Protein AF-A0A7S1LMN3-F1 (afdb_monomer)

Solvent-accessible surface area (backbone atoms only — not comparable to full-atom values): 36586 Å² total; per-residue (Å²): 114,98,82,70,65,60,68,60,34,22,23,51,32,35,33,30,48,33,65,50,48,46,54,42,38,29,41,51,45,55,44,59,31,38,36,40,34,44,33,40,26,6,65,92,75,45,56,70,68,50,56,53,30,26,52,49,22,43,52,52,51,37,52,52,37,50,75,50,68,31,47,50,48,68,53,77,65,52,75,45,83,39,48,92,82,29,67,38,70,50,63,44,55,50,72,48,72,64,75,60,78,90,61,49,32,50,45,81,56,52,48,66,71,20,29,26,39,32,36,40,31,42,52,49,35,79,90,46,96,55,79,26,44,39,55,45,85,45,58,51,76,54,53,51,18,27,37,27,27,49,68,49,53,80,77,42,60,58,79,58,66,88,88,54,62,68,86,64,52,23,60,20,82,38,54,56,74,42,70,42,80,52,97,93,38,78,43,33,44,43,54,42,73,53,16,46,34,75,68,57,63,57,50,51,41,53,40,44,75,69,69,44,54,90,51,42,24,16,45,44,62,23,42,82,31,3,71,51,36,61,48,83,58,52,68,40,30,31,39,39,31,64,46,58,63,74,66,38,67,56,58,58,49,49,33,67,51,55,67,52,53,65,68,53,46,37,41,39,31,33,60,27,34,36,38,36,39,31,20,51,64,84,60,44,62,58,51,37,52,52,28,47,75,38,47,28,54,53,43,66,19,31,36,31,35,75,34,102,47,79,19,31,38,38,40,33,54,100,86,47,76,42,79,45,62,60,69,78,69,58,100,86,58,80,80,93,69,88,75,84,84,80,89,82,79,84,96,75,81,80,78,91,72,89,59,81,53,29,42,32,39,43,36,83,81,35,42,66,59,44,52,50,48,20,71,75,37,61,89,35,28,46,65,31,71,52,47,83,46,57,42,92,89,75,65,46,81,45,73,47,71,42,47,48,75,97,50,64,68,47,47,68,30,35,34,36,34,38,50,58,48,88,42,73,66,47,40,54,58,49,47,55,53,54,51,53,48,37,74,47,55,22,46,34,45,34,37,41,27,46,42,64,68,46,41,79,35,60,71,62,92,52,94,89,56,74,31,51,26,43,57,54,26,43,55,57,18,65,42,72,69,37,88,41,63,32,37,37,34,32,36,53,61,78,44,80,69,61,50,71,42,33,40,90,33,19,43,67,41,82,46,68,55,62,69,61,51,53,51,53,52,58,64,52,43,78,68,76,80,77,49,74,60,26,38,30,16,53,27,66,70,35,36,75,73,55,40,63,69,44,49,75,76,67,40,51,62,29,41,20,41,67,46,75,58,85,92,45,78,46,52,42,80,72,44,69,80,49,60,71,24,29,28,34,36,41,41,51,58,44,46,73,50,59,66,58,43,42,34,47,50,47,41,45,77,63,41,21,68,42,32,28,36,36,25,50,33,56,56,46,50,75,77,40,52,40,26,44,22,58,68,74,16,86,93,67,36,56,15,91,45,47,71,50,73,37,36,39,28,28,51,44,31,39,85,43,52,73,72,50,66,83,89,56,39,58,43,76,43,74,50,64,70,57,52,59,58,72,67,96

Nearest PDB structures (foldseek):
  3mdo-assembly1_B  TM=9.852E-01  e=3.874E-43  Parabacteroides distasonis ATCC 8503
  3kiz-assembly1_A  TM=9.712E-01  e=1.893E-39  Cytophaga hutchinsonii ATCC 33406
  1cli-assembly2_C  TM=7.943E-01  e=4.902E-16  Escherichia coli
  3ohp-assembly1_D  TM=6.786E-01  e=2.287E-04  Vibrio cholerae
  2wns-assembly1_A  TM=6.680E-01  e=5.136E-04  Homo sapiens

Foldseek 3Di:
DVPPDLLLLLLLLLLQQQVAVQVVVQFVQQEAKEKEKEKEFACVAEPPSSVVSSVVSQVLVCVLSVVLVRHYHYDDYHYYHCVVVALGMDMHMDMDGDDDPVLTQALALQDAQWFKKFWFQWQAFLSRPDTALSFRPFPLLQLQQLAAAPVCCVVPVSPDDPPDDSCRGNVHDFHQQAWDDFPNDTDGLVCNSSRRGDHCSSLSVVCVVVVCSVQFNGKAFQHQQAQNRSLLRDWQKEWEQAQDDAFGPSLVSSCVRNVDQVLVSRGGGNRTGGMMTTGHPVCSVVSQVSCVVRVTHMDRRTGMRGHPGFYKYWHADPSGIHIDGNDDDDLPDDDDDPDPDPPDDDDDDPDPPDFAAAEEEEQPLCVVLLVVLCVVCVVRYHYFYKDWDADPPPRHTDIGTGCPPPHNPQAAGEYEYAAEPLDPVSLVNVLVVLLVSLVSNHQAAEYEQAADPLLVQQDDPDPPRDSSLLVSLVSQLPRDHSPAAYEYEYELRQAPVSQVSNDHRHHYDYHYCVVLVVVVLVVCVVVPPQHFQAEEELDPSFCVRRVPVCVSVPHWYWYWHWDDDDPDIAIETPDTAQAAGAYEYEEAEDEQCVSVLNRQVNSVVRHHPAYAYEYADYNYDPVSLQQCWCADHDPGHRHVSVRHQAYEYECSNVVPPVPRDPPTRYDYGYCSVVVVVSSD

InterPro domains:
  IPR000836 Phosphoribosyltransferase domain [PF00156] (574-617)
  IPR000836 Phosphoribosyltransferase domain [cd06223] (517-611)
  IPR005946 Ribose-phosphate pyrophosphokinase [PTHR10210] (410-670)
  IPR010918 PurM-like, C-terminal domain [PF02769] (112-309)
  IPR029057 Phosphoribosyltransferase-like [G3DSA:3.40.50.2020] (359-518)
  IPR029057 Phosphoribosyltransferase-like [G3DSA:3.40.50.2020] (519-662)
  IPR029057 Phosphoribosyltransferase-like [SSF53271] (410-513)
  IPR029057 Phosphoribosyltransferase-like [SSF53271] (474-629)
  IPR036676 PurM-like, C-terminal domain superfamily [G3DSA:3.90.650.10] (100-324)
  IPR036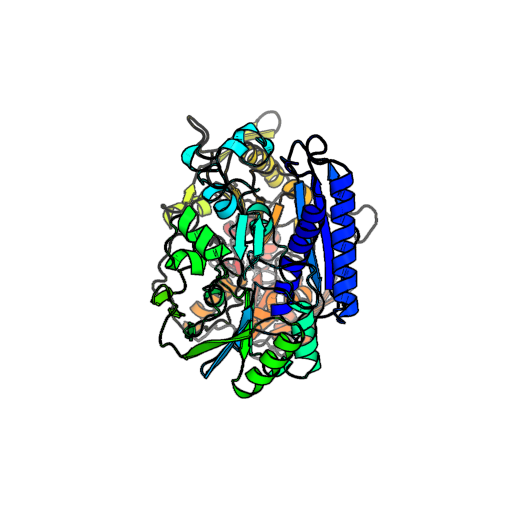676 PurM-like, C-terminal domain superfamily [SSF56042] (107-309)
  IPR036921 PurM-like, N-terminal domain superfamily [G3DSA:3.30.1330.10] (1-98)

Mean predicted aligned error: 16.64 Å

Sequence (680 aa):
RRTGDPSVWKGIARDALVMSLDDLLCAGVDDNVVLSTAINRNPGVVPDEALEALAAGRAELAAELKRHGVRARVLAAEAANVGDLVRTVTVDCTATARLRRDEVIDTSRIRDGDVIVGLASAGQATYEASYNSGIGSTGLTSARHDVLTKSLVADFPESFDPGRPDERVYSGSLSLEDLVEVDGRKVPVGKLLLSPARTYAPVLRRVFESGLRDRIHGMVHCTRGGQTRVLDFIDGLHVVKDQMLPVPPLFKLLQRHSNMPWREMYSTFNMGHRLELYMDRAAAASVLAIAQSFSVDARIVGSVRAEAGDARVTISSEFGTHVYSKRPPSPSRAPCRAEEDDLSLPVTRRRLVDGKRYNILAAPNFEDMARRLQALAPTRFSFFPTRWEKFPDSGTDKIELGGFSPVNLMQGRNVLFLADFHCNDAVMSQFHALSALVESFIKSLTIALPYYPHGTMERVEREGEVATANTIARLLSNLPSCGSPTRVMIYDLHTLQNKFYLHGNAIASLHSTVPLLLRALRAEQRSDIEAITAIAFPDDGATKRFGKPFLEVGFPVVTCGKVRDGDRRIVRITEGDCKGHHVLVVDDLTRSGGTLYECGRVLRESGAASVSAFVAHAAFPAAAVKKFCRTGGEGGKPGQYAIFRRFYTTNSNPVVTEALPKGDVFSVLDLMPQLLEDLG

pLDDT: mean 90.61, std 13.44, range [24.89, 98.88]

Secondary structure (DSSP, 8-state):
-TT--THHHHHHHHHHHHHHHHHHHHTT--SSEEEEEEEEE-TTTS-HHHHHHHHHHHHHHHHHHHHTT--EEEEEEEEEE-TTT-SSEEEEEEEEE---GGG---GGG--TT-EEEEEESSB--TT-SS-B-S-TTSSHHHHHHHHBBTHHHHH-GGGS-TTS-GGGSS-B-B-TT-EEEETTEEEEHHHHHTPPPPP-HHHHHHHHHTT-GGGEEEEEE--TTGGGGGGGT-SSEEEEE-SPPPPPHHHHHHHHHHT--HHHHHHHS-TTEEEEEEE-HHHHHHHHHHHHHTT--EEEEEEEEE-SSS-EEEEEETTEEEEEE-PPPPTT---------------S------PPPEEEEE-GGGHHHHHHHHHH-TTTEEE---EEEE-TTT--EEEE-TT-SSS-TTTTSEEEEE---SSHHHHHHHHHHHHHHHTTT-SEEEEEES--GGGG-----STT---HHHHHHHHHHTSPPSSSPEEEEEES-S-GGGGGG--TTEEEEEE-SHHHHHHHHHHHHTTSSS---EEEESSHHHHHHHHHHHHHTT--EEEEEEEEETTEEEEEEEES--TT-EEEEEEEEESS-HHHHHHHHHHHHTT-SEEEEEEEEE---HHHHHHH-SSS-GGGPPPTTTTEEEEEEETTSHHHHTTSPTTSSEEEE-SHHHHHHHT-

Radius of gyration: 31.24 Å; Cα contacts (8 Å, |Δi|>4): 1366; chains: 1; bounding box: 86×64×76 Å

Organism: Alexandrium catenella (NCBI:txid2925)

Structure (mmCIF, N/CA/C/O backbone):
data_AF-A0A7S1LMN3-F1
#
_entry.id   AF-A0A7S1LMN3-F1
#
loop_
_atom_site.group_PDB
_atom_site.id
_atom_site.type_symbol
_atom_site.label_atom_id
_atom_site.label_alt_id
_atom_site.label_comp_id
_atom_site.label_asym_id
_atom_site.label_entity_id
_atom_site.label_seq_id
_atom_site.pdbx_PDB_ins_code
_atom_site.Cartn_x
_atom_site.Cartn_y
_atom_site.Cartn_z
_atom_site.occupancy
_atom_site.B_iso_or_equiv
_atom_site.auth_seq_id
_atom_site.auth_comp_id
_atom_site.auth_asym_id
_atom_site.auth_atom_id
_atom_site.pdbx_PDB_model_num
ATOM 1 N N . ARG A 1 1 ? -16.255 -4.055 31.214 1.00 88.12 1 ARG A N 1
ATOM 2 C CA . ARG A 1 1 ? -16.308 -3.105 32.353 1.00 88.12 1 ARG A CA 1
ATOM 3 C C . ARG A 1 1 ? -17.718 -3.003 32.931 1.00 88.12 1 ARG A C 1
ATOM 5 O O . ARG A 1 1 ? -17.926 -3.647 33.941 1.00 88.12 1 ARG A O 1
ATOM 12 N N . ARG A 1 2 ? -18.692 -2.334 32.288 1.00 90.25 2 ARG A N 1
ATOM 13 C CA . ARG A 1 2 ? -20.075 -2.172 32.813 1.00 90.25 2 ARG A CA 1
ATOM 14 C C . ARG A 1 2 ? -20.727 -3.455 33.358 1.00 90.25 2 ARG A C 1
ATOM 16 O O . ARG A 1 2 ? -21.242 -3.437 34.461 1.00 90.25 2 ARG A O 1
ATOM 23 N N . THR A 1 3 ? -20.693 -4.541 32.587 1.00 90.25 3 THR A N 1
ATOM 24 C CA . THR A 1 3 ? -21.426 -5.786 32.890 1.00 90.25 3 THR A CA 1
ATOM 25 C C . THR A 1 3 ? -20.542 -6.920 33.415 1.00 90.25 3 THR A C 1
ATOM 27 O O . THR A 1 3 ? -21.039 -8.008 33.673 1.00 90.25 3 THR A O 1
ATOM 30 N N . GLY A 1 4 ? -19.221 -6.719 33.483 1.00 90.19 4 GLY A N 1
ATOM 31 C CA . GLY A 1 4 ? -18.266 -7.790 33.808 1.00 90.19 4 GLY A CA 1
ATOM 32 C C . GLY A 1 4 ? -18.176 -8.947 32.796 1.00 90.19 4 GLY A C 1
ATOM 33 O O . GLY A 1 4 ? -17.427 -9.881 33.034 1.00 90.19 4 GLY A O 1
ATOM 34 N N . ASP A 1 5 ? -18.893 -8.899 31.670 1.00 91.19 5 ASP A N 1
ATOM 35 C CA . ASP A 1 5 ? -18.996 -10.024 30.734 1.00 91.19 5 ASP A CA 1
ATOM 36 C C . ASP A 1 5 ? -17.722 -10.211 29.876 1.00 91.19 5 ASP A C 1
ATOM 38 O O . ASP A 1 5 ? -17.442 -9.361 29.022 1.00 91.19 5 ASP A O 1
ATOM 42 N N . PRO A 1 6 ? -16.963 -11.316 30.034 1.00 89.75 6 PRO A N 1
ATOM 43 C CA . PRO A 1 6 ? -15.725 -11.544 29.291 1.00 89.75 6 PRO A CA 1
ATOM 44 C C . PRO A 1 6 ? -15.957 -12.045 27.857 1.00 89.75 6 PRO A C 1
ATOM 46 O O . PRO A 1 6 ? -15.035 -12.012 27.041 1.00 89.75 6 PRO A O 1
ATOM 49 N N . SER A 1 7 ? -17.171 -12.488 27.506 1.00 90.88 7 SER A N 1
ATOM 50 C CA . SER A 1 7 ? -17.471 -13.037 26.173 1.00 90.88 7 SER A CA 1
ATOM 51 C C . SER A 1 7 ? -17.299 -12.011 25.050 1.00 90.88 7 SER A C 1
ATOM 53 O O . SER A 1 7 ? -17.008 -12.382 23.914 1.00 90.88 7 SER A O 1
ATOM 55 N N . VAL A 1 8 ? -17.410 -10.714 25.362 1.00 94.75 8 VAL A N 1
ATOM 56 C CA . VAL A 1 8 ? -17.209 -9.634 24.383 1.00 94.75 8 VAL A CA 1
ATOM 57 C C . VAL A 1 8 ? -15.787 -9.633 23.821 1.00 94.75 8 VAL A C 1
ATOM 59 O O . VAL A 1 8 ? -15.603 -9.355 22.641 1.00 94.75 8 VAL A O 1
ATOM 62 N N . TRP A 1 9 ? -14.789 -10.023 24.620 1.00 96.69 9 TRP A N 1
ATOM 63 C CA . TRP A 1 9 ? -13.396 -10.111 24.180 1.00 96.69 9 TRP A CA 1
ATOM 64 C C . TRP A 1 9 ? -13.195 -11.211 23.141 1.00 96.69 9 TRP A C 1
ATOM 66 O O . TRP A 1 9 ? -12.478 -11.009 22.164 1.00 96.69 9 TRP A O 1
ATOM 76 N N . LYS A 1 10 ? -1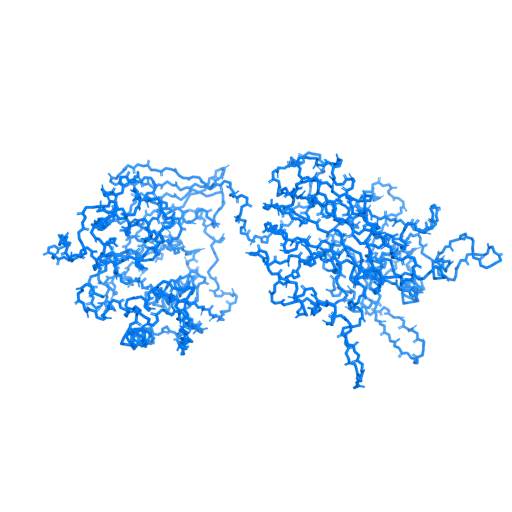3.892 -12.344 23.286 1.00 96.31 10 LYS A N 1
ATOM 77 C CA . LYS A 1 10 ? -13.888 -13.402 22.265 1.00 96.31 10 LYS A CA 1
ATOM 78 C C . LYS A 1 10 ? -14.455 -12.892 20.937 1.00 96.31 10 LYS A C 1
ATOM 80 O O . LYS A 1 10 ? -13.923 -13.217 19.879 1.00 96.31 10 LYS A O 1
ATOM 85 N N . GLY A 1 11 ? -15.485 -12.046 21.006 1.00 96.19 11 GLY A N 1
ATOM 86 C CA . GLY A 1 11 ? -16.040 -11.342 19.850 1.00 96.19 11 GLY A CA 1
ATOM 87 C C . GLY A 1 11 ? -15.019 -10.445 19.150 1.00 96.19 11 GLY A C 1
ATOM 88 O O . GLY A 1 11 ? -14.815 -10.591 17.951 1.00 96.19 11 GLY A O 1
ATOM 89 N N . ILE A 1 12 ? -14.299 -9.609 19.904 1.00 97.12 12 ILE A N 1
ATOM 90 C CA . ILE A 1 12 ? -13.248 -8.732 19.356 1.00 97.12 12 ILE A CA 1
ATOM 91 C C . ILE A 1 12 ? -12.114 -9.534 18.696 1.00 97.12 12 ILE A C 1
ATOM 93 O O . ILE A 1 12 ? -11.626 -9.164 17.629 1.00 97.12 12 ILE A O 1
ATOM 97 N N . ALA A 1 13 ? -11.709 -10.661 19.290 1.00 96.31 13 ALA A N 1
ATOM 98 C CA . ALA A 1 13 ? -10.747 -11.568 18.663 1.00 96.31 13 ALA A CA 1
ATOM 99 C C . ALA A 1 13 ? -11.254 -12.114 17.317 1.00 96.31 13 ALA A C 1
ATOM 101 O O . ALA A 1 13 ? -10.488 -12.193 16.353 1.00 96.31 13 ALA A O 1
ATOM 102 N N . ARG A 1 14 ? -12.542 -12.476 17.243 1.00 96.38 14 ARG A N 1
ATOM 103 C CA . ARG A 1 14 ? -13.184 -12.930 16.004 1.00 96.38 14 ARG A CA 1
ATOM 104 C C . ARG A 1 14 ? -13.228 -11.816 14.964 1.00 96.38 14 ARG A C 1
ATOM 106 O O . ARG A 1 14 ? -12.867 -12.077 13.823 1.00 96.38 14 ARG A O 1
ATOM 113 N N . ASP A 1 15 ? -13.590 -10.595 15.348 1.00 97.12 15 ASP A N 1
ATOM 114 C CA . ASP A 1 15 ? -13.633 -9.439 14.446 1.00 97.12 15 ASP A CA 1
ATOM 115 C C . ASP A 1 15 ? -12.297 -9.229 13.729 1.00 97.12 15 ASP A C 1
ATOM 117 O O . ASP A 1 15 ? -12.256 -9.192 12.499 1.00 97.12 15 ASP A O 1
ATOM 121 N N . ALA A 1 16 ? -11.196 -9.170 14.485 1.00 96.38 16 ALA A N 1
ATOM 122 C CA . ALA A 1 16 ? -9.865 -8.943 13.926 1.00 96.38 16 ALA A CA 1
ATOM 123 C C . ALA A 1 16 ? -9.479 -10.007 12.881 1.00 96.38 16 ALA A C 1
ATOM 125 O O . ALA A 1 16 ? -8.984 -9.676 11.802 1.00 96.38 16 ALA A O 1
ATOM 126 N N . LEU A 1 17 ? -9.740 -11.286 13.176 1.00 96.62 17 LEU A N 1
ATOM 127 C CA . LEU A 1 17 ? -9.411 -12.403 12.287 1.00 96.62 17 LEU A CA 1
ATOM 128 C C . LEU A 1 17 ? -10.338 -12.463 11.062 1.00 96.62 17 LEU A C 1
ATOM 130 O O . LEU A 1 17 ? -9.864 -12.585 9.932 1.00 96.62 17 LEU A O 1
ATOM 134 N N . VAL A 1 18 ? -11.653 -12.362 11.270 1.00 96.88 18 VAL A N 1
ATOM 135 C CA . VAL A 1 18 ? -12.669 -12.524 10.218 1.00 96.88 18 VAL A CA 1
ATOM 136 C C . VAL A 1 18 ? -12.629 -11.381 9.213 1.00 96.88 18 VAL A C 1
ATOM 138 O O . VAL A 1 18 ? -12.783 -11.625 8.020 1.00 96.88 18 VAL A O 1
ATOM 141 N N . MET A 1 19 ? -12.374 -10.145 9.657 1.00 95.75 19 MET A N 1
ATOM 142 C CA . MET A 1 19 ? -12.226 -9.003 8.748 1.00 95.75 19 MET A CA 1
ATOM 143 C C . MET A 1 19 ? -11.146 -9.247 7.684 1.00 95.75 19 MET A C 1
ATOM 145 O O . MET A 1 19 ? -11.356 -8.881 6.533 1.00 95.75 19 MET A O 1
ATOM 149 N N . SER A 1 20 ? -10.036 -9.896 8.053 1.00 95.19 20 SER A N 1
ATOM 150 C CA . SER A 1 20 ? -8.937 -10.209 7.128 1.00 95.19 20 SER A CA 1
ATOM 151 C C . SER A 1 20 ? -9.190 -11.487 6.325 1.00 95.19 20 SER A C 1
ATOM 153 O O . SER A 1 20 ? -8.900 -11.544 5.132 1.00 95.19 20 SER A O 1
ATOM 155 N N . LEU A 1 21 ? -9.735 -12.524 6.972 1.00 96.38 21 LEU A N 1
ATOM 156 C CA . LEU A 1 21 ? -10.019 -13.805 6.327 1.00 96.38 21 LEU A CA 1
ATOM 157 C C . LEU A 1 21 ? -11.056 -13.658 5.209 1.00 96.38 21 LEU A C 1
ATOM 159 O O . LEU A 1 21 ? -10.848 -14.176 4.116 1.00 96.38 21 LEU A O 1
ATOM 163 N N . ASP A 1 22 ? -12.146 -12.935 5.457 1.00 97.44 22 ASP A N 1
ATOM 164 C CA . ASP A 1 22 ? -13.242 -12.831 4.495 1.00 97.44 22 ASP A CA 1
ATOM 165 C C . ASP A 1 22 ? -12.901 -11.936 3.288 1.00 97.44 22 ASP A C 1
ATOM 167 O O . ASP A 1 22 ? -13.441 -12.135 2.197 1.00 97.44 22 ASP A O 1
ATOM 171 N N . ASP A 1 23 ? -11.939 -11.018 3.436 1.00 96.88 23 ASP A N 1
ATOM 172 C CA . ASP A 1 23 ? -11.333 -10.316 2.298 1.00 96.88 23 ASP A CA 1
ATOM 173 C C . ASP A 1 23 ? -10.511 -11.285 1.427 1.00 96.88 23 ASP A C 1
ATOM 175 O O . ASP A 1 23 ? -10.636 -11.271 0.202 1.00 96.88 23 ASP A O 1
ATOM 179 N N . LEU A 1 24 ? -9.713 -12.175 2.032 1.00 97.06 24 LEU A N 1
ATOM 180 C CA . LEU A 1 24 ? -8.959 -13.196 1.291 1.00 97.06 24 LEU A CA 1
ATOM 181 C C . LEU A 1 24 ? -9.876 -14.210 0.597 1.00 97.06 24 LEU A C 1
ATOM 183 O O . LEU A 1 24 ? -9.599 -14.616 -0.537 1.00 97.06 24 LEU A O 1
ATOM 187 N N . LEU A 1 25 ? -10.992 -14.576 1.233 1.00 96.56 25 LEU A N 1
ATOM 188 C CA . LEU A 1 25 ? -12.002 -15.437 0.622 1.00 96.56 25 LEU A CA 1
ATOM 189 C C . LEU A 1 25 ? -12.495 -14.863 -0.708 1.00 96.56 25 LEU A C 1
ATOM 191 O O . LEU A 1 25 ? -12.689 -15.642 -1.635 1.00 96.56 25 LEU A O 1
ATOM 195 N N . CYS A 1 26 ? -12.631 -13.534 -0.837 1.00 97.94 26 CYS A N 1
ATOM 196 C CA . CYS A 1 26 ? -13.069 -12.879 -2.077 1.00 97.94 26 CYS A CA 1
ATOM 197 C C . CYS A 1 26 ? -12.138 -13.146 -3.268 1.00 97.94 26 CYS A C 1
ATOM 199 O O . CYS A 1 26 ? -12.612 -13.231 -4.397 1.00 97.94 26 CYS A O 1
ATOM 201 N N . ALA A 1 27 ? -10.844 -13.353 -3.013 1.00 96.62 27 ALA A N 1
ATOM 202 C CA . ALA A 1 27 ? -9.865 -13.758 -4.022 1.00 96.62 27 ALA A CA 1
ATOM 203 C C . ALA A 1 27 ? -9.844 -15.281 -4.272 1.00 96.62 27 ALA A C 1
ATOM 205 O O . ALA A 1 27 ? -9.038 -15.773 -5.061 1.00 96.62 27 ALA A O 1
ATOM 206 N N . GLY A 1 28 ? -10.716 -16.042 -3.605 1.00 95.12 28 GLY A N 1
ATOM 207 C CA . GLY A 1 28 ? -10.802 -17.497 -3.693 1.00 95.12 28 GLY A CA 1
ATOM 208 C C . GLY A 1 28 ? -9.894 -18.246 -2.716 1.00 95.12 28 GLY A C 1
ATOM 209 O O . GLY A 1 28 ? -9.653 -19.436 -2.916 1.00 95.12 28 GLY A O 1
ATOM 210 N N . VAL A 1 29 ? -9.367 -17.588 -1.682 1.00 94.69 29 VAL A N 1
ATOM 211 C CA . VAL A 1 29 ? -8.477 -18.218 -0.699 1.00 94.69 29 VAL A CA 1
ATOM 212 C C . VAL A 1 29 ? -9.287 -18.873 0.422 1.00 94.69 29 VAL A C 1
ATOM 214 O O . VAL A 1 29 ? -9.695 -18.207 1.367 1.00 94.69 29 VAL A O 1
ATOM 217 N N . ASP A 1 30 ? -9.469 -20.189 0.365 1.00 88.19 30 ASP A N 1
ATOM 218 C CA . ASP A 1 30 ? -10.110 -21.005 1.412 1.00 88.19 30 ASP A CA 1
ATOM 219 C C . ASP A 1 30 ? -9.139 -21.975 2.110 1.00 88.19 30 ASP A C 1
ATOM 221 O O . ASP A 1 30 ? -9.534 -22.810 2.929 1.00 88.19 30 ASP A O 1
ATOM 225 N N . ASP A 1 31 ? -7.853 -21.867 1.778 1.00 87.81 31 ASP A N 1
ATOM 226 C CA . ASP A 1 31 ? -6.818 -22.820 2.143 1.00 87.81 31 ASP A CA 1
ATOM 227 C C . ASP A 1 31 ? -5.443 -22.135 2.289 1.00 87.81 31 ASP A C 1
ATOM 229 O O . ASP A 1 31 ? -5.200 -21.070 1.724 1.00 87.81 31 ASP A O 1
ATOM 233 N N . ASN A 1 32 ? -4.528 -22.760 3.037 1.00 89.38 32 ASN A N 1
ATOM 234 C CA . ASN A 1 32 ? -3.152 -22.318 3.272 1.00 89.38 32 ASN A CA 1
ATOM 235 C C . ASN A 1 32 ? -3.056 -20.875 3.786 1.00 89.38 32 ASN A C 1
ATOM 237 O O . ASN A 1 32 ? -2.191 -20.107 3.356 1.00 89.38 32 ASN A O 1
ATOM 241 N N . VAL A 1 33 ? -3.940 -20.517 4.718 1.00 94.62 33 VAL A N 1
ATOM 242 C CA . VAL A 1 33 ? -3.961 -19.194 5.348 1.00 94.62 33 VAL A CA 1
ATOM 243 C C . VAL A 1 33 ? -3.187 -19.238 6.659 1.00 94.62 33 VAL A C 1
ATOM 245 O O . VAL A 1 33 ? -3.356 -20.151 7.465 1.00 94.62 33 VAL A O 1
ATOM 248 N N . VAL A 1 34 ? -2.359 -18.230 6.900 1.00 96.31 34 VAL A N 1
ATOM 249 C CA . VAL A 1 34 ? -1.700 -17.971 8.178 1.00 96.31 34 VAL A CA 1
ATOM 250 C C . VAL A 1 34 ? -2.215 -16.642 8.707 1.00 96.31 34 VAL A C 1
ATOM 252 O O . VAL A 1 34 ? -2.096 -15.622 8.034 1.00 96.31 34 VAL A O 1
ATOM 255 N N . LEU A 1 35 ? -2.786 -16.660 9.908 1.00 95.56 35 LEU A N 1
ATOM 256 C CA . LEU A 1 35 ? -3.311 -15.480 10.586 1.00 95.56 35 LEU A CA 1
ATOM 257 C C . LEU A 1 35 ? -2.419 -15.169 11.788 1.00 95.56 35 LEU A C 1
ATOM 259 O O . LEU A 1 35 ? -2.280 -15.998 12.687 1.00 95.56 35 LEU A O 1
ATOM 263 N N . SER A 1 36 ? -1.815 -13.985 11.795 1.00 94.00 36 SER A N 1
ATOM 264 C CA . SER A 1 36 ? -1.049 -13.449 12.922 1.00 94.00 36 SER A CA 1
ATOM 265 C C . SER A 1 36 ? -1.827 -12.312 13.574 1.00 94.00 36 SER A C 1
ATOM 267 O O . SER A 1 36 ? -2.514 -11.565 12.877 1.00 94.00 36 SER A O 1
ATOM 269 N N . THR A 1 37 ? -1.736 -12.178 14.894 1.00 95.38 37 THR A N 1
ATOM 270 C CA . THR A 1 37 ? -2.445 -11.137 15.649 1.00 95.38 37 THR A CA 1
ATOM 271 C C . THR A 1 37 ? -1.458 -10.327 16.480 1.00 95.38 37 THR A C 1
ATOM 273 O O . THR A 1 37 ? -0.610 -10.907 17.155 1.00 95.38 37 THR A O 1
ATOM 276 N N . ALA A 1 38 ? -1.609 -9.006 16.473 1.00 95.81 38 ALA A N 1
ATOM 277 C CA . ALA A 1 38 ? -0.943 -8.099 17.401 1.00 95.81 38 ALA A CA 1
ATOM 278 C C . ALA A 1 38 ? -1.983 -7.516 18.368 1.00 95.81 38 ALA A C 1
ATOM 280 O O . ALA A 1 38 ? -3.065 -7.104 17.949 1.00 95.81 38 ALA A O 1
ATOM 281 N N . ILE A 1 39 ? -1.677 -7.519 19.664 1.00 97.12 39 ILE A N 1
ATOM 282 C CA . ILE A 1 39 ? -2.545 -6.996 20.720 1.00 97.12 39 ILE A CA 1
ATOM 283 C C . ILE A 1 39 ? -1.770 -5.932 21.487 1.00 97.12 39 ILE A C 1
ATOM 285 O O . ILE A 1 39 ? -0.816 -6.236 22.197 1.00 97.12 39 ILE A O 1
ATOM 289 N N . ASN A 1 40 ? -2.208 -4.684 21.390 1.00 96.94 40 ASN A N 1
ATOM 290 C CA . ASN A 1 40 ? -1.628 -3.581 22.147 1.00 96.94 40 ASN A CA 1
ATOM 291 C C . ASN A 1 40 ? -2.628 -3.156 23.209 1.00 96.94 40 ASN A C 1
ATOM 293 O O . ASN A 1 40 ? -3.752 -2.796 22.868 1.00 96.94 40 ASN A O 1
ATOM 297 N N . ARG A 1 41 ? -2.257 -3.183 24.489 1.00 96.50 41 ARG A N 1
ATOM 298 C CA . ARG A 1 41 ? -3.181 -2.814 25.569 1.00 96.50 41 ARG A CA 1
ATOM 299 C C . ARG A 1 41 ? -2.612 -1.783 26.526 1.00 96.50 41 ARG A C 1
ATOM 301 O O . ARG A 1 41 ? -1.403 -1.678 26.720 1.00 96.50 41 ARG A O 1
ATOM 308 N N . ASN A 1 42 ? -3.528 -1.104 27.199 1.00 97.25 42 ASN A N 1
ATOM 309 C CA . ASN A 1 42 ? -3.267 -0.343 28.401 1.00 97.25 42 ASN A CA 1
ATOM 310 C C . ASN A 1 42 ? -3.562 -1.213 29.635 1.00 97.25 42 ASN A C 1
ATOM 312 O O . ASN A 1 42 ? -4.738 -1.442 29.942 1.00 97.25 42 ASN A O 1
ATOM 316 N N . PRO A 1 43 ? -2.531 -1.691 30.356 1.00 94.31 43 PRO A N 1
ATOM 317 C CA . PRO A 1 43 ? -2.728 -2.558 31.516 1.00 94.31 43 PRO A CA 1
ATOM 318 C C . PRO A 1 43 ? -3.424 -1.843 32.686 1.00 94.31 43 PRO A C 1
ATOM 320 O O . PRO A 1 43 ? -4.017 -2.504 33.529 1.00 94.31 43 PRO A O 1
ATOM 323 N N . GLY A 1 44 ? -3.413 -0.504 32.726 1.00 94.06 44 GLY A N 1
ATOM 324 C CA . GLY A 1 44 ? -4.118 0.271 33.750 1.00 94.06 44 GLY A CA 1
ATOM 325 C C . GLY A 1 44 ? -5.644 0.233 33.611 1.00 94.06 44 GLY A C 1
ATOM 326 O O . GLY A 1 44 ? -6.354 0.509 34.577 1.00 94.06 44 GLY A O 1
ATOM 327 N N . VAL A 1 45 ? -6.169 -0.122 32.430 1.00 94.81 45 VAL A N 1
ATOM 328 C CA . VAL A 1 45 ? -7.623 -0.194 32.192 1.00 94.81 45 VAL A CA 1
ATOM 329 C C . VAL A 1 45 ? -8.131 -1.548 31.693 1.00 94.81 45 VAL A C 1
ATOM 331 O O . VAL A 1 45 ? -9.294 -1.883 31.956 1.00 94.81 45 VAL A O 1
ATOM 334 N N . VAL A 1 46 ? -7.291 -2.327 31.005 1.00 95.56 46 VAL A N 1
ATOM 335 C CA . VAL A 1 46 ? -7.632 -3.640 30.437 1.00 95.56 46 VAL A CA 1
ATOM 336 C C . VAL A 1 46 ? -6.903 -4.744 31.212 1.00 95.56 46 VAL A C 1
ATOM 338 O O . VAL A 1 46 ? -5.679 -4.854 31.092 1.00 95.56 46 VAL A O 1
ATOM 341 N N . PRO A 1 47 ? -7.633 -5.576 31.976 1.00 91.06 47 PRO A N 1
ATOM 342 C CA . PRO A 1 47 ? -7.027 -6.548 32.880 1.00 91.06 47 PRO A CA 1
ATOM 343 C C . PRO A 1 47 ? -6.545 -7.807 32.133 1.00 91.06 47 PRO A C 1
ATOM 345 O O . PRO A 1 47 ? -6.821 -7.973 30.941 1.00 91.06 47 PRO A O 1
ATOM 348 N N . ASP A 1 48 ? -5.795 -8.680 32.807 1.00 91.38 48 ASP A N 1
ATOM 349 C CA . ASP A 1 48 ? -5.166 -9.866 32.196 1.00 91.38 48 ASP A CA 1
ATOM 350 C C . ASP A 1 48 ? -6.193 -10.885 31.685 1.00 91.38 48 ASP A C 1
ATOM 352 O O . ASP A 1 48 ? -6.008 -11.469 30.616 1.00 91.38 48 ASP A O 1
ATOM 356 N N . GLU A 1 49 ? -7.343 -11.002 32.349 1.00 92.62 49 GLU A N 1
ATOM 357 C CA . GLU A 1 49 ? -8.440 -11.888 31.947 1.00 92.62 49 GLU A CA 1
ATOM 358 C C . GLU A 1 49 ? -8.996 -11.519 30.560 1.00 92.62 49 GLU A C 1
ATOM 360 O O . GLU A 1 49 ? -9.537 -12.365 29.844 1.00 92.62 49 GLU A O 1
ATOM 365 N N . ALA A 1 50 ? -8.844 -10.259 30.132 1.00 93.69 50 ALA A N 1
ATOM 366 C CA . ALA A 1 50 ? -9.198 -9.849 28.777 1.00 93.69 50 ALA A CA 1
ATOM 367 C C . ALA A 1 50 ? -8.251 -10.461 27.730 1.00 93.69 50 ALA A C 1
ATOM 369 O O . ALA A 1 50 ? -8.710 -10.869 26.663 1.00 93.69 50 ALA A O 1
ATOM 370 N N . LEU A 1 51 ? -6.948 -10.563 28.026 1.00 93.88 51 LEU A N 1
ATOM 371 C CA . LEU A 1 51 ? -5.972 -11.211 27.142 1.00 93.88 51 LEU A CA 1
ATOM 372 C C . LEU A 1 51 ? -6.227 -12.716 27.041 1.00 93.88 51 LEU A C 1
ATOM 374 O O . LEU A 1 51 ? -6.160 -13.276 25.944 1.00 93.88 51 LEU A O 1
ATOM 378 N N . GLU A 1 52 ? -6.574 -13.356 28.156 1.00 93.81 52 GLU A N 1
ATOM 379 C CA . GLU A 1 52 ? -6.963 -14.767 28.182 1.00 93.81 52 GLU A CA 1
ATOM 380 C C . GLU A 1 52 ? -8.221 -15.010 27.342 1.00 93.81 52 GLU A C 1
ATOM 382 O O . GLU A 1 52 ? -8.248 -15.910 26.498 1.00 93.81 52 GLU A O 1
ATOM 387 N N . ALA A 1 53 ? -9.240 -14.159 27.488 1.00 96.12 53 ALA A N 1
ATOM 388 C CA . ALA A 1 53 ? -10.459 -14.245 26.692 1.00 96.12 53 ALA A CA 1
ATOM 389 C C . ALA A 1 53 ? -10.202 -13.986 25.193 1.00 96.12 53 ALA A C 1
ATOM 391 O O . ALA A 1 53 ? -10.762 -14.687 24.348 1.00 96.12 53 ALA A O 1
ATOM 392 N N . LEU A 1 54 ? -9.318 -13.043 24.841 1.00 96.69 54 LEU A N 1
ATOM 393 C CA . LEU A 1 54 ? -8.873 -12.827 23.459 1.00 96.69 54 LEU A CA 1
ATOM 394 C C . LEU A 1 54 ? -8.149 -14.062 22.903 1.00 96.69 54 LEU A C 1
ATOM 396 O O . LEU A 1 54 ? -8.398 -14.468 21.769 1.00 96.69 54 LEU A O 1
ATOM 400 N N . ALA A 1 55 ? -7.262 -14.689 23.678 1.00 94.19 55 ALA A N 1
ATOM 401 C CA . ALA A 1 55 ? -6.585 -15.921 23.275 1.00 94.19 55 ALA A CA 1
ATOM 402 C C . ALA A 1 55 ? -7.572 -17.081 23.068 1.00 94.19 55 ALA A C 1
ATOM 404 O O . ALA A 1 55 ? -7.500 -17.763 22.043 1.00 94.19 55 ALA A O 1
ATOM 405 N N . ALA A 1 56 ? -8.533 -17.246 23.980 1.00 94.75 56 ALA A N 1
ATOM 406 C CA . ALA A 1 56 ? -9.587 -18.247 23.868 1.00 94.75 56 ALA A CA 1
ATOM 407 C C . ALA A 1 56 ? -10.448 -18.036 22.613 1.00 94.75 56 ALA A C 1
ATOM 409 O O . ALA A 1 56 ? -10.644 -18.976 21.849 1.00 94.75 56 ALA A O 1
ATOM 410 N N . GLY A 1 57 ? -10.889 -16.802 22.336 1.00 95.00 57 GLY A N 1
ATOM 411 C CA . GLY A 1 57 ? -11.686 -16.493 21.143 1.00 95.00 57 GLY A CA 1
ATOM 412 C C . GLY A 1 57 ? -10.961 -16.811 19.830 1.00 95.00 57 GLY A C 1
ATOM 413 O O . GLY A 1 57 ? -11.559 -17.353 18.900 1.00 95.00 57 GLY A O 1
ATOM 414 N N . ARG A 1 58 ? -9.647 -16.554 19.764 1.00 95.19 58 ARG A N 1
ATOM 415 C CA . ARG A 1 58 ? -8.818 -16.926 18.603 1.00 95.19 58 ARG A CA 1
ATOM 416 C C . ARG A 1 58 ? -8.723 -18.442 18.424 1.00 95.19 58 ARG A C 1
ATOM 418 O O . ARG A 1 58 ? -8.842 -18.932 17.302 1.00 95.19 58 ARG A O 1
ATOM 425 N N . ALA A 1 59 ? -8.523 -19.184 19.514 1.00 93.94 59 ALA A N 1
ATOM 426 C CA . ALA A 1 59 ? -8.458 -20.644 19.483 1.00 93.94 59 ALA A CA 1
ATOM 427 C C . ALA A 1 59 ? -9.806 -21.274 19.087 1.00 93.94 59 ALA A C 1
ATOM 429 O O . ALA A 1 59 ? -9.837 -22.211 18.288 1.00 93.94 59 ALA A O 1
ATOM 430 N N . GLU A 1 60 ? -10.917 -20.729 19.588 1.00 94.62 60 GLU A N 1
ATOM 431 C CA . GLU A 1 60 ? -12.276 -21.151 19.236 1.00 94.62 60 GLU A CA 1
ATOM 432 C C . GLU A 1 60 ? -12.557 -20.960 17.743 1.00 94.62 60 GLU A C 1
ATOM 434 O O . GLU A 1 60 ? -13.002 -21.904 17.085 1.00 94.62 60 GLU A O 1
ATOM 439 N N . LEU A 1 61 ? -12.223 -19.792 17.177 1.00 94.50 61 LEU A N 1
ATOM 440 C CA . LEU A 1 61 ? -12.380 -19.559 15.740 1.00 94.50 61 LEU A CA 1
ATOM 441 C C . LEU A 1 61 ? -11.485 -20.496 14.917 1.00 94.50 61 LEU A C 1
ATOM 443 O O . LEU A 1 61 ? -11.946 -21.071 13.935 1.00 94.50 61 LEU A O 1
ATOM 447 N N . ALA A 1 62 ? -10.230 -20.712 15.322 1.00 94.00 62 ALA A N 1
ATOM 448 C CA . ALA A 1 62 ? -9.342 -21.653 14.636 1.00 94.00 62 ALA A CA 1
ATOM 449 C C . ALA A 1 62 ? -9.923 -23.080 14.613 1.00 94.00 62 ALA A C 1
ATOM 451 O O . ALA A 1 62 ? -9.879 -23.764 13.588 1.00 94.00 62 ALA A O 1
ATOM 452 N N . ALA A 1 63 ? -10.498 -23.527 15.733 1.00 93.75 63 ALA A N 1
ATOM 453 C CA . ALA A 1 63 ? -11.147 -24.829 15.836 1.00 93.75 63 ALA A CA 1
ATOM 454 C C . ALA A 1 63 ? -12.431 -24.908 14.991 1.00 93.75 63 ALA A C 1
ATOM 456 O O . ALA A 1 63 ? -12.687 -25.934 14.361 1.00 93.75 63 ALA A O 1
ATOM 457 N N . GLU A 1 64 ? -13.233 -23.842 14.948 1.00 94.25 64 GLU A N 1
ATOM 458 C CA . GLU A 1 64 ? -14.406 -23.719 14.072 1.00 94.25 64 GLU A CA 1
ATOM 459 C C . GLU A 1 64 ? -14.022 -23.829 12.592 1.00 94.25 64 GLU A C 1
ATOM 461 O O . GLU A 1 64 ? -14.546 -24.698 11.895 1.00 94.25 64 GLU A O 1
ATOM 466 N N . LEU A 1 65 ? -13.047 -23.038 12.133 1.00 93.88 65 LEU A N 1
ATOM 467 C CA . LEU A 1 65 ? -12.558 -23.067 10.751 1.00 93.88 65 LEU A CA 1
ATOM 468 C C . LEU A 1 65 ? -12.050 -24.461 10.368 1.00 93.88 65 LEU A C 1
ATOM 470 O O . LEU A 1 65 ? -12.449 -25.011 9.339 1.00 93.88 65 LEU A O 1
ATOM 474 N N . LYS A 1 66 ? -11.253 -25.085 11.244 1.00 92.94 66 LYS A N 1
ATOM 475 C CA . LYS A 1 66 ? -10.739 -26.443 11.034 1.00 92.94 66 LYS A CA 1
ATOM 476 C C . LYS A 1 66 ? -11.860 -27.481 10.918 1.00 92.94 66 LYS A C 1
ATOM 478 O O . LYS A 1 66 ? -11.778 -28.350 10.053 1.00 92.94 66 LYS A O 1
ATOM 483 N N . ARG A 1 67 ? -12.904 -27.406 11.758 1.00 94.44 67 ARG A N 1
ATOM 484 C CA . ARG A 1 67 ? -14.070 -28.314 11.690 1.00 94.44 67 ARG A CA 1
ATOM 485 C C . ARG A 1 67 ? -14.808 -28.215 10.357 1.00 94.44 67 ARG A C 1
ATOM 487 O O . ARG A 1 67 ? -15.344 -29.215 9.894 1.00 94.44 67 ARG A O 1
ATOM 494 N N . HIS A 1 68 ? -14.806 -27.037 9.743 1.00 93.81 68 HIS A N 1
ATOM 495 C CA . HIS A 1 68 ? -15.433 -26.788 8.447 1.00 93.81 68 HIS A CA 1
ATOM 496 C C . HIS A 1 68 ? -14.474 -26.930 7.257 1.00 93.81 68 HIS A C 1
ATOM 498 O O . HIS A 1 68 ? -14.806 -26.509 6.154 1.00 93.81 68 HIS A O 1
ATOM 504 N N . GLY A 1 69 ? -13.293 -27.527 7.456 1.00 91.31 69 GLY A N 1
ATOM 505 C CA . GLY A 1 69 ? -12.343 -27.799 6.374 1.00 91.31 69 GLY A CA 1
ATOM 506 C C . GLY A 1 69 ? -11.564 -26.577 5.880 1.00 91.31 69 GLY A C 1
ATOM 507 O O . GLY A 1 69 ? -10.789 -26.699 4.936 1.00 91.31 69 GLY A O 1
ATOM 508 N N . VAL A 1 70 ? -11.705 -25.418 6.528 1.00 91.31 70 VAL A N 1
ATOM 509 C CA . VAL A 1 70 ? -10.937 -24.211 6.204 1.00 91.31 70 VAL A CA 1
ATOM 510 C C . VAL A 1 70 ? -9.566 -24.319 6.868 1.00 91.31 70 VAL A C 1
ATOM 512 O O . VAL A 1 70 ? -9.435 -24.239 8.095 1.00 91.31 70 VAL A O 1
ATOM 515 N N . ARG A 1 71 ? -8.515 -24.517 6.067 1.00 86.81 71 ARG A N 1
ATOM 516 C CA . ARG A 1 71 ? -7.139 -24.681 6.569 1.00 86.81 71 ARG A CA 1
ATOM 517 C C . ARG A 1 71 ? -6.489 -23.321 6.836 1.00 86.81 71 ARG A C 1
ATOM 519 O O . ARG A 1 71 ? -5.604 -22.874 6.108 1.00 86.81 71 ARG A O 1
ATOM 526 N N . ALA A 1 72 ? -6.929 -22.684 7.918 1.00 90.75 72 ALA A N 1
ATOM 527 C CA . ALA A 1 72 ? -6.339 -21.463 8.455 1.00 90.75 72 ALA A CA 1
ATOM 528 C C . ALA A 1 72 ? -5.553 -21.758 9.742 1.00 90.75 72 ALA A C 1
ATOM 530 O O . ALA A 1 72 ? -6.101 -22.238 10.735 1.00 90.75 72 ALA A O 1
ATOM 531 N N . ARG A 1 73 ? -4.253 -21.458 9.740 1.00 92.19 73 ARG A N 1
ATOM 532 C CA . ARG A 1 73 ? -3.393 -21.544 10.920 1.00 92.19 73 ARG A CA 1
ATOM 533 C C . ARG A 1 73 ? -3.377 -20.198 11.633 1.00 92.19 73 ARG A C 1
ATOM 535 O O . ARG A 1 73 ? -2.742 -19.255 11.171 1.00 92.19 73 ARG A O 1
ATOM 542 N N . VAL A 1 74 ? -4.038 -20.133 12.783 1.00 92.69 74 VAL A N 1
ATOM 543 C CA . VAL A 1 74 ? -3.961 -18.980 13.687 1.00 92.69 74 VAL A CA 1
ATOM 544 C C . VAL A 1 74 ? -2.711 -19.122 14.553 1.00 92.69 74 VAL A C 1
ATOM 546 O O . VAL A 1 74 ? -2.547 -20.119 15.257 1.00 92.69 74 VAL A O 1
ATOM 549 N N . LEU A 1 75 ? -1.797 -18.160 14.451 1.00 91.00 75 LEU A N 1
ATOM 550 C CA . LEU A 1 75 ? -0.564 -18.126 15.231 1.00 91.00 75 LEU A CA 1
ATOM 551 C C . LEU A 1 75 ? -0.802 -17.555 16.634 1.00 91.00 75 LEU A C 1
ATOM 553 O O . LEU A 1 75 ? -1.847 -16.968 16.938 1.00 91.00 75 LEU A O 1
ATOM 557 N N . ALA A 1 76 ? 0.198 -17.725 17.502 1.00 83.00 76 ALA A N 1
ATOM 558 C CA . ALA A 1 76 ? 0.245 -17.001 18.764 1.00 83.00 76 ALA A CA 1
ATOM 559 C C . ALA A 1 76 ? 0.192 -15.488 18.495 1.00 83.00 76 ALA A C 1
ATOM 561 O O . ALA A 1 76 ? 0.684 -15.020 17.470 1.00 83.00 76 ALA A O 1
ATOM 562 N N . ALA A 1 77 ? -0.445 -14.746 19.404 1.00 87.81 77 ALA A N 1
ATOM 563 C CA . ALA A 1 77 ? -0.463 -13.293 19.291 1.00 87.81 77 ALA A CA 1
ATOM 564 C C . ALA A 1 77 ? 0.786 -12.737 19.953 1.00 87.81 77 ALA A C 1
ATOM 566 O O . ALA A 1 77 ? 1.204 -13.247 20.993 1.00 87.81 77 ALA A O 1
ATOM 567 N N . GLU A 1 78 ? 1.305 -11.658 19.392 1.00 91.25 78 GLU A N 1
ATOM 568 C CA . GLU A 1 78 ? 2.217 -10.784 20.108 1.00 91.25 78 GLU A CA 1
ATOM 569 C C . GLU A 1 78 ? 1.384 -9.799 20.932 1.00 91.25 78 GLU A C 1
ATOM 571 O O . GLU A 1 78 ? 0.469 -9.166 20.403 1.00 91.25 78 GLU A O 1
ATOM 576 N N . ALA A 1 79 ? 1.651 -9.716 22.235 1.00 92.88 79 ALA A N 1
ATOM 577 C CA . ALA A 1 79 ? 0.937 -8.830 23.145 1.00 92.88 79 ALA A CA 1
ATOM 578 C C . ALA A 1 79 ? 1.909 -7.836 23.787 1.00 92.88 79 ALA A C 1
ATOM 580 O O . ALA A 1 79 ? 2.915 -8.244 24.365 1.00 92.88 79 ALA A O 1
ATOM 581 N N . ALA A 1 80 ? 1.586 -6.545 23.716 1.00 93.44 80 ALA A N 1
ATOM 582 C CA . ALA A 1 80 ? 2.397 -5.466 24.265 1.00 93.44 80 ALA A CA 1
ATOM 583 C C . ALA A 1 80 ? 1.593 -4.587 25.236 1.00 93.44 80 ALA A C 1
ATOM 585 O O . ALA A 1 80 ? 0.434 -4.236 24.993 1.00 93.44 80 ALA A O 1
ATOM 586 N N . ASN A 1 81 ? 2.240 -4.203 26.339 1.00 96.25 81 ASN A N 1
ATOM 587 C CA . ASN A 1 81 ? 1.710 -3.247 27.310 1.00 96.25 81 ASN A CA 1
ATOM 588 C C . ASN A 1 81 ? 2.203 -1.844 26.938 1.00 96.25 81 ASN A C 1
ATOM 590 O O . ASN A 1 81 ? 3.327 -1.473 27.259 1.00 96.25 81 ASN A O 1
ATOM 594 N N . VAL A 1 82 ? 1.363 -1.074 26.252 1.00 95.00 82 VAL A N 1
ATOM 595 C CA . VAL A 1 82 ? 1.706 0.233 25.666 1.00 95.00 82 VAL A CA 1
ATOM 596 C C . VAL A 1 82 ? 0.647 1.279 26.022 1.00 95.00 82 VAL A C 1
ATOM 598 O O . VAL A 1 82 ? 0.073 1.938 25.157 1.00 95.00 82 VAL A O 1
ATOM 601 N N . GLY A 1 83 ? 0.353 1.408 27.320 1.00 93.38 83 GLY A N 1
ATOM 602 C CA . GLY A 1 83 ? -0.710 2.285 27.833 1.00 93.38 83 GLY A CA 1
ATOM 603 C C . GLY A 1 83 ? -0.552 3.769 27.486 1.00 93.38 83 GLY A C 1
ATOM 604 O O . GLY A 1 83 ? -1.554 4.474 27.402 1.00 93.38 83 GLY A O 1
ATOM 605 N N . ASP A 1 84 ? 0.673 4.212 27.199 1.00 94.44 84 ASP A N 1
ATOM 606 C CA . ASP A 1 84 ? 0.962 5.579 26.748 1.00 94.44 84 ASP A CA 1
ATOM 607 C C . ASP A 1 84 ? 0.560 5.820 25.281 1.00 94.44 84 ASP A C 1
ATOM 609 O O . ASP A 1 84 ? 0.355 6.959 24.868 1.00 94.44 84 ASP A O 1
ATOM 613 N N . LEU A 1 85 ? 0.430 4.754 24.484 1.00 93.81 85 LEU A N 1
ATOM 614 C CA . LEU A 1 85 ? 0.065 4.818 23.064 1.00 93.81 85 LEU A CA 1
ATOM 615 C C . LEU A 1 85 ? -1.402 4.453 22.826 1.00 93.81 85 LEU A C 1
ATOM 617 O O . LEU A 1 85 ? -2.056 5.005 21.940 1.00 93.81 85 LEU A O 1
ATOM 621 N N . VAL A 1 86 ? -1.924 3.502 23.599 1.00 96.25 86 VAL A N 1
ATOM 622 C CA . VAL A 1 86 ? -3.272 2.958 23.434 1.00 96.25 86 VAL A CA 1
ATOM 623 C C . VAL A 1 86 ? -4.114 3.311 24.651 1.00 96.25 86 VAL A C 1
ATOM 625 O O . VAL A 1 86 ? -3.733 3.029 25.779 1.00 96.25 86 VAL A O 1
ATOM 628 N N . ARG A 1 87 ? -5.306 3.881 24.438 1.00 96.69 87 ARG A N 1
ATOM 629 C CA . ARG A 1 87 ? -6.212 4.253 25.544 1.00 96.69 87 ARG A CA 1
ATOM 630 C C . ARG A 1 87 ? -6.785 3.041 26.277 1.00 96.69 87 ARG A C 1
ATOM 632 O O . ARG A 1 87 ? -6.914 3.067 27.492 1.00 96.69 87 ARG A O 1
ATOM 639 N N . THR A 1 88 ? -7.142 1.995 25.530 1.00 97.56 88 THR A N 1
ATOM 640 C CA . THR A 1 88 ? -7.723 0.746 26.050 1.00 97.56 88 THR A CA 1
ATOM 641 C C . THR A 1 88 ? -7.013 -0.468 25.460 1.00 97.56 88 THR A C 1
ATOM 643 O O . THR A 1 88 ? -6.077 -0.978 26.065 1.00 97.56 88 THR A O 1
ATOM 646 N N . VAL A 1 89 ? -7.420 -0.924 24.275 1.00 97.31 89 VAL A N 1
ATOM 647 C CA . VAL A 1 89 ? -6.822 -2.061 23.568 1.00 97.31 89 VAL A CA 1
ATOM 648 C C . VAL A 1 89 ? -7.027 -1.943 22.060 1.00 97.31 89 VAL A C 1
ATOM 650 O O . VAL A 1 89 ? -8.091 -1.515 21.612 1.00 97.31 89 VAL A O 1
ATOM 653 N N . THR A 1 90 ? -6.021 -2.342 21.283 1.00 97.12 90 THR A N 1
ATOM 654 C CA . THR A 1 90 ? -6.142 -2.641 19.851 1.00 97.12 90 THR A CA 1
ATOM 655 C C . THR A 1 90 ? -5.866 -4.121 19.626 1.00 97.12 90 THR A C 1
ATOM 657 O O . THR A 1 90 ? -5.037 -4.724 20.312 1.00 97.12 90 THR A O 1
ATOM 660 N N . VAL A 1 91 ? -6.610 -4.716 18.697 1.00 97.50 91 VAL A N 1
ATOM 661 C CA . VAL A 1 91 ? -6.468 -6.116 18.299 1.00 97.50 91 VAL A CA 1
ATOM 662 C C . VAL A 1 91 ? -6.444 -6.131 16.783 1.00 97.50 91 VAL A C 1
ATOM 664 O O . VAL A 1 91 ? -7.464 -5.905 16.136 1.00 97.50 91 VAL A O 1
ATOM 667 N N . ASP A 1 92 ? -5.264 -6.370 16.236 1.00 96.50 92 ASP A N 1
ATOM 668 C CA . ASP A 1 92 ? -4.977 -6.246 14.815 1.00 96.50 92 ASP A CA 1
ATOM 669 C C . ASP A 1 92 ? -4.620 -7.620 14.248 1.00 96.50 92 ASP A C 1
ATOM 671 O O . ASP A 1 92 ? -3.992 -8.432 14.928 1.00 96.50 92 ASP A O 1
ATOM 675 N N . CYS A 1 93 ? -5.008 -7.901 13.003 1.00 95.81 93 CYS A N 1
ATOM 676 C CA . CYS A 1 93 ? -4.654 -9.145 12.326 1.00 95.81 93 CYS A CA 1
ATOM 677 C C . CYS A 1 93 ? -3.943 -8.879 11.002 1.00 95.81 93 CYS A C 1
ATOM 679 O O . CYS A 1 93 ? -4.361 -8.031 10.217 1.00 95.81 93 CYS A O 1
ATOM 681 N N . THR A 1 94 ? -2.907 -9.673 10.745 1.00 95.94 94 THR A N 1
ATOM 682 C CA . THR A 1 94 ? -2.255 -9.789 9.444 1.00 95.94 94 THR A CA 1
ATOM 683 C C . THR A 1 94 ? -2.469 -11.199 8.920 1.00 95.94 94 THR A C 1
ATOM 685 O O . THR A 1 94 ? -2.158 -12.178 9.605 1.00 95.94 94 THR A O 1
ATOM 688 N N . ALA A 1 95 ? -2.972 -11.303 7.693 1.00 95.00 95 ALA A N 1
ATOM 689 C CA . ALA A 1 95 ? -3.194 -12.570 7.018 1.00 95.00 95 ALA A CA 1
ATOM 690 C C . ALA A 1 95 ? -2.209 -12.754 5.857 1.00 95.00 95 ALA A C 1
ATOM 692 O O . ALA A 1 95 ? -2.019 -11.855 5.040 1.00 95.00 95 ALA A O 1
ATOM 693 N N . THR A 1 96 ? -1.625 -13.945 5.762 1.00 95.44 96 THR A N 1
ATOM 694 C CA . THR A 1 96 ? -0.779 -14.370 4.643 1.00 95.44 96 THR A CA 1
ATOM 695 C C . THR A 1 96 ? -1.373 -15.634 4.050 1.00 95.44 96 THR A C 1
ATOM 697 O O . THR A 1 96 ? -1.714 -16.555 4.787 1.00 95.44 96 THR A O 1
ATOM 700 N N . ALA A 1 97 ? -1.467 -15.714 2.727 1.00 95.62 97 ALA A N 1
ATOM 701 C CA . ALA A 1 97 ? -1.961 -16.905 2.055 1.00 95.62 97 ALA A CA 1
ATOM 702 C C . ALA A 1 97 ? -1.178 -17.213 0.784 1.00 95.62 97 ALA A C 1
ATOM 704 O O . ALA A 1 97 ? -0.524 -16.344 0.202 1.00 95.62 97 ALA A O 1
ATOM 705 N N . ARG A 1 98 ? -1.273 -18.466 0.342 1.00 92.88 98 ARG A N 1
ATOM 706 C CA . ARG A 1 98 ? -0.744 -18.920 -0.942 1.00 92.88 98 ARG A CA 1
ATOM 707 C C . ARG A 1 98 ? -1.832 -19.673 -1.691 1.00 92.88 98 ARG A C 1
ATOM 709 O O . ARG A 1 98 ? -2.277 -20.722 -1.237 1.00 92.88 98 ARG A O 1
ATOM 716 N N . LEU A 1 99 ? -2.187 -19.159 -2.860 1.00 93.56 99 LEU A N 1
ATOM 717 C CA . LEU A 1 99 ? -3.177 -19.732 -3.767 1.00 93.56 99 LEU A CA 1
ATOM 718 C C . LEU A 1 99 ? -2.538 -19.935 -5.142 1.00 93.56 99 LEU A C 1
ATOM 720 O O . LEU A 1 99 ? -1.612 -19.200 -5.512 1.00 93.56 99 LEU A O 1
ATOM 724 N N . ARG A 1 100 ? -2.996 -20.930 -5.906 1.00 93.69 100 ARG A N 1
ATOM 725 C CA . ARG A 1 100 ? -2.588 -21.035 -7.308 1.00 93.69 100 ARG A CA 1
ATOM 726 C C . ARG A 1 100 ? -3.246 -19.924 -8.120 1.00 93.69 100 ARG A C 1
ATOM 728 O O . ARG A 1 100 ? -4.381 -19.547 -7.861 1.00 93.69 100 ARG A O 1
ATOM 735 N N . ARG A 1 101 ? -2.540 -19.405 -9.127 1.00 93.75 101 ARG A N 1
ATOM 736 C CA . ARG A 1 101 ? -3.046 -18.285 -9.939 1.00 93.75 101 ARG A CA 1
ATOM 737 C C . ARG A 1 101 ? -4.333 -18.624 -10.691 1.00 93.75 101 ARG A C 1
ATOM 739 O O . ARG A 1 101 ? -5.172 -17.753 -10.848 1.00 93.75 101 ARG A O 1
ATOM 746 N N . ASP A 1 102 ? -4.484 -19.867 -11.130 1.00 93.19 102 ASP A N 1
ATOM 747 C CA . ASP A 1 102 ? -5.669 -20.345 -11.844 1.00 93.19 102 ASP A CA 1
ATOM 748 C C . ASP A 1 102 ? -6.884 -20.580 -10.935 1.00 93.19 102 ASP A C 1
ATOM 750 O O . ASP A 1 102 ? -8.005 -20.637 -11.422 1.00 93.19 102 ASP A O 1
ATOM 754 N N . GLU A 1 103 ? -6.686 -20.641 -9.617 1.00 93.31 103 GLU A N 1
ATOM 755 C CA . GLU A 1 103 ? -7.773 -20.719 -8.636 1.00 93.31 103 GLU A CA 1
ATOM 756 C C . GLU A 1 103 ? -8.262 -19.329 -8.194 1.00 93.31 103 GLU A C 1
ATOM 758 O O . GLU A 1 103 ? -9.262 -19.235 -7.480 1.00 93.31 103 GLU A O 1
ATOM 763 N N . VAL A 1 104 ? -7.585 -18.245 -8.595 1.00 96.94 104 VAL A N 1
ATOM 764 C CA . VAL A 1 104 ? -7.932 -16.878 -8.182 1.00 96.94 104 VAL A CA 1
ATOM 765 C C . VAL A 1 104 ? -9.318 -16.493 -8.700 1.00 96.94 104 VAL A C 1
ATOM 767 O O . VAL A 1 104 ? -9.644 -16.645 -9.882 1.00 96.94 104 VAL A O 1
ATOM 770 N N . ILE A 1 105 ? -10.132 -15.946 -7.799 1.00 97.50 105 ILE A N 1
ATOM 771 C CA . ILE A 1 105 ? -11.381 -15.280 -8.158 1.00 97.50 105 ILE A CA 1
ATOM 772 C C . ILE A 1 105 ? -11.080 -13.808 -8.427 1.00 97.50 105 ILE A C 1
ATOM 774 O O . ILE A 1 105 ? -10.797 -13.046 -7.508 1.00 97.50 105 ILE A O 1
ATOM 778 N N . ASP A 1 106 ? -11.112 -13.432 -9.705 1.00 95.94 106 ASP A N 1
ATOM 779 C CA . ASP A 1 106 ? -10.848 -12.068 -10.162 1.00 95.94 106 ASP A CA 1
ATOM 780 C C . ASP A 1 106 ? -12.149 -11.356 -10.543 1.00 95.94 106 ASP A C 1
ATOM 782 O O . ASP A 1 106 ? -12.850 -11.782 -11.460 1.00 95.94 106 ASP A O 1
ATOM 786 N N . THR A 1 107 ? -12.436 -10.249 -9.853 1.00 96.81 107 THR A N 1
ATOM 787 C CA . THR A 1 107 ? -13.601 -9.384 -10.081 1.00 96.81 107 THR A CA 1
ATOM 788 C C . THR A 1 107 ? -13.649 -8.757 -11.475 1.00 96.81 107 THR A C 1
ATOM 790 O O . THR A 1 107 ? -14.715 -8.298 -11.875 1.00 96.81 107 THR A O 1
ATOM 793 N N . SER A 1 108 ? -12.547 -8.753 -12.233 1.00 95.31 108 SER A N 1
ATOM 794 C CA . SER A 1 108 ? -12.540 -8.326 -13.641 1.00 95.31 108 SER A CA 1
ATOM 795 C C . SER A 1 108 ? -13.456 -9.175 -14.533 1.00 95.31 108 SER A C 1
ATOM 797 O O . SER A 1 108 ? -13.860 -8.729 -15.604 1.00 95.31 108 SER A O 1
ATOM 799 N N . ARG A 1 109 ? -13.819 -10.389 -14.090 1.00 97.44 109 ARG A N 1
ATOM 800 C CA . ARG A 1 109 ? -14.716 -11.291 -14.824 1.00 97.44 109 ARG A CA 1
ATOM 801 C C . ARG A 1 109 ? -16.197 -10.975 -14.622 1.00 97.44 109 ARG A C 1
ATOM 803 O O . ARG A 1 109 ? -17.012 -11.545 -15.348 1.00 97.44 109 ARG A O 1
ATOM 810 N N . ILE A 1 110 ? -16.549 -10.104 -13.665 1.00 98.31 110 ILE A N 1
ATOM 811 C CA . ILE A 1 110 ? -17.929 -9.636 -13.472 1.00 98.31 110 ILE A CA 1
ATOM 812 C C . ILE A 1 110 ? -18.412 -9.019 -14.782 1.00 98.31 110 ILE A C 1
ATOM 814 O O . ILE A 1 110 ? -17.721 -8.194 -15.378 1.00 98.31 110 ILE A O 1
ATOM 818 N N . ARG A 1 111 ? -19.601 -9.416 -15.237 1.00 97.31 111 ARG A N 1
ATOM 819 C CA . ARG A 1 111 ? -20.075 -9.072 -16.582 1.00 97.31 111 ARG A CA 1
ATOM 820 C C . ARG A 1 111 ? -21.583 -8.910 -16.668 1.00 97.31 111 ARG A C 1
ATOM 822 O O . ARG A 1 111 ? -22.326 -9.283 -15.764 1.00 97.31 111 ARG A O 1
ATOM 829 N N . ASP A 1 112 ? -22.023 -8.354 -17.793 1.00 97.88 112 ASP A N 1
ATOM 830 C CA . ASP A 1 112 ? -23.434 -8.290 -18.171 1.00 97.88 112 ASP A CA 1
ATOM 831 C C . ASP A 1 112 ? -24.103 -9.673 -18.077 1.00 97.88 112 ASP A C 1
ATOM 833 O O . ASP A 1 112 ? -23.538 -10.686 -18.494 1.00 97.88 112 ASP A O 1
ATOM 837 N N . GLY A 1 113 ? -25.303 -9.706 -17.496 1.00 97.12 113 GLY A N 1
ATOM 838 C CA . GLY A 1 113 ? -26.083 -10.930 -17.302 1.00 97.12 113 GLY A CA 1
ATOM 839 C C . GLY A 1 113 ? -25.813 -11.671 -15.989 1.00 97.12 113 GLY A C 1
ATOM 840 O O . GLY A 1 113 ? -26.596 -12.559 -15.635 1.00 97.12 113 GLY A O 1
ATOM 841 N N . ASP A 1 114 ? -24.777 -11.293 -15.233 1.00 98.62 114 ASP A N 1
ATOM 842 C CA . ASP A 1 114 ? -24.523 -11.876 -13.917 1.00 98.62 114 ASP A CA 1
ATOM 843 C C . ASP A 1 114 ? -25.660 -11.582 -12.939 1.00 98.62 114 ASP A C 1
ATOM 845 O O . ASP A 1 114 ? -26.247 -10.494 -12.908 1.00 98.62 114 ASP A O 1
ATOM 849 N N . VAL A 1 115 ? -25.948 -12.566 -12.092 1.00 98.81 115 VAL A N 1
ATOM 850 C CA . VAL A 1 115 ? -26.769 -12.384 -10.897 1.00 98.81 115 VAL A CA 1
ATOM 851 C C . VAL A 1 115 ? -25.879 -12.170 -9.686 1.00 98.81 115 VAL A C 1
ATOM 853 O O . VAL A 1 115 ? -24.738 -12.631 -9.643 1.00 98.81 115 VAL A O 1
ATOM 856 N N . ILE A 1 116 ? -26.427 -11.490 -8.684 1.00 98.81 116 ILE A N 1
ATOM 857 C CA . ILE A 1 116 ? -25.724 -11.185 -7.440 1.00 98.81 116 ILE A CA 1
ATOM 858 C C . ILE A 1 116 ? -26.369 -11.997 -6.329 1.00 98.81 116 ILE A C 1
ATOM 860 O O . ILE A 1 116 ? -27.508 -11.721 -5.957 1.00 98.81 116 ILE A O 1
ATOM 864 N N . VAL A 1 117 ? -25.667 -12.989 -5.792 1.00 98.88 117 VAL A N 1
ATOM 865 C CA . VAL A 1 117 ? -26.109 -13.731 -4.608 1.00 98.88 117 VAL A CA 1
ATOM 866 C C . VAL A 1 117 ? -25.570 -13.032 -3.363 1.00 98.88 117 VAL A C 1
ATOM 868 O O . VAL A 1 117 ? -24.361 -12.994 -3.153 1.00 98.88 117 VAL A O 1
ATOM 871 N N . GLY A 1 118 ? -26.460 -12.466 -2.549 1.00 98.69 118 GLY A N 1
ATOM 872 C CA . GLY A 1 118 ? -26.117 -11.846 -1.269 1.00 98.69 118 GLY A CA 1
ATOM 873 C C . GLY A 1 118 ? -26.300 -12.828 -0.115 1.00 98.69 118 GLY A C 1
ATOM 874 O O . GLY A 1 118 ? -27.356 -13.453 -0.015 1.00 98.69 118 GLY A O 1
ATOM 875 N N . LEU A 1 119 ? -25.293 -12.944 0.757 1.00 98.81 119 LEU A N 1
ATOM 876 C CA . LEU A 1 119 ? -25.341 -13.765 1.973 1.00 98.81 119 LEU A CA 1
ATOM 877 C C . LEU A 1 119 ? -25.588 -12.898 3.211 1.00 98.81 119 LEU A C 1
ATOM 879 O O . LEU A 1 119 ? -24.838 -11.949 3.480 1.00 98.81 119 LEU A O 1
ATOM 883 N N . ALA A 1 120 ? -26.638 -13.228 3.963 1.00 98.62 120 ALA A N 1
ATOM 884 C CA . ALA A 1 120 ? -27.111 -12.436 5.085 1.00 98.62 120 ALA A CA 1
ATOM 885 C C . ALA A 1 120 ? -26.039 -12.263 6.164 1.00 98.62 120 ALA A C 1
ATOM 887 O O . ALA A 1 120 ? -25.342 -13.206 6.550 1.00 98.62 120 ALA A O 1
ATOM 888 N N . SER A 1 121 ? -25.945 -11.042 6.688 1.00 98.06 121 SER A N 1
ATOM 889 C CA . SER A 1 121 ? -25.039 -10.695 7.780 1.00 98.06 121 SER A CA 1
ATOM 890 C C . SER A 1 121 ? -25.655 -10.953 9.153 1.00 98.06 121 SER A C 1
ATOM 892 O O . SER A 1 121 ? -24.921 -11.262 10.088 1.00 98.06 121 SER A O 1
ATOM 894 N N . ALA A 1 122 ? -26.981 -10.857 9.268 1.00 96.88 122 ALA A N 1
ATOM 895 C CA . ALA A 1 122 ? -27.723 -11.045 10.511 1.00 96.88 122 ALA A CA 1
ATOM 896 C C . ALA A 1 122 ? -28.361 -12.444 10.626 1.00 96.88 122 ALA A C 1
ATOM 898 O O . ALA A 1 122 ? -28.300 -13.259 9.699 1.00 96.88 122 ALA A O 1
ATOM 899 N N . GLY A 1 123 ? -28.962 -12.740 11.779 1.00 96.12 123 GLY A N 1
ATOM 900 C CA . GLY A 1 123 ? -29.569 -14.039 12.089 1.00 96.12 123 GLY A CA 1
ATOM 901 C C . GLY A 1 123 ? -28.620 -14.923 12.894 1.00 96.12 123 GLY A C 1
ATOM 902 O O . GLY A 1 123 ? -27.779 -14.413 13.623 1.00 96.12 123 GLY A O 1
ATOM 903 N N . GLN A 1 124 ? -28.716 -16.245 12.764 1.00 96.69 124 GLN A N 1
ATOM 904 C CA . GLN A 1 124 ? -27.826 -17.167 13.476 1.00 96.69 124 GLN A CA 1
ATOM 905 C C . GLN A 1 124 ? -27.448 -18.351 12.584 1.00 96.69 124 GLN A C 1
ATOM 907 O O . GLN A 1 124 ? -28.277 -19.221 12.320 1.00 96.69 124 GLN A O 1
ATOM 912 N N . ALA A 1 125 ? -26.191 -18.383 12.143 1.00 97.94 125 ALA A N 1
ATOM 913 C CA . ALA A 1 125 ? -25.643 -19.514 11.405 1.00 97.94 125 ALA A CA 1
ATOM 914 C C . ALA A 1 125 ? -25.464 -20.734 12.325 1.00 97.94 125 ALA A C 1
ATOM 916 O O . ALA A 1 125 ? -25.343 -20.602 13.543 1.00 97.94 125 ALA A O 1
ATOM 917 N N . THR A 1 126 ? -25.359 -21.935 11.754 1.00 97.75 126 THR A N 1
ATOM 918 C CA . THR A 1 126 ? -25.161 -23.185 12.519 1.00 97.75 126 THR A CA 1
ATOM 919 C C . THR A 1 126 ? -23.865 -23.205 13.333 1.00 97.75 126 THR A C 1
ATOM 921 O O . THR A 1 126 ? -23.738 -23.986 14.272 1.00 97.75 126 THR A O 1
ATOM 924 N N . TYR A 1 127 ? -22.891 -22.376 12.956 1.00 95.94 127 TYR A N 1
ATOM 925 C CA . TYR A 1 127 ? -21.608 -22.213 13.641 1.00 95.94 127 TYR A CA 1
ATOM 926 C C . TYR A 1 127 ? -21.558 -20.975 14.552 1.00 95.94 127 TYR A C 1
ATOM 928 O O . TYR A 1 127 ? -20.518 -20.688 15.133 1.00 95.94 127 TYR A O 1
ATOM 936 N N . GLU A 1 128 ? -22.667 -20.249 14.721 1.00 95.50 128 GLU A N 1
ATOM 937 C CA . GLU A 1 128 ? -22.762 -19.112 15.638 1.00 95.50 128 GLU A CA 1
ATOM 938 C C . GLU A 1 128 ? -23.499 -19.497 16.930 1.00 95.50 128 GLU A C 1
ATOM 940 O O . GLU A 1 128 ? -24.580 -20.089 16.919 1.00 95.50 128 GLU A O 1
ATOM 945 N N . ALA A 1 129 ? -22.926 -19.116 18.074 1.00 91.19 129 ALA A N 1
ATOM 946 C CA . ALA A 1 129 ? -23.479 -19.441 19.391 1.00 91.19 129 ALA A CA 1
ATOM 947 C C . ALA A 1 129 ? -24.718 -18.607 19.766 1.00 91.19 129 ALA A C 1
ATOM 949 O O . ALA A 1 129 ? -25.511 -19.016 20.614 1.00 91.19 129 ALA A O 1
ATOM 950 N N . SER A 1 130 ? -24.890 -17.434 19.160 1.00 91.88 130 SER A N 1
ATOM 951 C CA . SER A 1 130 ? -25.984 -16.512 19.458 1.00 91.88 130 SER A CA 1
ATOM 952 C C . SER A 1 130 ? -26.401 -15.734 18.217 1.00 91.88 130 SER A C 1
ATOM 954 O O . SER A 1 130 ? -25.703 -15.739 17.205 1.00 91.88 130 SER A O 1
ATOM 956 N N . TYR A 1 131 ? -27.533 -15.038 18.317 1.00 94.62 131 TYR A N 1
ATOM 957 C CA . TYR A 1 131 ? -27.990 -14.126 17.274 1.00 94.62 131 TYR A CA 1
ATOM 958 C C . TYR A 1 131 ? -26.914 -13.081 16.942 1.00 94.62 131 TYR A C 1
ATOM 960 O O . TYR A 1 131 ? -26.347 -12.451 17.839 1.00 94.62 131 TYR A O 1
ATOM 968 N N . ASN A 1 132 ? -26.671 -12.897 15.649 1.00 96.62 132 ASN A N 1
ATOM 969 C CA . ASN A 1 132 ? -25.787 -11.907 15.066 1.00 96.62 132 ASN A CA 1
ATOM 970 C C . ASN A 1 132 ? -26.618 -10.744 14.511 1.00 96.62 132 ASN A C 1
ATOM 972 O O . ASN A 1 132 ? -27.516 -10.940 13.692 1.00 96.62 132 ASN A O 1
ATOM 976 N N . SER A 1 133 ? -26.312 -9.516 14.930 1.00 96.44 133 SER A N 1
ATOM 977 C CA . SER A 1 133 ? -26.978 -8.311 14.422 1.00 96.44 133 SER A CA 1
ATOM 978 C C . SER A 1 133 ? -26.596 -7.949 12.983 1.00 96.44 133 SER A C 1
ATOM 980 O O . SER A 1 133 ? -27.272 -7.130 12.358 1.00 96.44 133 SER A O 1
ATOM 982 N N . GLY A 1 134 ? -25.506 -8.529 12.474 1.00 96.38 134 GLY A N 1
ATOM 983 C CA . GLY A 1 134 ? -24.938 -8.237 11.166 1.00 96.38 134 GLY A CA 1
ATOM 984 C C . GLY A 1 134 ? -24.037 -7.008 11.117 1.00 96.38 134 GLY A C 1
ATOM 985 O O . GLY A 1 134 ? -23.639 -6.612 10.023 1.00 96.38 134 GLY A O 1
ATOM 986 N N . ILE A 1 135 ? -23.681 -6.399 12.254 1.00 95.19 135 ILE A N 1
ATOM 987 C CA . ILE A 1 135 ? -22.910 -5.144 12.286 1.00 95.19 135 ILE A CA 1
ATOM 988 C C . ILE A 1 135 ? -21.526 -5.244 11.619 1.00 95.19 135 ILE A C 1
ATOM 990 O O . ILE A 1 135 ? -21.114 -4.323 10.908 1.00 95.19 135 ILE A O 1
ATOM 994 N N . GLY A 1 136 ? -20.827 -6.372 11.784 1.00 93.69 136 GLY A N 1
ATOM 995 C CA . GLY A 1 136 ? -19.425 -6.504 11.374 1.00 93.69 136 GLY A CA 1
ATOM 996 C C . GLY A 1 136 ? -18.533 -5.520 12.141 1.00 93.69 136 GLY A C 1
ATOM 997 O O . GLY A 1 136 ? -18.745 -5.285 13.322 1.00 93.69 136 GLY A O 1
ATOM 998 N N . SER A 1 137 ? -17.552 -4.904 11.474 1.00 94.31 137 SER A N 1
ATOM 999 C CA . SER A 1 137 ? -16.612 -3.977 12.142 1.00 94.31 137 SER A CA 1
ATOM 1000 C C . SER A 1 137 ? -16.467 -2.620 11.439 1.00 94.31 137 SER A C 1
ATOM 1002 O O . SER A 1 137 ? -15.535 -1.866 11.705 1.00 94.31 137 SER A O 1
ATOM 1004 N N . THR A 1 138 ? -17.375 -2.284 10.515 1.00 91.12 138 THR A N 1
ATOM 1005 C CA . THR A 1 138 ? -17.359 -1.006 9.774 1.00 91.12 138 THR A CA 1
ATOM 1006 C C . THR A 1 138 ? -18.395 -0.035 10.340 1.00 91.12 138 THR A C 1
ATOM 1008 O O . THR A 1 138 ? -19.492 -0.437 10.708 1.00 91.12 138 THR A O 1
ATOM 1011 N N . GLY A 1 139 ? -18.050 1.254 10.421 1.00 87.81 139 GLY A N 1
ATOM 1012 C CA . GLY A 1 139 ? -18.962 2.301 10.904 1.00 87.81 139 GLY A CA 1
ATOM 1013 C C . GLY A 1 139 ? -19.124 2.361 12.428 1.00 87.81 139 GLY A C 1
ATOM 1014 O O . GLY A 1 139 ? -19.854 3.217 12.922 1.00 87.81 139 GLY A O 1
ATOM 1015 N N . LEU A 1 140 ? -18.400 1.524 13.185 1.00 92.31 140 LEU A N 1
ATOM 1016 C CA . LEU A 1 140 ? -18.496 1.449 14.649 1.00 92.31 140 LEU A CA 1
ATOM 1017 C C . LEU A 1 140 ? -18.188 2.772 15.359 1.00 92.31 140 LEU A C 1
ATOM 1019 O O . LEU A 1 140 ? -18.777 3.049 16.397 1.00 92.31 140 LEU A O 1
ATOM 1023 N N . THR A 1 141 ? -17.307 3.616 14.818 1.00 92.12 141 THR A N 1
ATOM 1024 C CA . THR A 1 141 ? -17.024 4.934 15.409 1.00 92.12 141 THR A CA 1
ATOM 1025 C C . THR A 1 141 ? -18.267 5.823 15.447 1.00 92.12 141 THR A C 1
ATOM 1027 O O . THR A 1 141 ? -18.542 6.434 16.473 1.00 92.12 141 THR A O 1
ATOM 1030 N N . SER A 1 142 ? -19.030 5.900 14.356 1.00 89.12 142 SER A N 1
ATOM 1031 C CA . SER A 1 142 ? -20.293 6.650 14.337 1.00 89.12 142 SER A CA 1
ATOM 1032 C C . SER A 1 142 ? -21.353 5.896 15.136 1.00 89.12 142 SER A C 1
ATOM 1034 O O . SER A 1 142 ? -21.883 6.451 16.088 1.00 89.12 142 SER A O 1
ATOM 1036 N N . ALA A 1 143 ? -21.539 4.594 14.893 1.00 91.88 143 ALA A N 1
ATOM 1037 C CA . ALA A 1 143 ? -22.541 3.787 15.593 1.00 91.88 143 ALA A CA 1
ATOM 1038 C C . ALA A 1 143 ? -22.441 3.877 17.126 1.00 91.88 143 ALA A C 1
ATOM 1040 O O . ALA A 1 143 ? -23.450 4.025 17.805 1.00 91.88 143 ALA A O 1
ATOM 1041 N N . ARG A 1 144 ? -21.227 3.837 17.687 1.00 95.56 144 ARG A N 1
ATOM 1042 C CA . ARG A 1 144 ? -21.020 3.978 19.134 1.00 95.56 144 ARG A CA 1
ATOM 1043 C C . ARG A 1 144 ? -21.464 5.339 19.648 1.00 95.56 144 ARG A C 1
ATOM 1045 O O . ARG A 1 144 ? -22.125 5.409 20.674 1.00 95.56 144 ARG A O 1
ATOM 1052 N N . HIS A 1 145 ? -21.062 6.408 18.974 1.00 96.31 145 HIS A N 1
ATOM 1053 C CA . HIS A 1 145 ? -21.281 7.755 19.480 1.00 96.31 145 HIS A CA 1
ATOM 1054 C C . HIS A 1 145 ? -22.664 8.311 19.142 1.00 96.31 145 HIS A C 1
ATOM 1056 O O . HIS A 1 145 ? -23.184 9.094 19.921 1.00 96.31 145 HIS A O 1
ATOM 1062 N N . ASP A 1 146 ? -23.279 7.870 18.053 1.00 94.06 146 ASP A N 1
ATOM 1063 C CA . ASP A 1 146 ? -24.576 8.381 17.614 1.00 94.06 146 ASP A CA 1
ATOM 1064 C C . ASP A 1 146 ? -25.738 7.640 18.295 1.00 94.06 146 ASP A C 1
ATOM 1066 O O . ASP A 1 146 ? -26.840 8.168 18.384 1.00 94.06 146 ASP A O 1
ATOM 1070 N N . VAL A 1 147 ? -25.505 6.420 18.801 1.00 94.94 147 VAL A N 1
ATOM 1071 C CA . VAL A 1 147 ? -26.533 5.609 19.477 1.00 94.94 147 VAL A CA 1
ATOM 1072 C C . VAL A 1 147 ? -26.427 5.663 20.992 1.00 94.94 147 VAL A C 1
ATOM 1074 O O . VAL A 1 147 ? -27.454 5.758 21.669 1.00 94.94 147 VAL A O 1
ATOM 1077 N N . LEU A 1 148 ? -25.208 5.594 21.532 1.00 96.75 148 LEU A N 1
ATOM 1078 C CA . LEU A 1 148 ? -25.026 5.466 22.971 1.00 96.75 148 LEU A CA 1
ATOM 1079 C C . LEU A 1 148 ? -25.068 6.820 23.676 1.00 96.75 148 LEU A C 1
ATOM 1081 O O . LEU A 1 148 ? -24.599 7.828 23.149 1.00 96.75 148 LEU A O 1
ATOM 1085 N N . THR A 1 149 ? -25.618 6.796 24.885 1.00 96.12 149 THR A N 1
ATOM 1086 C CA . THR A 1 149 ? -25.864 7.966 25.726 1.00 96.12 149 THR A CA 1
ATOM 1087 C C . THR A 1 149 ? -24.599 8.581 26.323 1.00 96.12 149 THR A C 1
ATOM 1089 O O . THR A 1 149 ? -23.612 7.901 26.628 1.00 96.12 149 THR A O 1
ATOM 1092 N N . LYS A 1 150 ? -24.682 9.890 26.570 1.00 96.06 150 LYS A N 1
ATOM 1093 C CA . LYS A 1 150 ? -23.619 10.749 27.100 1.00 96.06 150 LYS A CA 1
ATOM 1094 C C . LYS A 1 150 ? -23.079 10.297 28.457 1.00 96.06 150 LYS A C 1
ATOM 1096 O O . LYS A 1 150 ? -21.934 10.608 28.779 1.00 96.06 150 LYS A O 1
ATOM 1101 N N . SER A 1 151 ? -23.852 9.534 29.236 1.00 94.06 151 SER A N 1
ATOM 1102 C CA . SER A 1 151 ? -23.415 9.043 30.553 1.00 94.06 151 SER A CA 1
ATOM 1103 C C . SER A 1 151 ? -22.113 8.232 30.480 1.00 94.06 151 SER A C 1
ATOM 1105 O O . SER A 1 151 ? -21.304 8.282 31.403 1.00 94.06 151 SER A O 1
ATOM 1107 N N . LEU A 1 152 ? -21.840 7.574 29.345 1.00 95.31 152 LEU A N 1
ATOM 1108 C CA . LEU A 1 152 ? -20.603 6.818 29.130 1.00 95.31 152 LEU A CA 1
ATOM 1109 C C . LEU A 1 152 ? -19.334 7.682 29.150 1.00 95.31 152 LEU A C 1
ATOM 1111 O O . LEU A 1 152 ? -18.254 7.131 29.347 1.00 95.31 152 LEU A O 1
ATOM 1115 N N . VAL A 1 153 ? -19.436 9.003 28.959 1.00 95.56 153 VAL A N 1
ATOM 1116 C CA . VAL A 1 153 ? -18.285 9.917 29.048 1.00 95.56 153 VAL A CA 1
ATOM 1117 C C . VAL A 1 153 ? -17.713 9.936 30.461 1.00 95.56 153 VAL A C 1
ATOM 1119 O O . VAL A 1 153 ? -16.502 9.815 30.625 1.00 95.56 153 VAL A O 1
ATOM 1122 N N . ALA A 1 154 ? -18.581 10.075 31.465 1.00 93.12 154 ALA A N 1
ATOM 1123 C CA . ALA A 1 154 ? -18.169 10.112 32.865 1.00 93.12 154 ALA A CA 1
ATOM 1124 C C . ALA A 1 154 ? -17.714 8.729 33.345 1.00 93.12 154 ALA A C 1
ATOM 1126 O O . ALA A 1 154 ? -16.730 8.617 34.070 1.00 93.12 154 ALA A O 1
ATOM 1127 N N . ASP A 1 155 ? -18.407 7.681 32.898 1.00 94.75 155 ASP A N 1
ATOM 1128 C CA . ASP A 1 155 ? -18.143 6.317 33.351 1.00 94.75 155 ASP A CA 1
ATOM 1129 C C . ASP A 1 155 ? -16.891 5.700 32.702 1.00 94.75 155 ASP A C 1
ATOM 1131 O O . ASP A 1 155 ? -16.216 4.886 33.331 1.00 94.75 155 ASP A O 1
ATOM 1135 N N . PHE A 1 156 ? -16.588 6.058 31.445 1.00 96.38 156 PHE A N 1
ATOM 1136 C CA . PHE A 1 156 ? -15.501 5.474 30.647 1.00 96.38 156 PHE A CA 1
ATOM 1137 C C . PHE A 1 156 ? -14.771 6.527 29.783 1.00 96.38 156 PHE A C 1
ATOM 1139 O O . PHE A 1 156 ? -14.807 6.444 28.542 1.00 96.38 156 PHE A O 1
ATOM 1146 N N . PRO A 1 157 ? -14.091 7.519 30.388 1.00 95.44 157 PRO A N 1
ATOM 1147 C CA . PRO A 1 157 ? -13.368 8.564 29.655 1.00 95.44 157 PRO A CA 1
ATOM 1148 C C . PRO A 1 157 ? -12.248 8.017 28.751 1.00 95.44 157 PRO A C 1
ATOM 1150 O O . PRO A 1 157 ? -11.903 8.626 27.741 1.00 95.44 157 PRO A O 1
ATOM 1153 N N . GLU A 1 158 ? -11.712 6.833 29.050 1.00 96.31 158 GLU A N 1
ATOM 1154 C CA . GLU A 1 158 ? -10.707 6.135 28.243 1.00 96.31 158 GLU A CA 1
ATOM 1155 C C . GLU A 1 158 ? -11.249 5.588 26.907 1.00 96.31 158 GLU A C 1
ATOM 1157 O O . GLU A 1 158 ? -10.482 5.186 26.031 1.00 96.31 158 GLU A O 1
ATOM 1162 N N . SER A 1 159 ? -12.573 5.545 26.728 1.00 96.44 159 SER A N 1
ATOM 1163 C CA . SER A 1 159 ? -13.209 4.886 25.581 1.00 96.44 159 SER A CA 1
ATOM 1164 C C . SER A 1 159 ? -13.162 5.693 24.275 1.00 96.44 159 SER A C 1
ATOM 1166 O O . SER A 1 159 ? -13.459 5.140 23.211 1.00 96.44 159 SER A O 1
ATOM 1168 N N . PHE A 1 160 ? -12.798 6.976 24.317 1.00 96.19 160 PHE A N 1
ATOM 1169 C CA . PHE A 1 160 ? -12.800 7.873 23.159 1.00 96.19 160 PHE A CA 1
ATOM 1170 C C . PHE A 1 160 ? -11.652 8.896 23.212 1.00 96.19 160 PHE A C 1
ATOM 1172 O O . PHE A 1 160 ? -10.890 8.957 24.174 1.00 96.19 160 PHE A O 1
ATOM 1179 N N . ASP A 1 161 ? -11.501 9.676 22.142 1.00 95.31 161 ASP A N 1
ATOM 1180 C CA . ASP A 1 161 ? -10.533 10.772 22.071 1.00 95.31 161 ASP A CA 1
ATOM 1181 C C . ASP A 1 161 ? -11.133 12.080 22.634 1.00 95.31 161 ASP A C 1
ATOM 1183 O O . ASP A 1 161 ? -12.100 12.577 22.049 1.00 95.31 161 ASP A O 1
ATOM 1187 N N . PRO A 1 162 ? -10.581 12.675 23.713 1.00 92.00 162 PRO A N 1
ATOM 1188 C CA . PRO A 1 162 ? -11.047 13.939 24.275 1.00 92.00 162 PRO A CA 1
ATOM 1189 C C . PRO A 1 162 ? -10.877 15.126 23.318 1.00 92.00 162 PRO A C 1
ATOM 1191 O O . PRO A 1 162 ? -11.509 16.152 23.531 1.00 92.00 162 PRO A O 1
ATOM 1194 N N . GLY A 1 163 ? -10.070 15.005 22.254 1.00 93.31 163 GLY A N 1
ATOM 1195 C CA . GLY A 1 163 ? -9.996 16.018 21.197 1.00 93.31 163 GLY A CA 1
ATOM 1196 C C . GLY A 1 163 ? -11.237 16.072 20.293 1.00 93.31 163 GLY A C 1
ATOM 1197 O O . GLY A 1 163 ? -11.359 16.975 19.463 1.00 93.31 163 GLY A O 1
ATOM 1198 N N . ARG A 1 164 ? -12.165 15.112 20.412 1.00 91.19 164 ARG A N 1
ATOM 1199 C CA . ARG A 1 164 ? -13.385 15.072 19.600 1.00 91.19 164 ARG A CA 1
ATOM 1200 C C . ARG A 1 164 ? -14.387 16.141 20.071 1.00 91.19 164 ARG A C 1
ATOM 1202 O O . ARG A 1 164 ? -14.566 16.288 21.276 1.00 91.19 164 ARG A O 1
ATOM 1209 N N . PRO A 1 165 ? -15.095 16.838 19.155 1.00 92.12 165 PRO A N 1
ATOM 1210 C CA . PRO A 1 165 ? -16.118 17.810 19.539 1.00 92.12 165 PRO A CA 1
ATOM 1211 C C . PRO A 1 165 ? -17.162 17.188 20.466 1.00 92.12 165 PRO A C 1
ATOM 1213 O O . PRO A 1 165 ? -17.724 16.145 20.124 1.00 92.12 165 PRO A O 1
ATOM 1216 N N . ASP A 1 166 ? -17.426 17.832 21.605 1.00 92.56 166 ASP A N 1
ATOM 1217 C CA . ASP A 1 166 ? -18.277 17.284 22.667 1.00 92.56 166 ASP A CA 1
ATOM 1218 C C . ASP A 1 166 ? -19.672 16.894 22.151 1.00 92.56 166 ASP A C 1
ATOM 1220 O O . ASP A 1 166 ? -20.157 15.795 22.412 1.00 92.56 166 ASP A O 1
ATOM 1224 N N . GLU A 1 167 ? -20.260 17.727 21.297 1.00 92.19 167 GLU A N 1
ATOM 1225 C CA . GLU A 1 167 ? -21.552 17.503 20.633 1.00 92.19 167 GLU A CA 1
ATOM 1226 C C . GLU A 1 167 ? -21.637 16.171 19.863 1.00 92.19 167 GLU A C 1
ATOM 1228 O O . GLU A 1 167 ? -22.729 15.675 19.608 1.00 92.19 167 GLU A O 1
ATOM 1233 N N . ARG A 1 168 ? -20.493 15.588 19.474 1.00 90.38 168 ARG A N 1
ATOM 1234 C CA . ARG A 1 168 ? -20.388 14.331 18.710 1.00 90.38 168 ARG A CA 1
ATOM 1235 C C . ARG A 1 168 ? -19.925 13.143 19.549 1.00 90.38 168 ARG A C 1
ATOM 1237 O O . ARG A 1 168 ? -19.698 12.060 19.007 1.00 90.38 168 ARG A O 1
ATOM 1244 N N . VAL A 1 169 ? -19.693 13.335 20.844 1.00 95.88 169 VAL A N 1
ATOM 1245 C CA . VAL A 1 169 ? -19.258 12.271 21.749 1.00 95.88 169 VAL A CA 1
ATOM 1246 C C . VAL A 1 169 ? -20.474 11.715 22.472 1.00 95.88 169 VAL A C 1
ATOM 1248 O O . VAL A 1 169 ? -20.980 12.373 23.376 1.00 95.88 169 VAL A O 1
ATOM 1251 N N . TYR A 1 170 ? -20.880 10.490 22.112 1.00 96.69 170 TYR A N 1
ATOM 1252 C CA . TYR A 1 170 ? -21.976 9.765 22.775 1.00 96.69 170 TYR A CA 1
ATOM 1253 C C . TYR A 1 170 ? -23.249 10.630 22.833 1.00 96.69 170 TYR A C 1
ATOM 1255 O O . TYR A 1 170 ? -23.832 10.859 23.887 1.00 96.69 170 TYR A O 1
ATOM 1263 N N . SER A 1 171 ? -23.612 11.186 21.677 1.00 94.62 171 SER A N 1
ATOM 1264 C CA . SER A 1 171 ? -24.751 12.079 21.461 1.00 94.62 171 SER A CA 1
ATOM 1265 C C . SER A 1 171 ? -26.081 11.338 21.318 1.00 94.62 171 SER A C 1
ATOM 1267 O O . SER A 1 171 ? -27.116 11.973 21.124 1.00 94.62 171 SER A O 1
ATOM 1269 N N . GLY A 1 172 ? -26.058 10.006 21.365 1.00 93.94 172 GLY A N 1
ATOM 1270 C CA . GLY A 1 172 ? -27.254 9.185 21.311 1.00 93.94 172 GLY A CA 1
ATOM 1271 C C . GLY A 1 172 ? -28.033 9.182 22.623 1.00 93.94 172 GLY A C 1
ATOM 1272 O O . GLY A 1 172 ? -27.719 9.893 23.578 1.00 93.94 172 GLY A O 1
ATOM 1273 N N . SER A 1 173 ? -29.072 8.353 22.677 1.00 93.94 173 SER A N 1
ATOM 1274 C CA . SER A 1 173 ? -29.996 8.305 23.814 1.00 93.94 173 SER A CA 1
ATOM 1275 C C . SER A 1 173 ? -30.063 6.948 24.507 1.00 93.94 173 SER A C 1
ATOM 1277 O O . SER A 1 173 ? -30.723 6.851 25.536 1.00 93.94 173 SER A O 1
ATOM 1279 N N . LEU A 1 174 ? -29.425 5.906 23.961 1.00 95.88 174 LEU A N 1
ATOM 1280 C CA . LEU A 1 174 ? -29.553 4.544 24.481 1.00 95.88 174 LEU A CA 1
ATOM 1281 C C . LEU A 1 174 ? -28.405 4.171 25.421 1.00 95.88 174 LEU A C 1
ATOM 1283 O O . LEU A 1 174 ? -27.241 4.492 25.174 1.00 95.88 174 LEU A O 1
ATOM 1287 N N . SER A 1 175 ? -28.716 3.435 26.481 1.00 95.31 175 SER A N 1
ATOM 1288 C CA . SER A 1 175 ? -27.730 2.731 27.300 1.00 95.31 175 SER A CA 1
ATOM 1289 C C . SER A 1 175 ? -27.253 1.447 26.611 1.00 95.31 175 SER A C 1
ATOM 1291 O O . SER A 1 175 ? -27.926 0.883 25.751 1.00 95.31 175 SER A O 1
ATOM 1293 N N . LEU A 1 176 ? -26.094 0.927 27.031 1.00 95.38 176 LEU A N 1
ATOM 1294 C CA . LEU A 1 176 ? -25.597 -0.388 26.601 1.00 95.38 176 LEU A CA 1
ATOM 1295 C C . LEU A 1 176 ? -26.563 -1.531 26.962 1.00 95.38 176 LEU A C 1
ATOM 1297 O O . LEU A 1 176 ? -26.562 -2.566 26.295 1.00 95.38 176 LEU A O 1
ATOM 1301 N N . GLU A 1 177 ? -27.346 -1.346 28.023 1.00 95.06 177 GLU A N 1
ATOM 1302 C CA . GLU A 1 177 ? -28.235 -2.354 28.610 1.00 95.06 177 GLU A CA 1
ATOM 1303 C C . GLU A 1 177 ? -29.687 -2.230 28.129 1.00 95.06 177 GLU A C 1
ATOM 1305 O O . GLU A 1 177 ? -30.485 -3.133 28.383 1.00 95.06 177 GLU A O 1
ATOM 1310 N N . ASP A 1 178 ? -30.021 -1.162 27.394 1.00 95.44 178 ASP A N 1
ATOM 1311 C CA . ASP A 1 178 ? -31.357 -0.991 26.822 1.00 95.44 178 ASP A CA 1
ATOM 1312 C C . ASP A 1 178 ? -31.683 -2.162 25.897 1.00 95.44 178 ASP A C 1
ATOM 1314 O O . ASP A 1 178 ? -30.846 -2.624 25.119 1.00 95.44 178 ASP A O 1
ATOM 1318 N N . LEU A 1 179 ? -32.911 -2.665 25.994 1.00 95.12 179 LEU A N 1
ATOM 1319 C CA . LEU A 1 179 ? -33.335 -3.865 25.286 1.00 95.12 179 LEU A CA 1
ATOM 1320 C C . LEU A 1 179 ? -34.016 -3.508 23.968 1.00 95.12 179 LEU A C 1
ATOM 1322 O O . LEU A 1 179 ? -34.980 -2.746 23.939 1.00 95.12 179 LEU A O 1
ATOM 1326 N N . VAL A 1 180 ? -33.555 -4.131 22.888 1.00 92.38 180 VAL A N 1
ATOM 1327 C CA . VAL A 1 180 ? -34.151 -4.031 21.554 1.00 92.38 180 VAL A CA 1
ATOM 1328 C C . VAL A 1 180 ? -34.804 -5.359 21.211 1.00 92.38 180 VAL A C 1
ATOM 1330 O O . VAL A 1 180 ? -34.214 -6.422 21.416 1.00 92.38 180 VAL A O 1
ATOM 1333 N N . GLU A 1 181 ? -36.027 -5.298 20.694 1.00 91.69 181 GLU A N 1
ATOM 1334 C CA . GLU A 1 181 ? -36.742 -6.480 20.229 1.00 91.69 181 GLU A CA 1
ATOM 1335 C C . GLU A 1 181 ? -36.258 -6.899 18.836 1.00 91.69 181 GLU A C 1
ATOM 1337 O O . GLU A 1 181 ? -36.233 -6.101 17.897 1.00 91.69 181 GLU A O 1
ATOM 1342 N N . VAL A 1 182 ? -35.849 -8.159 18.718 1.00 87.88 182 VAL A N 1
ATOM 1343 C CA . VAL A 1 182 ? -35.322 -8.777 17.503 1.00 87.88 182 VAL A CA 1
ATOM 1344 C C . VAL A 1 182 ? -35.867 -10.196 17.415 1.00 87.88 182 VAL A C 1
ATOM 1346 O O . VAL A 1 182 ? -35.573 -11.017 18.281 1.00 87.88 182 VAL A O 1
ATOM 1349 N N . ASP A 1 183 ? -36.688 -10.476 16.402 1.00 80.12 183 ASP A N 1
ATOM 1350 C CA . ASP A 1 183 ? -37.317 -11.785 16.165 1.00 80.12 183 ASP A CA 1
ATOM 1351 C C . ASP A 1 183 ? -37.978 -12.384 17.427 1.00 80.12 183 ASP A C 1
ATOM 1353 O O . ASP A 1 183 ? -37.805 -13.558 17.761 1.00 80.12 183 ASP A O 1
ATOM 1357 N N . GLY A 1 184 ? -38.694 -11.542 18.185 1.00 83.44 184 GLY A N 1
ATOM 1358 C CA . GLY A 1 184 ? -39.368 -11.916 19.436 1.00 83.44 184 GLY A CA 1
ATOM 1359 C C . GLY A 1 184 ? -38.445 -12.089 20.651 1.00 83.44 184 GLY A C 1
ATOM 1360 O O . GLY A 1 184 ? -38.894 -12.519 21.713 1.00 83.44 184 GLY A O 1
ATOM 1361 N N . ARG A 1 185 ? -37.152 -11.762 20.531 1.00 87.12 185 ARG A N 1
ATOM 1362 C CA . ARG A 1 185 ? -36.163 -11.784 21.621 1.00 87.12 185 ARG A CA 1
ATOM 1363 C C . ARG A 1 185 ? -35.784 -10.365 22.023 1.00 87.12 185 ARG A C 1
ATOM 1365 O O . ARG A 1 185 ? -35.701 -9.481 21.181 1.00 87.12 185 ARG A O 1
ATOM 1372 N N . LYS A 1 186 ? -35.481 -10.151 23.303 1.00 92.31 186 LYS A N 1
ATOM 1373 C CA . LYS A 1 186 ? -34.939 -8.880 23.802 1.00 92.31 186 LYS A CA 1
ATOM 1374 C C . LYS A 1 186 ? -33.424 -8.984 23.934 1.00 92.31 186 LYS A C 1
ATOM 1376 O O . LYS A 1 186 ? -32.936 -9.804 24.707 1.00 92.31 186 LYS A O 1
ATOM 1381 N N . VAL A 1 187 ? -32.689 -8.165 23.185 1.00 93.81 187 VAL A N 1
ATOM 1382 C CA . VAL A 1 187 ? -31.218 -8.162 23.169 1.00 93.81 187 VAL A CA 1
ATOM 1383 C C . VAL A 1 187 ? -30.704 -6.781 23.586 1.00 93.81 187 VAL A C 1
ATOM 1385 O O . VAL A 1 187 ? -31.202 -5.785 23.060 1.00 93.81 187 VAL A O 1
ATOM 1388 N N . PRO A 1 188 ? -29.712 -6.687 24.493 1.00 95.38 188 PRO A N 1
ATOM 1389 C CA . PRO A 1 188 ? -29.103 -5.409 24.850 1.00 95.38 188 PRO A CA 1
ATOM 1390 C C . PRO A 1 188 ? -28.469 -4.705 23.644 1.00 95.38 188 PRO A C 1
ATOM 1392 O O . PRO A 1 188 ? -27.770 -5.345 22.850 1.00 95.38 188 PRO A O 1
ATOM 1395 N N . VAL A 1 189 ? -28.626 -3.382 23.541 1.00 95.62 189 VAL A N 1
ATOM 1396 C CA . VAL A 1 189 ? 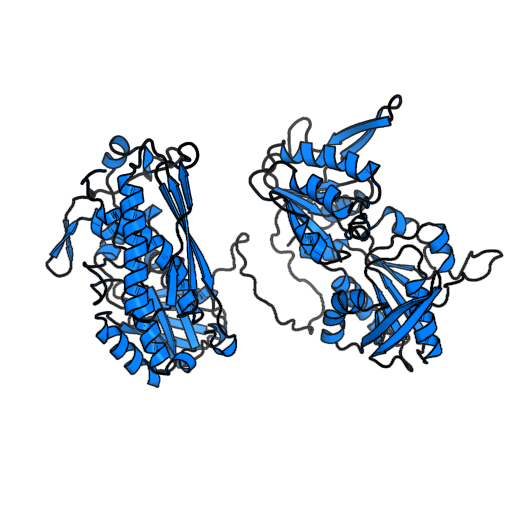-28.010 -2.543 22.491 1.00 95.62 189 VAL A CA 1
ATOM 1397 C C . VAL A 1 189 ? -26.508 -2.798 22.396 1.00 95.62 189 VAL A C 1
ATOM 1399 O O . VAL A 1 189 ? -25.981 -2.995 21.302 1.00 95.62 189 VAL A O 1
ATOM 1402 N N . GLY A 1 190 ? -25.815 -2.875 23.535 1.00 95.19 190 GLY A N 1
ATOM 1403 C CA . GLY A 1 190 ? -24.381 -3.149 23.575 1.00 95.19 190 GLY A CA 1
ATOM 1404 C C . GLY A 1 190 ? -24.010 -4.487 22.930 1.00 95.19 190 GLY A C 1
ATOM 1405 O O . GLY A 1 190 ? -23.000 -4.569 22.238 1.00 95.19 190 GLY A O 1
ATOM 1406 N N . LYS A 1 191 ? -24.845 -5.525 23.079 1.00 94.38 191 LYS A N 1
ATOM 1407 C CA . LYS A 1 191 ? -24.635 -6.839 22.446 1.00 94.38 191 LYS A CA 1
ATOM 1408 C C . LYS A 1 191 ? -24.939 -6.828 20.950 1.00 94.38 191 LYS A C 1
ATOM 1410 O O . LYS A 1 191 ? -24.256 -7.512 20.192 1.00 94.38 191 LYS A O 1
ATOM 1415 N N . LEU A 1 192 ? -25.904 -6.025 20.508 1.00 95.19 192 LEU A N 1
ATOM 1416 C CA . LEU A 1 192 ? -26.143 -5.822 19.079 1.00 95.19 192 LEU A CA 1
ATOM 1417 C C . LEU A 1 192 ? -24.972 -5.083 18.418 1.00 95.19 192 LEU A C 1
ATOM 1419 O O . LEU A 1 192 ? -24.529 -5.493 17.348 1.00 95.19 192 LEU A O 1
ATOM 1423 N N . LEU A 1 193 ? -24.431 -4.049 19.069 1.00 95.94 193 LEU A N 1
ATOM 1424 C CA . LEU A 1 193 ? -23.265 -3.303 18.582 1.00 95.94 193 LEU A CA 1
ATOM 1425 C C . LEU A 1 193 ? -21.957 -4.111 18.628 1.00 95.94 193 LEU A C 1
ATOM 1427 O O . LEU A 1 193 ? -21.037 -3.816 17.873 1.00 95.94 193 LEU A O 1
ATOM 1431 N N . LEU A 1 194 ? -21.876 -5.116 19.502 1.00 96.06 194 LEU A N 1
ATOM 1432 C CA . LEU A 1 194 ? -20.725 -6.015 19.658 1.00 96.06 194 LEU A CA 1
ATOM 1433 C C . LEU A 1 194 ? -20.971 -7.409 19.067 1.00 96.06 194 LEU A C 1
ATOM 1435 O O . LEU A 1 194 ? -20.282 -8.358 19.439 1.00 96.06 194 LEU A O 1
ATOM 1439 N N . SER A 1 195 ? -21.975 -7.568 18.199 1.00 95.81 195 SER A N 1
ATOM 1440 C CA . SER A 1 195 ? -22.201 -8.853 17.536 1.00 95.81 195 SER A CA 1
ATOM 1441 C C . SER A 1 195 ? -20.963 -9.207 16.707 1.00 95.81 195 SER A C 1
ATOM 1443 O O . SER A 1 195 ? -20.636 -8.445 15.795 1.00 95.81 195 SER A O 1
ATOM 1445 N N . PRO A 1 196 ? -20.277 -10.325 17.010 1.00 96.31 196 PRO A N 1
ATOM 1446 C CA . PRO A 1 196 ? -19.027 -10.663 16.343 1.00 96.31 196 PRO A CA 1
ATOM 1447 C C . PRO A 1 196 ? -19.223 -10.796 14.835 1.00 96.31 196 PRO A C 1
ATOM 1449 O O . PRO A 1 196 ? -20.244 -11.313 14.380 1.00 96.31 196 PRO A O 1
ATOM 1452 N N . ALA A 1 197 ? -18.239 -10.384 14.046 1.00 96.75 197 ALA A N 1
ATOM 1453 C CA . ALA A 1 197 ? -18.288 -10.477 12.600 1.00 96.75 197 ALA A CA 1
ATOM 1454 C C . ALA A 1 197 ? -18.545 -11.929 12.168 1.00 96.75 197 ALA A C 1
ATOM 1456 O O . ALA A 1 197 ? -17.766 -12.850 12.452 1.00 96.75 197 ALA A O 1
ATOM 1457 N N . ARG A 1 198 ? -19.658 -12.131 11.454 1.00 97.94 198 ARG A N 1
ATOM 1458 C CA . ARG A 1 198 ? -19.932 -13.388 10.757 1.00 97.94 198 ARG A CA 1
ATOM 1459 C C . ARG A 1 198 ? -18.823 -13.625 9.739 1.00 97.94 198 ARG A C 1
ATOM 1461 O O . ARG A 1 198 ? -18.533 -12.725 8.950 1.00 97.94 198 ARG A O 1
ATOM 1468 N N . THR A 1 199 ? -18.248 -14.825 9.767 1.00 97.62 199 THR A N 1
ATOM 1469 C CA . THR A 1 199 ? -17.396 -15.318 8.680 1.00 97.62 199 THR A CA 1
ATOM 1470 C C . THR A 1 199 ? -18.237 -16.100 7.691 1.00 97.62 199 THR A C 1
ATOM 1472 O O . THR A 1 199 ? -19.160 -16.815 8.095 1.00 97.62 199 THR A O 1
ATOM 1475 N N . TYR A 1 200 ? -17.896 -15.998 6.414 1.00 98.31 200 TYR A N 1
ATOM 1476 C CA . TYR A 1 200 ? -18.493 -16.802 5.348 1.00 98.31 200 TYR A CA 1
ATOM 1477 C C . TYR A 1 200 ? -17.604 -17.975 4.912 1.00 98.31 200 TYR A C 1
ATOM 1479 O O . TYR A 1 200 ? -17.962 -18.696 3.981 1.00 98.31 200 TYR A O 1
ATOM 1487 N N . ALA A 1 201 ? -16.473 -18.207 5.592 1.00 97.62 201 ALA A N 1
ATOM 1488 C CA . ALA A 1 201 ? -15.514 -19.249 5.224 1.00 97.62 201 ALA A CA 1
ATOM 1489 C C . ALA A 1 201 ? -16.127 -20.662 5.148 1.00 97.62 201 ALA A C 1
ATOM 1491 O O . ALA A 1 201 ? -15.893 -21.328 4.140 1.00 97.62 201 ALA A O 1
ATOM 1492 N N . PRO A 1 202 ? -16.955 -21.128 6.112 1.00 97.56 202 PRO A N 1
ATOM 1493 C CA . PRO A 1 202 ? -17.585 -22.450 6.017 1.00 97.56 202 PRO A CA 1
ATOM 1494 C C . PRO A 1 202 ? -18.495 -22.605 4.792 1.00 97.56 202 PRO A C 1
ATOM 1496 O O . PRO A 1 202 ? -18.473 -23.637 4.120 1.00 97.56 202 PRO A O 1
ATOM 1499 N N . VAL A 1 203 ? -19.266 -21.558 4.477 1.00 98.38 203 VAL A N 1
ATOM 1500 C CA . VAL A 1 203 ? -20.180 -21.541 3.327 1.00 98.38 203 VAL A CA 1
ATOM 1501 C C . VAL A 1 203 ? -19.379 -21.581 2.029 1.00 98.38 203 VAL A C 1
ATOM 1503 O O . VAL A 1 203 ? -19.606 -22.455 1.195 1.00 98.38 203 VAL A O 1
ATOM 1506 N N . LEU A 1 204 ? -18.404 -20.680 1.870 1.00 98.00 204 LEU A N 1
ATOM 1507 C CA . LEU A 1 204 ? -17.593 -20.598 0.654 1.00 98.00 204 LEU A CA 1
ATOM 1508 C C . LEU A 1 204 ? -16.730 -21.838 0.438 1.00 98.00 204 LEU A C 1
ATOM 1510 O O . LEU A 1 204 ? -16.621 -22.306 -0.692 1.00 98.00 204 LEU A O 1
ATOM 1514 N N . ARG A 1 205 ? -16.197 -22.433 1.510 1.00 96.69 205 ARG A N 1
ATOM 1515 C CA . ARG A 1 205 ? -15.479 -23.705 1.420 1.00 96.69 205 ARG A CA 1
ATOM 1516 C C . ARG A 1 205 ? -16.353 -24.785 0.788 1.00 96.69 205 ARG A C 1
ATOM 1518 O O . ARG A 1 205 ? -15.925 -25.443 -0.158 1.00 96.69 205 ARG A O 1
ATOM 1525 N N . ARG A 1 206 ? -17.607 -24.912 1.237 1.00 97.62 206 ARG A N 1
ATOM 1526 C CA . ARG A 1 206 ? -18.551 -25.870 0.648 1.00 97.62 206 ARG A CA 1
ATOM 1527 C C . ARG A 1 206 ? -18.928 -25.513 -0.792 1.00 97.62 206 ARG A C 1
ATOM 1529 O O . ARG A 1 206 ? -19.092 -26.419 -1.608 1.00 97.62 206 ARG A O 1
ATOM 1536 N N . VAL A 1 207 ? -19.057 -24.226 -1.122 1.00 97.69 207 VAL A N 1
ATOM 1537 C CA . VAL A 1 207 ? -19.292 -23.763 -2.503 1.00 97.69 207 VAL A CA 1
ATOM 1538 C C . VAL A 1 207 ? -18.148 -24.202 -3.423 1.00 97.69 207 VAL A C 1
ATOM 1540 O O . VAL A 1 207 ? -18.407 -24.773 -4.483 1.00 97.69 207 VAL A O 1
ATOM 1543 N N . PHE A 1 208 ? -16.893 -24.015 -3.009 1.00 96.31 208 PHE A N 1
ATOM 1544 C CA . PHE A 1 208 ? -15.731 -24.418 -3.803 1.00 96.31 208 PHE A CA 1
ATOM 1545 C C . PHE A 1 208 ? -15.611 -25.940 -3.934 1.00 96.31 208 PHE A C 1
ATOM 1547 O O . PHE A 1 208 ? -15.392 -26.431 -5.039 1.00 96.31 208 PHE A O 1
ATOM 1554 N N . GLU A 1 209 ? -15.838 -26.695 -2.855 1.00 95.56 209 GLU A N 1
ATOM 1555 C CA . GLU A 1 209 ? -15.856 -28.168 -2.883 1.00 95.56 209 GLU A CA 1
ATOM 1556 C C . GLU A 1 209 ? -16.959 -28.739 -3.785 1.00 95.56 209 GLU A C 1
ATOM 1558 O O . GLU A 1 209 ? -16.817 -29.834 -4.321 1.00 95.56 209 GLU A O 1
ATOM 1563 N N . SER A 1 210 ? -18.038 -27.983 -3.998 1.00 96.56 210 SER A N 1
ATOM 1564 C CA . SER A 1 210 ? -19.139 -28.367 -4.890 1.00 96.56 210 SER A CA 1
ATOM 1565 C C . SER A 1 210 ? -18.849 -28.083 -6.372 1.00 96.56 210 SER A C 1
ATOM 1567 O O . SER A 1 210 ? -19.746 -28.211 -7.202 1.00 96.56 210 SER A O 1
ATOM 1569 N N . GLY A 1 211 ? -17.625 -27.669 -6.721 1.00 95.81 211 GLY A N 1
ATOM 1570 C CA . GLY A 1 211 ? -17.215 -27.401 -8.105 1.00 95.81 211 GLY A CA 1
ATOM 1571 C C . GLY A 1 211 ? -17.744 -26.083 -8.677 1.00 95.81 211 GLY A C 1
ATOM 1572 O O . GLY A 1 211 ? -17.704 -25.874 -9.885 1.00 95.81 211 GLY A O 1
ATOM 1573 N N . LEU A 1 212 ? -18.243 -25.176 -7.831 1.00 96.69 212 LEU A N 1
ATOM 1574 C CA . LEU A 1 212 ? -18.836 -23.910 -8.277 1.00 96.69 212 LEU A CA 1
ATOM 1575 C C . LEU A 1 212 ? -17.815 -22.775 -8.432 1.00 96.69 212 LEU A C 1
ATOM 1577 O O . LEU A 1 212 ? -18.197 -21.687 -8.853 1.00 96.69 212 LEU A O 1
ATOM 1581 N N . ARG A 1 213 ? -16.531 -23.006 -8.120 1.00 95.62 213 ARG A N 1
ATOM 1582 C CA . ARG A 1 213 ? -15.474 -21.977 -8.160 1.00 95.62 213 ARG A CA 1
ATOM 1583 C C . ARG A 1 213 ? -15.422 -21.246 -9.505 1.00 95.62 213 ARG A C 1
ATOM 1585 O O . ARG A 1 213 ? -15.478 -20.022 -9.526 1.00 95.62 213 ARG A O 1
ATOM 1592 N N . ASP A 1 214 ? -15.405 -21.982 -10.612 1.00 94.88 214 ASP A N 1
ATOM 1593 C CA . ASP A 1 214 ? -15.276 -21.406 -11.961 1.00 94.88 214 ASP A CA 1
ATOM 1594 C C . ASP A 1 214 ? -16.547 -20.698 -12.449 1.00 94.88 214 ASP A C 1
ATOM 1596 O O . ASP A 1 214 ? -16.538 -20.006 -13.465 1.00 94.88 214 ASP A O 1
ATOM 1600 N N . ARG A 1 215 ? -17.658 -20.863 -11.723 1.00 97.19 215 ARG A N 1
ATOM 1601 C CA . ARG A 1 215 ? -18.935 -20.190 -11.992 1.00 97.19 215 ARG A CA 1
ATOM 1602 C C . ARG A 1 215 ? -19.023 -18.830 -11.294 1.00 97.19 215 ARG A C 1
ATOM 1604 O O . ARG A 1 215 ? -19.971 -18.087 -11.531 1.00 97.19 215 ARG A O 1
ATOM 1611 N N . ILE A 1 216 ? -18.056 -18.506 -10.432 1.00 98.25 216 ILE A N 1
ATOM 1612 C CA . ILE A 1 216 ? -17.981 -17.241 -9.702 1.00 98.25 216 ILE A CA 1
ATOM 1613 C C . ILE A 1 216 ? -17.097 -16.272 -10.487 1.00 98.25 216 ILE A C 1
ATOM 1615 O O . ILE A 1 216 ? -15.870 -16.394 -10.541 1.00 98.25 216 ILE A O 1
ATOM 1619 N N . HIS A 1 217 ? -17.735 -15.273 -11.080 1.00 98.44 217 HIS A N 1
ATOM 1620 C CA . HIS A 1 217 ? -17.072 -14.215 -11.829 1.00 98.44 217 HIS A CA 1
ATOM 1621 C C . HIS A 1 217 ? -16.509 -13.115 -10.924 1.00 98.44 217 HIS A C 1
ATOM 1623 O O . HIS A 1 217 ? -15.615 -12.387 -11.327 1.00 98.44 217 HIS A O 1
ATOM 1629 N N . GLY A 1 218 ? -16.984 -12.996 -9.688 1.00 98.44 218 GLY A N 1
ATOM 1630 C CA . GLY A 1 218 ? -16.391 -12.096 -8.707 1.00 98.44 218 GLY A CA 1
ATOM 1631 C C . GLY A 1 218 ? -17.033 -12.242 -7.341 1.00 98.44 218 GLY A C 1
ATOM 1632 O O . GLY A 1 218 ? -18.160 -12.721 -7.223 1.00 98.44 218 GLY A O 1
ATOM 1633 N N . MET A 1 219 ? -16.327 -11.819 -6.297 1.00 98.69 219 MET A N 1
ATOM 1634 C CA . MET A 1 219 ? -16.886 -11.739 -4.951 1.00 98.69 219 MET A CA 1
ATOM 1635 C C . MET A 1 219 ? -16.526 -10.417 -4.300 1.00 98.69 219 MET A C 1
ATOM 1637 O O . MET A 1 219 ? -15.425 -9.900 -4.481 1.00 98.69 219 MET A O 1
ATOM 1641 N N . VAL A 1 220 ? -17.472 -9.869 -3.544 1.00 98.50 220 VAL A N 1
ATOM 1642 C CA . VAL A 1 220 ? -17.308 -8.586 -2.863 1.00 98.50 220 VAL A CA 1
ATOM 1643 C C . VAL A 1 220 ? -17.717 -8.733 -1.407 1.00 98.50 220 VAL A C 1
ATOM 1645 O O . VAL A 1 220 ? -18.878 -8.985 -1.090 1.00 98.50 220 VAL A O 1
ATOM 1648 N N . HIS A 1 221 ? -16.758 -8.518 -0.510 1.00 98.38 221 HIS A N 1
ATOM 1649 C CA . HIS A 1 221 ? -17.005 -8.353 0.916 1.00 98.38 221 HIS A CA 1
ATOM 1650 C C . HIS A 1 221 ? -17.420 -6.896 1.187 1.00 98.38 221 HIS A C 1
ATOM 1652 O O . HIS A 1 221 ? -16.632 -5.956 1.054 1.00 98.38 221 HIS A O 1
ATOM 1658 N N . CYS A 1 222 ? -18.690 -6.687 1.536 1.00 97.06 222 CYS A N 1
ATOM 1659 C CA . CYS A 1 222 ? -19.326 -5.379 1.711 1.00 97.06 222 CYS A CA 1
ATOM 1660 C C . CYS A 1 222 ? -18.952 -4.727 3.057 1.00 97.06 222 CYS A C 1
ATOM 1662 O O . CYS A 1 222 ? -19.801 -4.516 3.926 1.00 97.06 222 CYS A O 1
ATOM 1664 N N . THR A 1 223 ? -17.664 -4.423 3.243 1.00 92.56 223 THR A N 1
ATOM 1665 C CA . THR A 1 223 ? -17.119 -3.704 4.406 1.00 92.56 223 THR A CA 1
ATOM 1666 C C . THR A 1 223 ? -17.187 -2.186 4.200 1.00 92.56 223 THR A C 1
ATOM 1668 O O . THR A 1 223 ? -18.268 -1.597 4.216 1.00 92.56 223 THR A O 1
ATOM 1671 N N . ARG A 1 224 ? -16.048 -1.516 3.979 1.00 88.88 224 ARG A N 1
ATOM 1672 C CA . ARG A 1 224 ? -15.980 -0.070 3.745 1.00 88.88 224 ARG A CA 1
ATOM 1673 C C . ARG A 1 224 ? -16.568 0.278 2.382 1.00 88.88 224 ARG A C 1
ATOM 1675 O O . ARG A 1 224 ? -16.025 -0.127 1.360 1.00 88.88 224 ARG A O 1
ATOM 1682 N N . GLY A 1 225 ? -17.603 1.112 2.368 1.00 91.50 225 GLY A N 1
ATOM 1683 C CA . GLY A 1 225 ? -18.398 1.386 1.169 1.00 91.50 225 GLY A CA 1
ATOM 1684 C C . GLY A 1 225 ? -19.716 0.610 1.153 1.00 91.50 225 GLY A C 1
ATOM 1685 O O . GLY A 1 225 ? -20.533 0.839 0.268 1.00 91.50 225 GLY A O 1
ATOM 1686 N N . GLY A 1 226 ? -19.937 -0.298 2.113 1.00 95.50 226 GLY A N 1
ATOM 1687 C CA . GLY A 1 226 ? -21.185 -1.038 2.257 1.00 95.50 226 GLY A CA 1
ATOM 1688 C C . GLY A 1 226 ? -21.619 -1.702 0.953 1.00 95.50 226 GLY A C 1
ATOM 1689 O O . GLY A 1 226 ? -20.848 -2.402 0.294 1.00 95.50 226 GLY A O 1
ATOM 1690 N N . GLN A 1 227 ? -22.848 -1.416 0.545 1.00 98.00 227 GLN A N 1
ATOM 1691 C CA . GLN A 1 227 ? -23.461 -1.926 -0.675 1.00 98.00 227 GLN A CA 1
ATOM 1692 C C . GLN A 1 227 ? -22.951 -1.264 -1.961 1.00 98.00 227 GLN A C 1
ATOM 1694 O O . GLN A 1 227 ? -23.241 -1.751 -3.052 1.00 98.00 227 GLN A O 1
ATOM 1699 N N . THR A 1 228 ? -22.154 -0.199 -1.878 1.00 97.19 228 THR A N 1
ATOM 1700 C CA . THR A 1 228 ? -21.545 0.445 -3.052 1.00 97.19 228 THR A CA 1
ATOM 1701 C C . THR A 1 228 ? -20.120 -0.037 -3.316 1.00 97.19 228 THR A C 1
ATOM 1703 O O . THR A 1 228 ? -19.512 0.404 -4.287 1.00 97.19 228 THR A O 1
ATOM 1706 N N . ARG A 1 229 ? -19.578 -0.937 -2.478 1.00 96.50 229 ARG A N 1
ATOM 1707 C CA . ARG A 1 229 ? -18.195 -1.445 -2.550 1.00 96.50 229 ARG A CA 1
ATOM 1708 C C . ARG A 1 229 ? -17.808 -1.955 -3.940 1.00 96.50 229 ARG A C 1
ATOM 1710 O O . ARG A 1 229 ? -16.681 -1.740 -4.366 1.00 96.50 229 ARG A O 1
ATOM 1717 N N . VAL A 1 230 ? -18.741 -2.590 -4.651 1.00 97.00 230 VAL A N 1
ATOM 1718 C CA . VAL A 1 230 ? -18.500 -3.138 -5.995 1.00 97.00 230 VAL A CA 1
ATOM 1719 C C . VAL A 1 230 ? -17.984 -2.090 -6.990 1.00 97.00 230 VAL A C 1
ATOM 1721 O O . VAL A 1 230 ? -17.188 -2.443 -7.850 1.00 97.00 230 VAL A O 1
ATOM 1724 N N . LEU A 1 231 ? -18.335 -0.803 -6.831 1.00 95.88 231 LEU A N 1
ATOM 1725 C CA . LEU A 1 231 ? -17.852 0.292 -7.692 1.00 95.88 231 LEU A CA 1
ATOM 1726 C C . LEU A 1 231 ? -16.320 0.401 -7.749 1.00 95.88 231 LEU A C 1
ATOM 1728 O O . LEU A 1 231 ? -15.788 0.910 -8.735 1.00 95.88 231 LEU A O 1
ATOM 1732 N N . ASP A 1 232 ? -15.613 -0.073 -6.720 1.00 94.00 232 ASP A N 1
ATOM 1733 C CA . ASP A 1 232 ? -14.148 -0.082 -6.688 1.00 94.00 232 ASP A CA 1
ATOM 1734 C C . ASP A 1 232 ? -13.553 -1.094 -7.695 1.00 94.00 232 ASP A C 1
ATOM 1736 O O . ASP A 1 232 ? -12.401 -0.949 -8.107 1.00 94.00 232 ASP A O 1
ATOM 1740 N N . PHE A 1 233 ? -14.337 -2.092 -8.120 1.00 94.31 233 PHE A N 1
ATOM 1741 C CA . PHE A 1 233 ? -13.875 -3.264 -8.874 1.00 94.31 233 PHE A CA 1
ATOM 1742 C C . PHE A 1 233 ? -14.394 -3.351 -10.312 1.00 94.31 233 PHE A C 1
ATOM 1744 O O . PHE A 1 233 ? -13.870 -4.142 -11.088 1.00 94.31 233 PHE A O 1
ATOM 1751 N N . ILE A 1 234 ? -15.388 -2.542 -10.677 1.00 93.56 234 ILE A N 1
ATOM 1752 C CA . ILE A 1 234 ? -16.026 -2.577 -12.000 1.00 93.56 234 ILE A CA 1
ATOM 1753 C C . ILE A 1 234 ? -15.833 -1.262 -12.766 1.00 93.56 234 ILE A C 1
ATOM 1755 O O . ILE A 1 234 ? -15.635 -0.198 -12.166 1.00 93.56 234 ILE A O 1
ATOM 1759 N N . ASP A 1 235 ? -15.939 -1.348 -14.090 1.00 91.19 235 ASP A N 1
ATOM 1760 C CA . ASP A 1 235 ? -16.008 -0.243 -15.053 1.00 91.19 235 ASP A CA 1
ATOM 1761 C C . ASP A 1 235 ? -17.004 -0.624 -16.159 1.00 91.19 235 ASP A C 1
ATOM 1763 O O . ASP A 1 235 ? -17.144 -1.807 -16.457 1.00 91.19 235 ASP A O 1
ATOM 1767 N N . GLY A 1 236 ? -17.725 0.341 -16.742 1.00 93.19 236 GLY A N 1
ATOM 1768 C CA . GLY A 1 236 ? -18.671 0.068 -17.840 1.00 93.19 236 GLY A CA 1
ATOM 1769 C C . GLY A 1 236 ? -19.848 -0.850 -17.475 1.00 93.19 236 GLY A C 1
ATOM 1770 O O . GLY A 1 236 ? -20.467 -1.451 -18.353 1.00 93.19 236 GLY A O 1
ATOM 1771 N N . LEU A 1 237 ? -20.149 -0.991 -16.180 1.00 97.25 237 LEU A N 1
ATOM 1772 C CA . LEU A 1 237 ? -21.199 -1.871 -15.669 1.00 97.25 237 LEU A CA 1
ATOM 1773 C C . LEU A 1 237 ? -22.160 -1.128 -14.739 1.00 97.25 237 LEU A C 1
ATOM 1775 O O . LEU A 1 237 ? -21.766 -0.294 -13.917 1.00 97.25 237 LEU A O 1
ATOM 1779 N N . HIS A 1 238 ? -23.432 -1.502 -14.827 1.00 98.06 238 HIS A N 1
ATOM 1780 C CA . HIS A 1 238 ? -24.504 -1.076 -13.943 1.00 98.06 238 HIS A CA 1
ATOM 1781 C C . HIS A 1 238 ? -24.965 -2.244 -13.078 1.00 98.06 238 HIS A C 1
ATOM 1783 O O . HIS A 1 238 ? -25.593 -3.192 -13.543 1.00 98.06 238 HIS A O 1
ATOM 1789 N N . VAL A 1 239 ? -24.675 -2.155 -11.787 1.00 98.50 239 VAL A N 1
ATOM 1790 C CA . VAL A 1 239 ? -25.129 -3.111 -10.781 1.00 98.50 239 VAL A CA 1
ATOM 1791 C C . VAL A 1 239 ? -26.473 -2.643 -10.230 1.00 98.50 239 VAL A C 1
ATOM 1793 O O . VAL A 1 239 ? -26.569 -1.581 -9.613 1.00 98.50 239 VAL A O 1
ATOM 1796 N N . VAL A 1 240 ? -27.518 -3.438 -10.429 1.00 98.62 240 VAL A N 1
ATOM 1797 C CA . VAL A 1 240 ? -28.872 -3.162 -9.934 1.00 98.62 240 VAL A CA 1
ATOM 1798 C C . VAL A 1 240 ? -29.177 -4.112 -8.784 1.00 98.62 240 VAL A C 1
ATOM 1800 O O . VAL A 1 240 ? -29.223 -5.319 -8.992 1.00 98.62 240 VAL A O 1
ATOM 1803 N N . LYS A 1 241 ? -29.389 -3.569 -7.584 1.00 98.56 241 LYS A N 1
ATOM 1804 C CA . LYS A 1 241 ? -29.732 -4.298 -6.357 1.00 98.56 241 LYS A CA 1
ATOM 1805 C C . LYS A 1 241 ? -31.160 -3.959 -5.937 1.00 98.56 241 LYS A C 1
ATOM 1807 O O . LYS A 1 241 ? -31.383 -3.004 -5.196 1.00 98.56 241 LYS A O 1
ATOM 1812 N N . ASP A 1 242 ? -32.127 -4.697 -6.462 1.00 97.88 242 ASP A N 1
ATOM 1813 C CA . ASP A 1 242 ? -33.568 -4.440 -6.329 1.00 97.88 242 ASP A CA 1
ATOM 1814 C C . ASP A 1 242 ? -34.320 -5.514 -5.527 1.00 97.88 242 ASP A C 1
ATOM 1816 O O . ASP A 1 242 ? -35.509 -5.368 -5.250 1.00 97.88 242 ASP A O 1
ATOM 1820 N N . GLN A 1 243 ? -33.622 -6.569 -5.101 1.00 97.25 243 GLN A N 1
ATOM 1821 C CA . GLN A 1 243 ? -34.165 -7.661 -4.290 1.00 97.25 243 GLN A CA 1
ATOM 1822 C C . GLN A 1 243 ? -33.364 -7.839 -2.999 1.00 97.25 243 GLN A C 1
ATOM 1824 O O . GLN A 1 243 ? -33.031 -8.953 -2.600 1.00 97.25 243 GLN A O 1
ATOM 1829 N N . MET A 1 244 ? -33.037 -6.725 -2.341 1.00 96.56 244 MET A N 1
ATOM 1830 C CA . MET A 1 244 ? -32.245 -6.702 -1.108 1.00 96.56 244 MET A CA 1
ATOM 1831 C C . MET A 1 244 ? -32.799 -7.656 -0.037 1.00 96.56 244 MET A C 1
ATOM 1833 O O . MET A 1 244 ? -34.007 -7.908 0.051 1.00 96.56 244 MET A O 1
ATOM 1837 N N . LEU A 1 245 ? -31.909 -8.187 0.802 1.00 96.81 245 LEU A N 1
ATOM 1838 C CA . LEU A 1 245 ? -32.324 -8.848 2.039 1.00 96.81 245 LEU A CA 1
ATOM 1839 C C . LEU A 1 245 ? -33.008 -7.829 2.974 1.00 96.81 245 LEU A C 1
ATOM 1841 O O . LEU A 1 245 ? -32.692 -6.635 2.901 1.00 96.81 245 LEU A O 1
ATOM 1845 N N . PRO A 1 246 ? -33.955 -8.262 3.829 1.00 95.00 246 PRO A N 1
ATOM 1846 C CA . PRO A 1 246 ? -34.601 -7.371 4.789 1.00 95.00 246 PRO A CA 1
ATOM 1847 C C . PRO A 1 246 ? -33.565 -6.668 5.662 1.00 95.00 246 PRO A C 1
ATOM 1849 O O . PRO A 1 246 ? -32.644 -7.310 6.163 1.00 95.00 246 PRO A O 1
ATOM 1852 N N . VAL A 1 247 ? -33.716 -5.357 5.868 1.00 96.19 247 VAL A N 1
ATOM 1853 C CA . VAL A 1 247 ? -32.756 -4.591 6.671 1.00 96.19 247 VAL A CA 1
ATOM 1854 C C . VAL A 1 247 ? -32.871 -5.002 8.147 1.00 96.19 247 VAL A C 1
ATOM 1856 O O . VAL A 1 247 ? -33.947 -4.833 8.730 1.00 96.19 247 VAL A O 1
ATOM 1859 N N . PRO A 1 248 ? -31.789 -5.495 8.784 1.00 95.25 248 PRO A N 1
ATOM 1860 C CA . PRO A 1 248 ? -31.833 -5.927 10.180 1.00 95.25 248 PRO A CA 1
ATOM 1861 C C . PRO A 1 248 ? -32.248 -4.811 11.156 1.00 95.25 248 PRO A C 1
ATOM 1863 O O . PRO A 1 248 ? -31.905 -3.642 10.926 1.00 95.25 248 PRO A O 1
ATOM 1866 N N . PRO A 1 249 ? -32.904 -5.141 12.290 1.00 94.31 249 PRO A N 1
ATOM 1867 C CA . PRO A 1 249 ? -33.371 -4.154 13.270 1.00 94.31 249 PRO A CA 1
ATOM 1868 C C . PRO A 1 249 ? -32.282 -3.200 13.761 1.00 94.31 249 PRO A C 1
ATOM 1870 O O . PRO A 1 249 ? -32.539 -2.010 13.945 1.00 94.31 249 PRO A O 1
ATOM 1873 N N . LEU A 1 250 ? -31.047 -3.696 13.898 1.00 94.88 250 LEU A N 1
ATOM 1874 C CA . LEU A 1 250 ? -29.909 -2.870 14.279 1.00 94.88 250 LEU A CA 1
ATOM 1875 C C . LEU A 1 250 ? -29.700 -1.701 13.308 1.00 94.88 250 LEU A C 1
ATOM 1877 O O . LEU A 1 250 ? -29.539 -0.577 13.760 1.00 94.88 250 LEU A O 1
ATOM 1881 N N . PHE A 1 251 ? -29.710 -1.918 11.992 1.00 95.81 251 PHE A N 1
ATOM 1882 C CA . PHE A 1 251 ? -29.460 -0.825 11.046 1.00 95.81 251 PHE A CA 1
ATOM 1883 C C . PHE A 1 251 ? -30.605 0.188 11.022 1.00 95.81 251 PHE A C 1
ATOM 1885 O O . PHE A 1 251 ? -30.353 1.377 10.843 1.00 95.81 251 PHE A O 1
ATOM 1892 N N . LYS A 1 252 ? -31.847 -0.250 11.275 1.00 94.62 252 LYS A N 1
ATOM 1893 C CA . LYS A 1 252 ? -32.989 0.659 11.476 1.00 94.62 252 LYS A CA 1
ATOM 1894 C C . LYS A 1 252 ? -32.792 1.513 12.733 1.00 94.62 252 LYS A C 1
ATOM 1896 O O . LYS A 1 252 ? -33.068 2.707 12.709 1.00 94.62 252 LYS A O 1
ATOM 1901 N N . LEU A 1 253 ? -32.270 0.922 13.806 1.00 93.94 253 LEU A N 1
ATOM 1902 C CA . LEU A 1 253 ? -31.913 1.634 15.033 1.00 93.94 253 LEU A CA 1
ATOM 1903 C C . LEU A 1 253 ? -30.763 2.626 14.795 1.00 93.94 253 LEU A C 1
ATOM 1905 O O . LEU A 1 253 ? -30.908 3.801 15.119 1.00 93.94 253 LEU A O 1
ATOM 1909 N N . LEU A 1 254 ? -29.667 2.196 14.161 1.00 94.31 254 LEU A N 1
ATOM 1910 C CA . LEU A 1 254 ? -28.540 3.067 13.807 1.00 94.31 254 LEU A CA 1
ATOM 1911 C C . LEU A 1 254 ? -29.005 4.269 12.976 1.00 94.31 254 LEU A C 1
ATOM 1913 O O . LEU A 1 254 ? -28.623 5.400 13.269 1.00 94.31 254 LEU A O 1
ATOM 1917 N N . GLN A 1 255 ? -29.858 4.040 11.974 1.00 95.31 255 GLN A N 1
ATOM 1918 C CA . GLN A 1 255 ? -30.388 5.100 11.118 1.00 95.31 255 GLN A CA 1
ATOM 1919 C C . GLN A 1 255 ? -31.231 6.108 11.909 1.00 95.31 255 GLN A C 1
ATOM 1921 O O . GLN A 1 255 ? -31.020 7.311 11.771 1.00 95.31 255 GLN A O 1
ATOM 1926 N N . ARG A 1 256 ? -32.139 5.630 12.771 1.00 93.62 256 ARG A N 1
ATOM 1927 C CA . ARG A 1 256 ? -33.005 6.485 13.600 1.00 93.62 256 ARG A CA 1
ATOM 1928 C C . ARG A 1 256 ? -32.220 7.376 14.560 1.00 93.62 256 ARG A C 1
ATOM 1930 O O . ARG A 1 256 ? -32.584 8.529 14.736 1.00 93.62 256 ARG A O 1
ATOM 1937 N N . HIS A 1 257 ? -31.164 6.852 15.179 1.00 92.06 257 HIS A N 1
ATOM 1938 C CA . HIS A 1 257 ? -30.390 7.603 16.173 1.00 92.06 257 HIS A CA 1
ATOM 1939 C C . HIS A 1 257 ? -29.332 8.523 15.551 1.00 92.06 257 HIS A C 1
ATOM 1941 O O . HIS A 1 257 ? -29.090 9.607 16.070 1.00 92.06 257 HIS A O 1
ATOM 1947 N N . SER A 1 258 ? -28.743 8.140 14.416 1.00 88.62 258 SER A N 1
ATOM 1948 C CA . SER A 1 258 ? -27.787 8.995 13.693 1.00 88.62 258 SER A CA 1
ATOM 1949 C C . SER A 1 258 ? -28.454 10.038 12.792 1.00 88.62 258 SER A C 1
ATOM 1951 O O . SER A 1 258 ? -27.786 10.966 12.341 1.00 88.62 258 SER A O 1
ATOM 1953 N N . ASN A 1 259 ? -29.747 9.877 12.478 1.00 87.12 259 ASN A N 1
ATOM 1954 C CA . ASN A 1 259 ? -30.447 10.608 11.416 1.00 87.12 259 ASN A CA 1
ATOM 1955 C C . ASN A 1 259 ? -29.732 10.547 10.053 1.00 87.12 259 ASN A C 1
ATOM 1957 O O . ASN A 1 259 ? -29.935 11.404 9.190 1.00 87.12 259 ASN A O 1
ATOM 1961 N N . MET A 1 260 ? -28.901 9.525 9.835 1.00 91.00 260 MET A N 1
ATOM 1962 C CA . MET A 1 260 ? -28.178 9.346 8.585 1.00 91.00 260 MET A CA 1
ATOM 1963 C C . MET A 1 260 ? -29.176 9.085 7.445 1.00 91.00 260 MET A C 1
ATOM 1965 O O . MET A 1 260 ? -30.060 8.229 7.584 1.00 91.00 260 MET A O 1
ATOM 1969 N N . PRO A 1 261 ? -29.070 9.778 6.295 1.00 95.25 261 PRO A N 1
ATOM 1970 C CA . PRO A 1 261 ? -29.902 9.471 5.139 1.00 95.25 261 PRO A CA 1
ATOM 1971 C C . PRO A 1 261 ? -29.718 8.010 4.713 1.00 95.25 261 PRO A C 1
ATOM 1973 O O . PRO A 1 261 ? -28.591 7.520 4.653 1.00 95.25 261 PRO A O 1
ATOM 1976 N N . TRP A 1 262 ? -30.798 7.317 4.334 1.00 96.25 262 TRP A N 1
ATOM 1977 C CA . TRP A 1 262 ? -30.725 5.917 3.878 1.00 96.25 262 TRP A CA 1
ATOM 1978 C C . TRP A 1 262 ? -29.710 5.706 2.752 1.00 96.25 262 TRP A C 1
ATOM 1980 O O . TRP A 1 262 ? -28.998 4.704 2.731 1.00 96.25 262 TRP A O 1
ATOM 1990 N N . ARG A 1 263 ? -29.566 6.698 1.867 1.00 96.25 263 ARG A N 1
ATOM 1991 C CA . ARG A 1 263 ? -28.525 6.711 0.838 1.00 96.25 263 ARG A CA 1
ATOM 1992 C C . ARG A 1 263 ? -27.120 6.526 1.422 1.00 96.25 263 ARG A C 1
ATOM 1994 O O . ARG A 1 263 ? -26.324 5.778 0.862 1.00 96.25 263 ARG A O 1
ATOM 2001 N N . GLU A 1 264 ? -26.804 7.217 2.510 1.00 94.25 264 GLU A N 1
ATOM 2002 C CA . GLU A 1 264 ? -25.499 7.143 3.165 1.00 94.25 264 GLU A CA 1
ATOM 2003 C C . GLU A 1 264 ? -25.350 5.850 3.977 1.00 94.25 264 GLU A C 1
ATOM 2005 O O . GLU A 1 264 ? -24.282 5.238 3.933 1.00 94.25 264 GLU A O 1
ATOM 2010 N N . MET A 1 265 ? -26.433 5.363 4.599 1.00 96.25 265 MET A N 1
ATOM 2011 C CA . MET A 1 265 ? -26.458 4.064 5.285 1.00 96.25 265 MET A CA 1
ATOM 2012 C C . MET A 1 265 ? -25.978 2.932 4.365 1.00 96.25 265 MET A C 1
ATOM 2014 O O . MET A 1 265 ? -25.098 2.166 4.749 1.00 96.25 265 MET A O 1
ATOM 2018 N N . TYR A 1 266 ? -26.468 2.875 3.120 1.00 97.38 266 TYR A N 1
ATOM 2019 C CA . TYR A 1 266 ? -26.033 1.883 2.126 1.00 97.38 266 TYR A CA 1
ATOM 2020 C C . TYR A 1 266 ? -24.570 2.026 1.682 1.00 97.38 266 TYR A C 1
ATOM 2022 O O . TYR A 1 266 ? -23.976 1.039 1.257 1.00 97.38 266 TYR A O 1
ATOM 2030 N N . SER A 1 267 ? -23.972 3.217 1.777 1.00 94.44 267 SER A N 1
ATOM 2031 C CA . SER A 1 267 ? -22.547 3.433 1.467 1.00 94.44 267 SER A CA 1
ATOM 2032 C C . SER A 1 267 ? -21.617 3.294 2.679 1.00 94.44 267 SER A C 1
ATOM 2034 O O . SER A 1 267 ? -20.396 3.350 2.532 1.00 94.44 267 SER A O 1
ATOM 2036 N N . THR A 1 268 ? -22.175 3.110 3.876 1.00 91.81 268 THR A N 1
ATOM 2037 C CA . THR A 1 268 ? -21.422 3.029 5.138 1.00 91.81 268 THR A CA 1
ATOM 2038 C C . THR A 1 268 ? -21.509 1.640 5.758 1.00 91.81 268 THR A C 1
ATOM 2040 O O . THR A 1 268 ? -20.500 1.108 6.222 1.00 91.81 268 THR A O 1
ATOM 2043 N N . PHE A 1 269 ? -22.696 1.037 5.736 1.00 96.38 269 PHE A N 1
ATOM 2044 C CA . PHE A 1 269 ? -23.005 -0.243 6.358 1.00 96.38 269 PHE A CA 1
ATOM 2045 C C . PHE A 1 269 ? -23.399 -1.295 5.318 1.00 96.38 269 PHE A C 1
ATOM 2047 O O . PHE A 1 269 ? -23.781 -0.986 4.190 1.00 96.38 269 PHE A O 1
ATOM 2054 N N . ASN A 1 270 ? -23.337 -2.567 5.713 1.00 97.44 270 ASN A N 1
ATOM 2055 C CA . ASN A 1 270 ? -23.709 -3.684 4.844 1.00 97.44 270 ASN A CA 1
ATOM 2056 C C . ASN A 1 270 ? -25.232 -3.849 4.680 1.00 97.44 270 ASN A C 1
ATOM 2058 O O . ASN A 1 270 ? -25.675 -4.467 3.724 1.00 97.44 270 ASN A O 1
ATOM 2062 N N . MET A 1 271 ? -26.048 -3.267 5.563 1.00 97.38 271 MET A N 1
ATOM 2063 C CA . MET A 1 271 ? -27.509 -3.183 5.411 1.00 97.38 271 MET A CA 1
ATOM 2064 C C . MET A 1 271 ? -28.264 -4.518 5.273 1.00 97.38 271 MET A C 1
ATOM 2066 O O . MET A 1 271 ? -29.416 -4.508 4.850 1.00 97.38 271 MET A O 1
ATOM 2070 N N . GLY A 1 272 ? -27.669 -5.646 5.669 1.00 96.00 272 GLY A N 1
ATOM 2071 C CA . GLY A 1 272 ? -28.360 -6.940 5.744 1.00 96.00 272 GLY A CA 1
ATOM 2072 C C . GLY A 1 272 ? -27.618 -8.105 5.107 1.00 96.00 272 GLY A C 1
ATOM 2073 O O . GLY A 1 272 ? -27.831 -9.244 5.512 1.00 96.00 272 GLY A O 1
ATOM 2074 N N . HIS A 1 273 ? -26.689 -7.846 4.189 1.00 98.50 273 HIS A N 1
ATOM 2075 C CA . HIS A 1 273 ? -25.800 -8.868 3.640 1.00 98.50 273 HIS A CA 1
ATOM 2076 C C . HIS A 1 273 ? -24.404 -8.311 3.460 1.00 98.50 273 HIS A C 1
ATOM 2078 O O . HIS A 1 273 ? -24.236 -7.168 3.041 1.00 98.50 273 HIS A O 1
ATOM 2084 N N . ARG A 1 274 ? -23.392 -9.101 3.818 1.00 98.25 274 ARG A N 1
ATOM 2085 C CA . ARG A 1 274 ? -22.006 -8.611 3.872 1.00 98.25 274 ARG A CA 1
ATOM 2086 C C . ARG A 1 274 ? -21.076 -9.309 2.889 1.00 98.25 274 ARG A C 1
ATOM 2088 O O . ARG A 1 274 ? -19.953 -8.853 2.730 1.00 98.25 274 ARG A O 1
ATOM 2095 N N . LEU A 1 275 ? -21.540 -10.342 2.195 1.00 98.69 275 LEU A N 1
ATOM 2096 C CA . LEU A 1 275 ? -20.806 -10.974 1.106 1.00 98.69 275 LEU A CA 1
ATOM 2097 C C . LEU A 1 275 ? -21.710 -11.110 -0.120 1.00 98.69 275 LEU A C 1
ATOM 2099 O O . LEU A 1 275 ? -22.872 -11.500 0.003 1.00 98.69 275 LEU A O 1
ATOM 2103 N N . GLU A 1 276 ? -21.159 -10.785 -1.285 1.00 98.81 276 GLU A N 1
ATOM 2104 C CA . GLU A 1 276 ? -21.815 -10.889 -2.586 1.00 98.81 276 GLU A CA 1
ATOM 2105 C C . GLU A 1 276 ? -21.014 -11.790 -3.517 1.00 98.81 276 GLU A C 1
ATOM 2107 O O . GLU A 1 276 ? -19.799 -11.629 -3.625 1.00 98.81 276 GLU A O 1
ATOM 2112 N N . LEU A 1 277 ? -21.700 -12.692 -4.218 1.00 98.81 277 LEU A N 1
ATOM 2113 C CA . LEU A 1 277 ? -21.141 -13.502 -5.295 1.00 98.81 277 LEU A CA 1
ATOM 2114 C C . LEU A 1 277 ? -21.780 -13.081 -6.618 1.00 98.81 277 LEU A C 1
ATOM 2116 O O . LEU A 1 277 ? -23.002 -13.116 -6.761 1.00 98.81 277 LEU A O 1
ATOM 2120 N N . TYR A 1 278 ? -20.944 -12.700 -7.575 1.00 98.81 278 TYR A N 1
ATOM 2121 C CA . TYR A 1 278 ? -21.310 -12.353 -8.943 1.00 98.81 278 TYR A CA 1
ATOM 2122 C C . TYR A 1 278 ? -21.064 -13.580 -9.808 1.00 98.81 278 TYR A C 1
ATOM 2124 O O . TYR A 1 278 ? -19.944 -14.094 -9.857 1.00 98.81 278 TYR A O 1
ATOM 2132 N N . MET A 1 279 ? -22.121 -14.106 -10.413 1.00 98.44 279 MET A N 1
ATOM 2133 C CA . MET A 1 279 ? -22.082 -15.417 -11.053 1.00 98.44 279 MET A CA 1
ATOM 2134 C C . MET A 1 279 ? -23.190 -15.574 -12.085 1.00 98.44 279 MET A C 1
ATOM 2136 O O . MET A 1 279 ? -24.141 -14.792 -12.130 1.00 98.44 279 MET A O 1
ATOM 2140 N N . ASP A 1 280 ? -23.117 -16.637 -12.881 1.00 94.94 280 ASP A N 1
ATOM 2141 C CA . ASP A 1 280 ? -24.251 -17.000 -13.719 1.00 94.94 280 ASP A CA 1
ATOM 2142 C C . ASP A 1 280 ? -25.476 -17.430 -12.899 1.00 94.94 280 ASP A C 1
ATOM 2144 O O . ASP A 1 280 ? -25.395 -18.007 -11.810 1.00 94.94 280 ASP A O 1
ATOM 2148 N N . ARG A 1 281 ? -26.653 -17.186 -13.477 1.00 96.62 281 ARG A N 1
ATOM 2149 C CA . ARG A 1 281 ? -27.938 -17.518 -12.856 1.00 96.62 281 ARG A CA 1
ATOM 2150 C C . ARG A 1 281 ? -28.116 -19.014 -12.588 1.00 96.62 281 ARG A C 1
ATOM 2152 O O . ARG A 1 281 ? -28.786 -19.366 -11.620 1.00 96.62 281 ARG A O 1
ATOM 2159 N N . ALA A 1 282 ? -27.561 -19.879 -13.436 1.00 94.88 282 ALA A N 1
ATOM 2160 C CA . ALA A 1 282 ? -27.779 -21.322 -13.353 1.00 94.88 282 ALA A CA 1
ATOM 2161 C C . ALA A 1 282 ? -27.154 -21.928 -12.087 1.00 94.88 282 ALA A C 1
ATOM 2163 O O . ALA A 1 282 ? -27.744 -22.817 -11.478 1.00 94.88 282 ALA A O 1
ATOM 2164 N N . ALA A 1 283 ? -26.001 -21.414 -11.657 1.00 95.00 283 ALA A N 1
ATOM 2165 C CA . ALA A 1 283 ? -25.304 -21.875 -10.461 1.00 95.00 283 ALA A CA 1
ATOM 2166 C C . ALA A 1 283 ? -25.822 -21.238 -9.153 1.00 95.00 283 ALA A C 1
ATOM 2168 O O . ALA A 1 283 ? -25.537 -21.746 -8.065 1.00 95.00 283 ALA A O 1
ATOM 2169 N N . ALA A 1 284 ? -26.611 -20.159 -9.226 1.00 97.75 284 ALA A N 1
ATOM 2170 C CA . ALA A 1 284 ? -27.061 -19.421 -8.044 1.00 97.75 284 ALA A CA 1
ATOM 2171 C C . ALA A 1 284 ? -27.887 -20.284 -7.075 1.00 97.75 284 ALA A C 1
ATOM 2173 O O . ALA A 1 284 ? -27.656 -20.238 -5.870 1.00 97.75 284 ALA A O 1
ATOM 2174 N N . ALA A 1 285 ? -28.800 -21.123 -7.581 1.00 97.88 285 ALA A N 1
ATOM 2175 C CA . ALA A 1 285 ? -29.657 -21.969 -6.742 1.00 97.88 285 ALA A CA 1
ATOM 2176 C C . ALA A 1 285 ? -28.853 -22.916 -5.830 1.00 97.88 285 ALA A C 1
ATOM 2178 O O . ALA A 1 285 ? -29.217 -23.117 -4.671 1.00 97.88 285 ALA A O 1
ATOM 2179 N N . SER A 1 286 ? -27.730 -23.449 -6.321 1.00 98.12 286 SER A N 1
ATOM 2180 C CA . SER A 1 286 ? -26.839 -24.304 -5.533 1.00 98.12 286 SER A CA 1
ATOM 2181 C C . SER A 1 286 ? -26.156 -23.531 -4.405 1.00 98.12 286 SER A C 1
ATOM 2183 O O . SER A 1 286 ? -26.082 -24.033 -3.287 1.00 98.12 286 SER A O 1
ATOM 2185 N N . VAL A 1 287 ? -25.714 -22.294 -4.659 1.00 98.50 287 VAL A N 1
ATOM 2186 C CA . VAL A 1 287 ? -25.130 -21.428 -3.619 1.00 98.50 287 VAL A CA 1
ATOM 2187 C C . VAL A 1 287 ? -26.164 -21.099 -2.540 1.00 98.50 287 VAL A C 1
ATOM 2189 O O . VAL A 1 287 ? -25.846 -21.193 -1.356 1.00 98.50 287 VAL A O 1
ATOM 2192 N N . LEU A 1 288 ? -27.406 -20.785 -2.928 1.00 98.62 288 LEU A N 1
ATOM 2193 C CA . LEU A 1 288 ? -28.501 -20.530 -1.983 1.00 98.62 288 LEU A CA 1
ATOM 2194 C C . LEU A 1 288 ? -28.773 -21.748 -1.088 1.00 98.62 288 LEU A C 1
ATOM 2196 O O . LEU A 1 288 ? -28.864 -21.613 0.130 1.00 98.62 288 LEU A O 1
ATOM 2200 N N . ALA A 1 289 ? -28.841 -22.947 -1.674 1.00 98.62 289 ALA A N 1
ATOM 2201 C CA . ALA A 1 289 ? -29.051 -24.183 -0.923 1.00 98.62 289 ALA A CA 1
ATOM 2202 C C . ALA A 1 289 ? -27.891 -24.486 0.043 1.00 98.62 289 ALA A C 1
ATOM 2204 O O . ALA A 1 289 ? -28.120 -24.909 1.178 1.00 98.62 289 ALA A O 1
ATOM 2205 N N . ILE A 1 290 ? -26.646 -24.237 -0.380 1.00 98.69 290 ILE A N 1
ATOM 2206 C CA . ILE A 1 290 ? -25.467 -24.399 0.478 1.00 98.69 290 ILE A CA 1
ATOM 2207 C C . ILE A 1 290 ? -25.525 -23.412 1.646 1.00 98.69 290 ILE A C 1
ATOM 2209 O O . ILE A 1 290 ? -25.379 -23.841 2.788 1.00 98.69 290 ILE A O 1
ATOM 2213 N N . ALA A 1 291 ? -25.783 -22.127 1.399 1.00 98.62 291 ALA A N 1
ATOM 2214 C CA . ALA A 1 291 ? -25.907 -21.126 2.460 1.00 98.62 291 ALA A CA 1
ATOM 2215 C C . ALA A 1 291 ? -27.004 -21.500 3.474 1.00 98.62 291 ALA A C 1
ATOM 2217 O O . ALA A 1 291 ? -26.756 -21.513 4.683 1.00 98.62 291 ALA A O 1
ATOM 2218 N N . GLN A 1 292 ? -28.166 -21.943 2.981 1.00 98.56 292 GLN A N 1
ATOM 2219 C CA . GLN A 1 292 ? -29.274 -22.399 3.818 1.00 98.56 292 GLN A CA 1
ATOM 2220 C C . GLN A 1 292 ? -28.902 -23.607 4.692 1.00 98.56 292 GLN A C 1
ATOM 2222 O O . GLN A 1 292 ? -29.371 -23.705 5.825 1.00 98.56 292 GLN A O 1
ATOM 2227 N N . SER A 1 293 ? -28.034 -24.510 4.218 1.00 98.44 293 SER A N 1
ATOM 2228 C CA . SER A 1 293 ? -27.557 -25.653 5.019 1.00 98.44 293 SER A CA 1
ATOM 2229 C C . SER A 1 293 ? -26.740 -25.242 6.254 1.00 98.44 293 SER A C 1
ATOM 2231 O O . SER A 1 293 ? -26.641 -26.009 7.209 1.00 98.44 293 SER A O 1
ATOM 2233 N N . PHE A 1 294 ? -26.205 -24.018 6.257 1.00 98.44 294 PHE A N 1
ATOM 2234 C CA . PHE A 1 294 ? -25.539 -23.391 7.399 1.00 98.44 294 PHE A CA 1
ATOM 2235 C C . PHE A 1 294 ? -26.442 -22.398 8.144 1.00 98.44 294 PHE A C 1
ATOM 2237 O O . PHE A 1 294 ? -25.950 -21.634 8.974 1.00 98.44 294 PHE A O 1
ATOM 2244 N N . SER A 1 295 ? -27.750 -22.380 7.863 1.00 98.31 295 SER A N 1
ATOM 2245 C CA . SER A 1 295 ? -28.702 -21.387 8.384 1.00 98.31 295 SER A CA 1
ATOM 2246 C C . SER A 1 295 ? -28.285 -19.937 8.101 1.00 98.31 295 SER A C 1
ATOM 2248 O O . SER A 1 295 ? -28.571 -19.030 8.882 1.00 98.31 295 SER A O 1
ATOM 2250 N N . VAL A 1 296 ? -27.591 -19.711 6.982 1.00 98.62 296 VAL A N 1
ATOM 2251 C CA . VAL A 1 296 ? -27.277 -18.374 6.475 1.00 98.62 296 VAL A CA 1
ATOM 2252 C C . VAL A 1 296 ? -28.284 -18.056 5.381 1.00 98.62 296 VAL A C 1
ATOM 2254 O O . VAL A 1 296 ? -28.238 -18.656 4.308 1.00 98.62 296 VAL A O 1
ATOM 2257 N N . ASP A 1 297 ? -29.192 -17.121 5.663 1.00 98.25 297 ASP A N 1
ATOM 2258 C CA . ASP A 1 297 ? -30.154 -16.656 4.665 1.00 98.25 297 ASP A CA 1
ATOM 2259 C C . ASP A 1 297 ? -29.417 -16.046 3.466 1.00 98.25 297 ASP A C 1
ATOM 2261 O O . ASP A 1 297 ? -28.373 -15.398 3.602 1.00 98.25 297 ASP A O 1
ATOM 2265 N N . ALA A 1 298 ? -29.932 -16.298 2.274 1.00 98.50 298 ALA A N 1
ATOM 2266 C CA . ALA A 1 298 ? -29.298 -15.905 1.035 1.00 98.50 298 ALA A CA 1
ATOM 2267 C C . ALA A 1 298 ? -30.346 -15.717 -0.050 1.00 98.50 298 ALA A C 1
ATOM 2269 O O . ALA A 1 298 ? -31.327 -16.456 -0.138 1.00 98.50 298 ALA A O 1
ATOM 2270 N N . ARG A 1 299 ? -30.104 -14.761 -0.945 1.00 98.25 299 ARG A N 1
ATOM 2271 C CA . ARG A 1 299 ? -30.955 -14.573 -2.121 1.00 98.25 299 ARG A CA 1
ATOM 2272 C C . ARG A 1 299 ? -30.194 -13.958 -3.277 1.00 98.25 299 ARG A C 1
ATOM 2274 O O . ARG A 1 299 ? -29.136 -13.362 -3.093 1.00 98.25 299 ARG A O 1
ATOM 2281 N N . ILE A 1 300 ? -30.777 -14.052 -4.467 1.00 98.75 300 ILE A N 1
ATOM 2282 C CA . ILE A 1 300 ? -30.368 -13.191 -5.574 1.00 98.75 300 ILE A CA 1
ATOM 2283 C C . ILE A 1 300 ? -30.853 -11.777 -5.240 1.00 98.75 300 ILE A C 1
ATOM 2285 O O . ILE A 1 300 ? -32.053 -11.527 -5.253 1.00 98.75 300 ILE A O 1
ATOM 2289 N N . VAL A 1 301 ? -29.932 -10.882 -4.884 1.00 98.56 301 VAL A N 1
ATOM 2290 C CA . VAL A 1 301 ? -30.232 -9.503 -4.460 1.00 98.56 301 VAL A CA 1
ATOM 2291 C C . VAL A 1 301 ? -30.279 -8.518 -5.624 1.00 98.56 301 VAL A C 1
ATOM 2293 O O . VAL A 1 301 ? -30.706 -7.377 -5.451 1.00 98.56 301 VAL A O 1
ATOM 2296 N N . GLY A 1 302 ? -29.829 -8.946 -6.804 1.00 98.44 302 GLY A N 1
ATOM 2297 C CA . GLY A 1 302 ? -29.717 -8.078 -7.960 1.00 98.44 302 GLY A CA 1
ATOM 2298 C C . GLY A 1 302 ? -29.094 -8.734 -9.186 1.00 98.44 302 GLY A C 1
ATOM 2299 O O . GLY A 1 302 ? -28.935 -9.956 -9.262 1.00 98.44 302 GLY A O 1
ATOM 2300 N N . SER A 1 303 ? -28.734 -7.892 -10.151 1.00 98.56 303 SER A N 1
ATOM 2301 C CA . SER A 1 303 ? -28.122 -8.281 -11.424 1.00 98.56 303 SER A CA 1
ATOM 2302 C C . SER A 1 303 ? -27.146 -7.225 -11.940 1.00 98.56 303 SER A C 1
ATOM 2304 O O . SER A 1 303 ? -27.164 -6.074 -11.494 1.00 98.56 303 SER A O 1
ATOM 2306 N N . VAL A 1 304 ? -26.306 -7.621 -12.890 1.00 98.62 304 VAL A N 1
ATOM 2307 C CA . VAL A 1 304 ? -25.347 -6.755 -13.578 1.00 98.62 304 VAL A CA 1
ATOM 2308 C C . VAL A 1 304 ? -25.794 -6.533 -15.016 1.00 98.62 304 VAL A C 1
ATOM 2310 O O . VAL A 1 304 ? -26.212 -7.469 -15.699 1.00 98.62 304 VAL A O 1
ATOM 2313 N N . ARG A 1 305 ? -25.701 -5.284 -15.470 1.00 97.19 305 ARG A N 1
ATOM 2314 C CA . ARG A 1 305 ? -25.991 -4.871 -16.843 1.00 97.19 305 ARG A CA 1
ATOM 2315 C C . ARG A 1 305 ? -24.812 -4.111 -17.437 1.00 97.19 305 ARG A C 1
ATOM 2317 O O . ARG A 1 305 ? -24.096 -3.436 -16.700 1.00 97.19 305 ARG A O 1
ATOM 2324 N N . ALA A 1 306 ? -24.635 -4.171 -18.749 1.00 94.38 306 ALA A N 1
ATOM 2325 C CA . ALA A 1 306 ? -23.728 -3.269 -19.454 1.00 94.38 306 ALA A CA 1
ATOM 2326 C C . ALA A 1 306 ? -24.178 -1.801 -19.296 1.00 94.38 306 ALA A C 1
ATOM 2328 O O . ALA A 1 306 ? -25.373 -1.501 -19.321 1.00 94.38 306 ALA A O 1
ATOM 2329 N N . GLU A 1 307 ? -23.223 -0.884 -19.144 1.00 91.75 307 GLU A N 1
ATOM 2330 C CA . GLU A 1 307 ? -23.457 0.558 -19.017 1.00 91.75 307 GLU A CA 1
ATOM 2331 C C . GLU A 1 307 ? -22.555 1.315 -19.993 1.00 91.75 307 GLU A C 1
ATOM 2333 O O . GLU A 1 307 ? -21.354 1.069 -20.059 1.00 91.75 307 GLU A O 1
ATOM 2338 N N . ALA A 1 308 ? -23.117 2.271 -20.734 1.00 75.69 308 ALA A N 1
ATOM 2339 C CA . ALA A 1 308 ? -22.385 3.004 -21.773 1.00 75.69 308 ALA A CA 1
ATOM 2340 C C . ALA A 1 308 ? -21.431 4.089 -21.215 1.00 75.69 308 ALA A C 1
ATOM 2342 O O . ALA A 1 308 ? -20.904 4.897 -21.978 1.00 75.69 308 ALA A O 1
ATOM 2343 N N . GLY A 1 309 ? -21.212 4.132 -19.896 1.00 80.25 309 GLY A N 1
ATOM 2344 C CA . GLY A 1 309 ? -20.428 5.157 -19.205 1.00 80.25 309 GLY A CA 1
ATOM 2345 C C . GLY A 1 309 ? -19.838 4.671 -17.879 1.00 80.25 309 GLY A C 1
ATOM 2346 O O . GLY A 1 309 ? -19.509 3.496 -17.722 1.00 80.25 309 GLY A O 1
ATOM 2347 N N . ASP A 1 310 ? -19.681 5.587 -16.920 1.00 86.69 310 ASP A N 1
ATOM 2348 C CA . ASP A 1 310 ? -19.102 5.264 -15.613 1.00 86.69 310 ASP A CA 1
ATOM 2349 C C . ASP A 1 310 ? -19.896 4.179 -14.884 1.00 86.69 310 ASP A C 1
ATOM 2351 O O . ASP A 1 310 ? -21.131 4.157 -14.903 1.00 86.69 310 ASP A O 1
ATOM 2355 N N . ALA A 1 311 ? -19.168 3.324 -14.163 1.00 93.81 311 ALA A N 1
ATOM 2356 C CA . ALA A 1 311 ? -19.785 2.296 -13.347 1.00 93.81 311 ALA A CA 1
ATOM 2357 C C . ALA A 1 311 ? -20.803 2.886 -12.366 1.00 93.81 311 ALA A C 1
ATOM 2359 O O . ALA A 1 311 ? -20.562 3.898 -11.687 1.00 93.81 311 ALA A O 1
ATOM 2360 N N . ARG A 1 312 ? -21.937 2.197 -12.264 1.00 96.00 312 ARG A N 1
ATOM 2361 C CA . ARG A 1 312 ? -23.100 2.648 -11.508 1.00 96.00 312 ARG A CA 1
ATOM 2362 C C . ARG A 1 312 ? -23.627 1.535 -10.618 1.00 96.00 312 ARG A C 1
ATOM 2364 O O . ARG A 1 312 ? -23.660 0.374 -11.008 1.00 96.00 312 ARG A O 1
ATOM 2371 N N . VAL A 1 313 ? -24.099 1.903 -9.432 1.00 98.25 313 VAL A N 1
ATOM 2372 C CA . VAL A 1 313 ? -24.898 1.037 -8.561 1.00 98.25 313 VAL A CA 1
ATOM 2373 C C . VAL A 1 313 ? -26.252 1.702 -8.338 1.00 98.25 313 VAL A C 1
ATOM 2375 O O . VAL A 1 313 ? -26.314 2.864 -7.932 1.00 98.25 313 VAL A O 1
ATOM 2378 N N . THR A 1 314 ? -27.336 0.967 -8.565 1.00 98.44 314 THR A N 1
ATOM 2379 C CA . THR A 1 314 ? -28.692 1.365 -8.166 1.00 98.44 314 THR A CA 1
ATOM 2380 C C . THR A 1 314 ? -29.193 0.398 -7.114 1.00 98.44 314 THR A C 1
ATOM 2382 O O . THR A 1 314 ? -29.234 -0.802 -7.358 1.00 98.44 314 THR A O 1
ATOM 2385 N N . ILE A 1 315 ? -29.582 0.919 -5.955 1.00 98.50 315 ILE A N 1
ATOM 2386 C CA . ILE A 1 315 ? -30.154 0.135 -4.861 1.00 98.50 315 ILE A CA 1
ATOM 2387 C C . ILE A 1 315 ? -31.615 0.530 -4.722 1.00 98.50 315 ILE A C 1
ATOM 2389 O O . ILE A 1 315 ? -31.903 1.697 -4.466 1.00 98.50 315 ILE A O 1
ATOM 2393 N N . SER A 1 316 ? -32.520 -0.432 -4.861 1.00 97.19 316 SER A N 1
ATOM 2394 C CA . SER A 1 316 ? -33.952 -0.264 -4.627 1.00 97.19 316 SER A CA 1
ATOM 2395 C C . SER A 1 316 ? -34.364 -1.112 -3.430 1.00 97.19 316 SER A C 1
ATOM 2397 O O . SER A 1 316 ? -34.096 -2.309 -3.366 1.00 97.19 316 SER A O 1
ATOM 2399 N N . SER A 1 317 ? -34.985 -0.465 -2.448 1.00 95.62 317 SER A N 1
ATOM 2400 C CA . SER A 1 317 ? -35.376 -1.070 -1.172 1.00 95.62 317 SER A CA 1
ATOM 2401 C C . SER A 1 317 ? -36.688 -0.472 -0.662 1.00 95.62 317 SER A C 1
ATOM 2403 O O . SER A 1 317 ? -37.218 0.470 -1.254 1.00 95.62 317 SER A O 1
ATOM 2405 N N . GLU A 1 318 ? -37.164 -0.947 0.493 1.00 93.12 318 GLU A N 1
ATOM 2406 C CA . GLU A 1 318 ? -38.277 -0.325 1.229 1.00 93.12 318 GLU A CA 1
ATOM 2407 C C . GLU A 1 318 ? -38.019 1.159 1.589 1.00 93.12 318 GLU A C 1
ATOM 2409 O O . GLU A 1 318 ? -38.960 1.905 1.842 1.00 93.12 318 GLU A O 1
ATOM 2414 N N . PHE A 1 319 ? -36.762 1.620 1.544 1.00 95.88 319 PHE A N 1
ATOM 2415 C CA . PHE A 1 319 ? -36.346 2.996 1.849 1.00 95.88 319 PHE A CA 1
ATOM 2416 C C . PHE A 1 319 ? -36.081 3.854 0.601 1.00 95.88 319 PHE A C 1
ATOM 2418 O O . PHE A 1 319 ? -35.356 4.854 0.657 1.00 95.88 319 PHE A O 1
ATOM 2425 N N . GLY A 1 320 ? -36.642 3.448 -0.539 1.00 95.38 320 GLY A N 1
ATOM 2426 C CA . GLY A 1 320 ? -36.531 4.143 -1.817 1.00 95.38 320 GLY A CA 1
ATOM 2427 C C . GLY A 1 320 ? -35.394 3.639 -2.704 1.00 95.38 320 GLY A C 1
ATOM 2428 O O . GLY A 1 320 ? -34.700 2.665 -2.391 1.00 95.38 320 GLY A O 1
ATOM 2429 N N . THR A 1 321 ? -35.233 4.324 -3.839 1.00 97.62 321 THR A N 1
ATOM 2430 C CA . THR A 1 321 ? -34.219 4.022 -4.854 1.00 97.62 321 THR A CA 1
ATOM 2431 C C . THR A 1 321 ? -33.075 5.023 -4.777 1.00 97.62 321 THR A C 1
ATOM 2433 O O . THR A 1 321 ? -33.278 6.228 -4.920 1.00 97.62 321 THR A O 1
ATOM 2436 N N . HIS A 1 322 ? -31.859 4.513 -4.598 1.00 97.38 322 HIS A N 1
ATOM 2437 C CA . HIS A 1 322 ? -30.640 5.298 -4.441 1.00 97.38 322 HIS A CA 1
ATOM 2438 C C . HIS A 1 322 ? -29.645 4.951 -5.542 1.00 97.38 322 HIS A C 1
ATOM 2440 O O . HIS A 1 322 ? -29.367 3.778 -5.792 1.00 97.38 322 HIS A O 1
ATOM 2446 N N . VAL A 1 323 ? -29.096 5.975 -6.195 1.00 96.19 323 VAL A N 1
ATOM 2447 C CA . VAL A 1 323 ? -28.113 5.814 -7.272 1.00 96.19 323 VAL A CA 1
ATOM 2448 C C . VAL A 1 323 ? -26.751 6.340 -6.828 1.00 96.19 323 VAL A C 1
ATOM 2450 O O . VAL A 1 323 ? -26.622 7.415 -6.220 1.00 96.19 323 VAL A O 1
ATOM 2453 N N . TYR A 1 324 ? -25.729 5.556 -7.148 1.00 96.00 324 TYR A N 1
ATOM 2454 C CA . TYR A 1 324 ? -24.333 5.817 -6.849 1.00 96.00 324 TYR A CA 1
ATOM 2455 C C . TYR A 1 324 ? -23.526 5.639 -8.123 1.00 96.00 324 TYR A C 1
ATOM 2457 O O . TYR A 1 324 ? -23.697 4.658 -8.841 1.00 96.00 324 TYR A O 1
ATOM 2465 N N . SER A 1 325 ? -22.621 6.571 -8.362 1.00 89.88 325 SER A N 1
ATOM 2466 C CA . SER A 1 325 ? -21.622 6.464 -9.416 1.00 89.88 325 SER A CA 1
ATOM 2467 C C . SER A 1 325 ? -20.255 6.374 -8.765 1.00 89.88 325 SER A C 1
ATOM 2469 O O . SER A 1 325 ? -20.068 6.849 -7.635 1.00 89.88 325 SER A O 1
ATOM 2471 N N . LYS A 1 326 ? -19.301 5.769 -9.471 1.00 79.19 326 LYS A N 1
ATOM 2472 C CA . LYS A 1 326 ? -17.898 5.754 -9.059 1.00 79.19 326 LYS A CA 1
ATOM 2473 C C . LYS A 1 326 ? -17.460 7.198 -8.797 1.00 79.19 326 LYS A C 1
ATOM 2475 O O . LYS A 1 326 ? -17.495 8.039 -9.691 1.00 79.19 326 LYS A O 1
ATOM 2480 N N . ARG A 1 327 ? -17.140 7.536 -7.541 1.00 60.84 327 ARG A N 1
ATOM 2481 C CA . ARG A 1 327 ? -16.589 8.866 -7.248 1.00 60.84 327 ARG A CA 1
ATOM 2482 C C . ARG A 1 327 ? -15.234 8.952 -7.955 1.00 60.84 327 ARG A C 1
ATOM 2484 O O . ARG A 1 327 ? -14.486 7.975 -7.873 1.00 60.84 327 ARG A O 1
ATOM 2491 N N . PRO A 1 328 ? -14.877 10.089 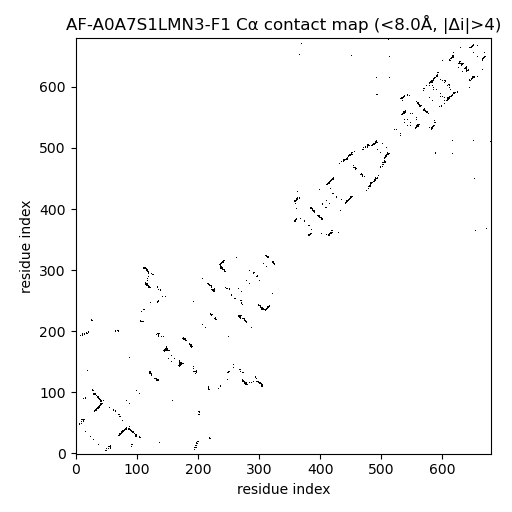-8.579 1.00 46.38 328 PRO A N 1
ATOM 2492 C CA . PRO A 1 328 ? -13.490 10.303 -8.957 1.00 46.38 328 PRO A CA 1
ATOM 2493 C C . PRO A 1 328 ? -12.641 10.109 -7.693 1.00 46.38 328 PRO A C 1
ATOM 2495 O O . PRO A 1 328 ? -13.060 10.552 -6.612 1.00 46.38 328 PRO A O 1
ATOM 2498 N N . PRO A 1 329 ? -11.515 9.384 -7.771 1.00 38.12 329 PRO A N 1
ATOM 2499 C CA . PRO A 1 329 ? -10.712 9.101 -6.595 1.00 38.12 329 PRO A CA 1
ATOM 2500 C C . PRO A 1 329 ? -10.375 10.419 -5.897 1.00 38.12 329 PRO A C 1
ATOM 2502 O O . PRO A 1 329 ? -9.878 11.359 -6.515 1.00 38.12 329 PRO A O 1
ATOM 2505 N N . SER A 1 330 ? -10.665 10.512 -4.597 1.00 32.50 330 SER A N 1
ATOM 2506 C CA . SER A 1 330 ? -10.104 11.593 -3.788 1.00 32.50 330 SER A CA 1
ATOM 2507 C C . SER A 1 330 ? -8.576 11.518 -3.900 1.00 32.50 330 SER A C 1
ATOM 2509 O O . SER A 1 330 ? -8.059 10.396 -3.835 1.00 32.50 330 SER A O 1
ATOM 2511 N N . PRO A 1 331 ? -7.841 12.642 -3.972 1.00 34.56 331 PRO A N 1
ATOM 2512 C CA . PRO A 1 331 ? -6.396 12.669 -4.249 1.00 34.56 331 PRO A CA 1
ATOM 2513 C C . PRO A 1 331 ? -5.503 11.976 -3.192 1.00 34.56 331 PRO A C 1
ATOM 2515 O O . PRO A 1 331 ? -4.282 12.078 -3.238 1.00 34.56 331 PRO A O 1
ATOM 2518 N N . SER A 1 332 ? -6.082 11.269 -2.215 1.00 28.86 332 SER A N 1
ATOM 2519 C CA . SER A 1 332 ? -5.381 10.534 -1.161 1.00 28.86 332 SER A CA 1
ATOM 2520 C C . SER A 1 332 ? -5.453 9.006 -1.258 1.00 28.86 332 SER A C 1
ATOM 2522 O O . SER A 1 332 ? -4.774 8.345 -0.475 1.00 28.86 332 SER A O 1
ATOM 2524 N N . ARG A 1 333 ? -6.226 8.413 -2.180 1.00 32.72 333 ARG A N 1
ATOM 2525 C CA . ARG A 1 333 ? -6.299 6.947 -2.347 1.00 32.72 333 ARG A CA 1
ATOM 2526 C C . ARG A 1 333 ? -6.609 6.564 -3.797 1.00 32.72 333 ARG A C 1
ATOM 2528 O O . ARG A 1 333 ? -7.769 6.364 -4.144 1.00 32.72 333 ARG A O 1
ATOM 2535 N N . ALA A 1 334 ? -5.571 6.433 -4.619 1.00 26.73 334 ALA A N 1
ATOM 2536 C CA . ALA A 1 334 ? -5.645 5.670 -5.862 1.00 26.73 334 ALA A CA 1
ATOM 2537 C C . ALA A 1 334 ? -5.331 4.189 -5.555 1.00 26.73 334 ALA A C 1
ATOM 2539 O O . ALA A 1 334 ? -4.345 3.921 -4.862 1.00 26.73 334 ALA A O 1
ATOM 2540 N N . PRO A 1 335 ? -6.146 3.220 -6.007 1.00 28.94 335 PRO A N 1
ATOM 2541 C CA . PRO A 1 335 ? -5.736 1.825 -6.039 1.00 28.94 335 PRO A CA 1
ATOM 2542 C C . PRO A 1 335 ? -4.696 1.631 -7.150 1.00 28.94 335 PRO A C 1
ATOM 2544 O O . PRO A 1 335 ? -4.799 2.222 -8.222 1.00 28.94 335 PRO A O 1
ATOM 2547 N N . CYS A 1 336 ? -3.695 0.794 -6.885 1.00 24.89 336 CYS A N 1
ATOM 2548 C CA . CYS A 1 336 ? -2.707 0.376 -7.872 1.00 24.89 336 CYS A CA 1
ATOM 2549 C C . CYS A 1 336 ? -3.412 -0.518 -8.907 1.00 24.89 336 CYS A C 1
ATOM 2551 O O . CYS A 1 336 ? -3.657 -1.694 -8.638 1.00 24.89 336 CYS A O 1
ATOM 2553 N N . ARG A 1 337 ? -3.812 0.049 -10.050 1.00 27.56 337 ARG A N 1
ATOM 2554 C CA . ARG A 1 337 ? -4.162 -0.722 -11.248 1.00 27.56 337 ARG A CA 1
ATOM 2555 C C . ARG A 1 337 ? -2.895 -0.883 -12.077 1.00 27.56 337 ARG A C 1
ATOM 2557 O O . ARG A 1 337 ? -2.186 0.090 -12.312 1.00 27.56 337 ARG A O 1
ATOM 2564 N N . ALA A 1 338 ? -2.614 -2.112 -12.494 1.00 28.83 338 ALA A N 1
ATOM 2565 C CA . ALA A 1 338 ? -1.753 -2.340 -13.640 1.00 28.83 338 ALA A CA 1
ATOM 2566 C C . ALA A 1 338 ? -2.537 -1.845 -14.864 1.00 28.83 338 ALA A C 1
ATOM 2568 O O . ALA A 1 338 ? -3.541 -2.452 -15.225 1.00 28.83 338 ALA A O 1
ATOM 2569 N N . GLU A 1 339 ? -2.160 -0.693 -15.415 1.00 28.47 339 GLU A N 1
ATOM 2570 C CA . GLU A 1 339 ? -2.660 -0.261 -16.718 1.00 28.47 339 GLU A CA 1
ATOM 2571 C C . GLU A 1 339 ? -1.905 -1.052 -17.793 1.00 28.47 339 GLU A C 1
ATOM 2573 O O . GLU A 1 339 ? -0.674 -1.061 -17.827 1.00 28.47 339 GLU A O 1
ATOM 2578 N N . GLU A 1 340 ? -2.654 -1.765 -18.633 1.00 28.08 340 GLU A N 1
ATOM 2579 C CA . GLU A 1 340 ? -2.194 -2.140 -19.965 1.00 28.08 340 GLU A CA 1
ATOM 2580 C C . GLU A 1 340 ? -2.164 -0.854 -20.804 1.00 28.08 340 GLU A C 1
ATOM 2582 O O . GLU A 1 340 ? -3.190 -0.199 -20.997 1.00 28.08 340 GLU A O 1
ATOM 2587 N N . ASP A 1 341 ? -0.966 -0.458 -21.234 1.00 29.44 341 ASP A N 1
ATOM 2588 C CA . ASP A 1 341 ? -0.717 0.745 -22.026 1.00 29.44 341 ASP A CA 1
ATOM 2589 C C . ASP A 1 341 ? -1.306 0.612 -23.445 1.00 29.44 341 ASP A C 1
ATOM 2591 O O . ASP A 1 341 ? -0.785 -0.127 -24.283 1.00 29.44 341 ASP A O 1
ATOM 2595 N N . ASP A 1 342 ? -2.341 1.398 -23.759 1.00 26.33 342 ASP A N 1
ATOM 2596 C CA . ASP A 1 342 ? -2.698 1.727 -25.145 1.00 26.33 342 ASP A CA 1
ATOM 2597 C C . ASP A 1 342 ? -1.834 2.910 -25.623 1.00 26.33 342 ASP A C 1
ATOM 2599 O O . ASP A 1 342 ? -2.001 4.068 -25.231 1.00 26.33 342 ASP A O 1
ATOM 2603 N N . LEU A 1 343 ? -0.856 2.590 -26.470 1.00 31.05 343 LEU A N 1
ATOM 2604 C CA . LEU A 1 343 ? 0.229 3.459 -26.931 1.00 31.05 343 LEU A CA 1
ATOM 2605 C C . LEU A 1 343 ? -0.131 4.390 -28.109 1.00 31.05 343 LEU A C 1
ATOM 2607 O O . LEU A 1 343 ? 0.773 4.903 -28.775 1.00 31.05 343 LEU A O 1
ATOM 2611 N N . SER A 1 344 ? -1.412 4.633 -28.398 1.00 28.05 344 SER A N 1
ATOM 2612 C CA . SER A 1 344 ? -1.821 5.125 -29.725 1.00 28.05 344 SER A CA 1
ATOM 2613 C C . SER A 1 344 ? -2.250 6.601 -29.879 1.00 28.05 344 SER A C 1
ATOM 2615 O O . SER A 1 344 ? -2.595 6.987 -30.995 1.00 28.05 344 SER A O 1
ATOM 2617 N N . LEU A 1 345 ? -2.164 7.491 -28.873 1.00 26.39 345 LEU A N 1
ATOM 2618 C CA . LEU A 1 345 ? -2.617 8.896 -29.042 1.00 26.39 345 LEU A CA 1
ATOM 2619 C C . LEU A 1 345 ? -1.525 9.988 -28.906 1.00 26.39 345 LEU A C 1
ATOM 2621 O O . LEU A 1 345 ? -0.729 9.953 -27.964 1.00 26.39 345 LEU A O 1
ATOM 2625 N N . PRO A 1 346 ? -1.479 11.009 -29.801 1.00 27.88 346 PRO A N 1
ATOM 2626 C CA . PRO A 1 346 ? -0.494 12.087 -29.732 1.00 27.88 346 PRO A CA 1
ATOM 2627 C C . PRO A 1 346 ? -0.791 13.105 -28.622 1.00 27.88 346 PRO A C 1
ATOM 2629 O O . PRO A 1 346 ? -1.927 13.510 -28.377 1.00 27.88 346 PRO A O 1
ATOM 2632 N N . VAL A 1 347 ? 0.289 13.577 -28.000 1.00 37.81 347 VAL A N 1
ATOM 2633 C CA . VAL A 1 347 ? 0.322 14.551 -26.905 1.00 37.81 347 VAL A CA 1
ATOM 2634 C C . VAL A 1 347 ? -0.144 15.932 -27.371 1.00 37.81 347 VAL A C 1
ATOM 2636 O O . VAL A 1 347 ? 0.650 16.727 -27.860 1.00 37.81 347 VAL A O 1
ATOM 2639 N N . THR A 1 348 ? -1.404 16.273 -27.118 1.00 33.06 348 THR A N 1
ATOM 2640 C CA . THR A 1 348 ? -1.799 17.673 -26.913 1.00 33.06 348 THR A CA 1
ATOM 2641 C C . THR A 1 348 ? -2.871 17.763 -25.830 1.00 33.06 348 THR A C 1
ATOM 2643 O O . THR A 1 348 ? -3.986 17.288 -26.006 1.00 33.06 348 THR A O 1
ATOM 2646 N N . ARG A 1 349 ? -2.515 18.424 -24.716 1.00 32.41 349 ARG A N 1
ATOM 2647 C CA . ARG A 1 349 ? -3.381 18.836 -23.591 1.00 32.41 349 ARG A CA 1
ATOM 2648 C C . ARG A 1 349 ? -3.983 17.713 -22.723 1.00 32.41 349 ARG A C 1
ATOM 2650 O O . ARG A 1 349 ? -5.194 17.664 -22.525 1.00 32.41 349 ARG A O 1
ATOM 2657 N N . ARG A 1 350 ? -3.146 16.916 -22.043 1.00 37.06 350 ARG A N 1
ATOM 2658 C CA . ARG A 1 350 ? -3.556 16.380 -20.727 1.00 37.06 350 ARG A CA 1
ATOM 2659 C C . ARG A 1 350 ? -3.619 17.569 -19.760 1.00 37.06 350 ARG A C 1
ATOM 2661 O O . ARG A 1 350 ? -2.624 18.270 -19.581 1.00 37.06 350 ARG A O 1
ATOM 2668 N N . ARG A 1 351 ? -4.798 17.850 -19.194 1.00 36.75 351 ARG A N 1
ATOM 2669 C CA . ARG A 1 351 ? -4.956 18.829 -18.107 1.00 36.75 351 ARG A CA 1
ATOM 2670 C C . ARG A 1 351 ? -3.975 18.446 -16.989 1.00 36.75 351 ARG A C 1
ATOM 2672 O O . ARG A 1 351 ? -4.048 17.334 -16.479 1.00 36.75 351 ARG A O 1
ATOM 2679 N N . LEU A 1 352 ? -3.075 19.354 -16.616 1.00 42.22 352 LEU A N 1
ATOM 2680 C CA . LEU A 1 352 ? -2.315 19.299 -15.362 1.00 42.22 352 LEU A CA 1
ATOM 2681 C C . LEU A 1 352 ? -3.326 19.438 -14.206 1.00 42.22 352 LEU A C 1
ATOM 2683 O O . LEU A 1 352 ? -3.612 20.548 -13.764 1.00 42.22 352 LEU A O 1
ATOM 2687 N N . VAL A 1 353 ? -3.971 18.340 -13.801 1.00 41.34 353 VAL A N 1
ATOM 2688 C CA . VAL A 1 353 ? -4.989 18.317 -12.737 1.00 41.34 353 VAL A CA 1
ATOM 2689 C C . VAL A 1 353 ? -4.309 18.084 -11.380 1.00 41.34 353 VAL A C 1
ATOM 2691 O O . VAL A 1 353 ? -3.716 17.039 -11.157 1.00 41.34 353 VAL A O 1
ATOM 2694 N N . ASP A 1 354 ? -4.388 19.089 -10.505 1.00 50.78 354 ASP A N 1
ATOM 2695 C CA . ASP A 1 354 ? -4.435 19.026 -9.027 1.00 50.78 354 ASP A CA 1
ATOM 2696 C C . ASP A 1 354 ? -3.493 18.040 -8.282 1.00 50.78 354 ASP A C 1
ATOM 2698 O O . ASP A 1 354 ? -3.920 17.227 -7.463 1.00 50.78 354 ASP A O 1
ATOM 2702 N N . GLY A 1 355 ? -2.182 18.119 -8.540 1.00 62.94 355 GLY A N 1
ATOM 2703 C CA . GLY A 1 355 ? -1.160 17.367 -7.793 1.00 62.94 355 GLY A CA 1
ATOM 2704 C C . GLY A 1 355 ? -0.804 17.979 -6.425 1.00 62.94 355 GLY A C 1
ATOM 2705 O O . GLY A 1 355 ? -1.046 19.161 -6.167 1.00 62.94 355 GLY A O 1
ATOM 2706 N N . LYS A 1 356 ? -0.161 17.192 -5.543 1.00 84.00 356 LYS A N 1
ATOM 2707 C CA . LYS A 1 356 ? 0.366 17.680 -4.248 1.00 84.00 356 LYS A CA 1
ATOM 2708 C C . LYS A 1 356 ? 1.227 18.933 -4.444 1.00 84.00 356 LYS A C 1
ATOM 2710 O O . LYS A 1 356 ? 2.085 18.961 -5.327 1.00 84.00 356 LYS A O 1
ATOM 2715 N N . ARG A 1 357 ? 1.023 19.940 -3.585 1.00 94.31 357 ARG A N 1
ATOM 2716 C CA . ARG A 1 357 ? 1.870 21.140 -3.521 1.00 94.31 357 ARG A CA 1
ATOM 2717 C C . ARG A 1 357 ? 3.129 20.867 -2.708 1.00 94.31 357 ARG A C 1
ATOM 2719 O O . ARG A 1 357 ? 3.025 20.274 -1.629 1.00 94.31 357 ARG A O 1
ATOM 2726 N N . TYR A 1 358 ? 4.264 21.345 -3.202 1.00 97.00 358 TYR A N 1
ATOM 2727 C CA . TYR A 1 358 ? 5.583 21.162 -2.614 1.00 97.00 358 TYR A CA 1
ATOM 2728 C C . TYR A 1 358 ? 6.298 22.495 -2.411 1.00 97.00 358 TYR A C 1
ATOM 2730 O O . TYR A 1 358 ? 6.377 23.318 -3.325 1.00 97.00 358 TYR A O 1
ATOM 2738 N N . ASN A 1 359 ? 6.898 22.653 -1.236 1.00 98.19 359 ASN A N 1
ATOM 2739 C CA . ASN A 1 359 ? 8.003 23.582 -1.063 1.00 98.19 359 ASN A CA 1
ATOM 2740 C C . ASN A 1 359 ? 9.287 22.858 -1.478 1.00 98.19 359 ASN A C 1
ATOM 2742 O O . ASN A 1 359 ? 9.546 21.755 -0.996 1.00 98.19 359 ASN A O 1
ATOM 2746 N N . ILE A 1 360 ? 10.063 23.445 -2.383 1.00 98.44 360 ILE A N 1
ATOM 2747 C CA . ILE A 1 360 ? 11.294 22.852 -2.900 1.00 98.44 360 ILE A CA 1
ATOM 2748 C C . ILE A 1 360 ? 12.494 23.463 -2.179 1.00 98.44 360 ILE A C 1
ATOM 2750 O O . ILE A 1 360 ? 12.629 24.686 -2.143 1.00 98.44 360 ILE A O 1
ATOM 2754 N N . LEU A 1 361 ? 13.386 22.610 -1.683 1.00 98.56 361 LEU A N 1
ATOM 2755 C CA . LEU A 1 361 ? 14.793 22.944 -1.460 1.00 98.56 361 LEU A CA 1
ATOM 2756 C C . LEU A 1 361 ? 15.635 22.067 -2.392 1.00 98.56 361 LEU A C 1
ATOM 2758 O O . LEU A 1 361 ? 15.202 20.992 -2.811 1.00 98.56 361 LEU A O 1
ATOM 2762 N N . ALA A 1 362 ? 16.825 22.525 -2.755 1.00 98.25 362 ALA A N 1
ATOM 2763 C CA . ALA A 1 362 ? 17.676 21.807 -3.693 1.00 98.25 362 ALA A CA 1
ATOM 2764 C C . ALA A 1 362 ? 19.142 21.901 -3.281 1.00 98.25 362 ALA A C 1
ATOM 2766 O O . ALA A 1 362 ? 19.588 22.915 -2.737 1.00 98.25 362 ALA A O 1
ATOM 2767 N N . ALA A 1 363 ? 19.886 20.840 -3.580 1.00 97.94 363 ALA A N 1
ATOM 2768 C CA . ALA A 1 363 ? 21.335 20.887 -3.640 1.00 97.94 363 ALA A CA 1
ATOM 2769 C C . ALA A 1 363 ? 21.788 21.913 -4.702 1.00 97.94 363 ALA A C 1
ATOM 2771 O O . ALA A 1 363 ? 21.039 22.155 -5.657 1.00 97.94 363 ALA A O 1
ATOM 2772 N N . PRO A 1 364 ? 23.012 22.468 -4.597 1.00 96.31 364 PRO A N 1
ATOM 2773 C CA . PRO A 1 364 ? 23.499 23.508 -5.508 1.00 96.31 364 PRO A CA 1
ATOM 2774 C C . PRO A 1 364 ? 23.302 23.171 -6.993 1.00 96.31 364 PRO A C 1
ATOM 2776 O O . PRO A 1 364 ? 22.779 23.979 -7.757 1.00 96.31 364 PRO A O 1
ATOM 2779 N N . ASN A 1 365 ? 23.630 21.938 -7.389 1.00 96.31 365 ASN A N 1
ATOM 2780 C CA . ASN A 1 365 ? 23.582 21.510 -8.789 1.00 96.31 365 ASN A CA 1
ATOM 2781 C C . ASN A 1 365 ? 22.160 21.214 -9.310 1.00 96.31 365 ASN A C 1
ATOM 2783 O O . ASN A 1 365 ? 21.988 20.941 -10.493 1.00 96.31 365 ASN A O 1
ATOM 2787 N N . PHE A 1 366 ? 21.131 21.270 -8.458 1.00 97.81 366 PHE A N 1
ATOM 2788 C CA . PHE A 1 366 ? 19.726 21.111 -8.857 1.00 97.81 366 PHE A CA 1
ATOM 2789 C C . PHE A 1 366 ? 18.895 22.390 -8.687 1.00 97.81 366 PHE A C 1
ATOM 2791 O O . PHE A 1 366 ? 17.682 22.363 -8.914 1.00 97.81 366 PHE A O 1
ATOM 2798 N N . GLU A 1 367 ? 19.508 23.527 -8.339 1.00 96.81 367 GLU A N 1
ATOM 2799 C CA . GLU A 1 367 ? 18.779 24.795 -8.221 1.00 96.81 367 GLU A CA 1
ATOM 2800 C C . GLU A 1 367 ? 18.098 25.216 -9.527 1.00 96.81 367 GLU A C 1
ATOM 2802 O O . GLU A 1 367 ? 16.959 25.685 -9.496 1.00 96.81 367 GLU A O 1
ATOM 2807 N N . ASP A 1 368 ? 18.759 25.040 -10.676 1.00 96.00 368 ASP A N 1
ATOM 2808 C CA . ASP A 1 368 ? 18.163 25.364 -11.976 1.00 96.00 368 ASP A CA 1
ATOM 2809 C C . ASP A 1 368 ? 16.891 24.537 -12.218 1.00 96.00 368 ASP A C 1
ATOM 2811 O O . ASP A 1 368 ? 15.830 25.087 -12.522 1.00 96.00 368 ASP A O 1
ATOM 2815 N N . MET A 1 369 ? 16.950 23.225 -11.964 1.00 97.06 369 MET A N 1
ATOM 2816 C CA . MET A 1 369 ? 15.781 22.350 -12.057 1.00 97.06 369 MET A CA 1
ATOM 2817 C C . MET A 1 369 ? 14.666 22.796 -11.101 1.00 97.06 369 MET A C 1
ATOM 2819 O O . MET A 1 369 ? 13.504 22.838 -11.502 1.00 97.06 369 MET A O 1
ATOM 2823 N N . ALA A 1 370 ? 14.993 23.195 -9.868 1.00 97.81 370 ALA A N 1
ATOM 2824 C CA . ALA A 1 370 ? 14.012 23.701 -8.908 1.00 97.81 370 ALA A CA 1
ATOM 2825 C C . ALA A 1 370 ? 13.319 24.988 -9.392 1.00 97.81 370 ALA A C 1
ATOM 2827 O O . ALA A 1 370 ? 12.091 25.104 -9.315 1.00 97.81 370 ALA A O 1
ATOM 2828 N N . ARG A 1 371 ? 14.083 25.939 -9.948 1.00 98.00 371 ARG A N 1
ATOM 2829 C CA . ARG A 1 371 ? 13.545 27.182 -10.531 1.00 98.00 371 ARG A CA 1
ATOM 2830 C C . ARG A 1 371 ? 12.651 26.887 -11.732 1.00 98.00 371 ARG A C 1
ATOM 2832 O O . ARG A 1 371 ? 11.577 27.477 -11.851 1.00 98.00 371 ARG A O 1
ATOM 2839 N N . ARG A 1 372 ? 13.053 25.947 -12.589 1.00 97.31 372 ARG A N 1
ATOM 2840 C CA . ARG A 1 372 ? 12.277 25.514 -13.759 1.00 97.31 372 ARG A CA 1
ATOM 2841 C C . ARG A 1 372 ? 10.982 24.800 -13.363 1.00 97.31 372 ARG A C 1
ATOM 2843 O O . ARG A 1 372 ? 9.946 25.090 -13.955 1.00 97.31 372 ARG A O 1
ATOM 2850 N N . LEU A 1 373 ? 10.996 23.956 -12.325 1.00 95.50 373 LEU A N 1
ATOM 2851 C CA . LEU A 1 373 ? 9.789 23.333 -11.760 1.00 95.50 373 LEU A CA 1
ATOM 2852 C C . LEU A 1 373 ? 8.792 24.384 -11.248 1.00 95.50 373 LEU A C 1
ATOM 2854 O O . LEU A 1 373 ? 7.607 24.316 -11.579 1.00 95.50 373 LEU A O 1
ATOM 2858 N N . GLN A 1 374 ? 9.270 25.382 -10.493 1.00 96.00 374 GLN A N 1
ATOM 2859 C CA . GLN A 1 374 ? 8.440 26.509 -10.051 1.00 96.00 374 GLN A CA 1
ATOM 2860 C C . GLN A 1 374 ? 7.879 27.298 -11.238 1.00 96.00 374 GLN A C 1
ATOM 2862 O O . GLN A 1 374 ? 6.690 27.602 -11.256 1.00 96.00 374 GLN A O 1
ATOM 2867 N N . ALA A 1 375 ? 8.705 27.631 -12.231 1.00 95.38 375 ALA A N 1
ATOM 2868 C CA . ALA A 1 375 ? 8.263 28.397 -13.394 1.00 95.38 375 ALA A CA 1
ATOM 2869 C C . ALA A 1 375 ? 7.201 27.647 -14.215 1.00 95.38 375 ALA A C 1
ATOM 2871 O O . ALA A 1 375 ? 6.248 28.257 -14.698 1.00 95.38 375 ALA A O 1
ATOM 2872 N N . LEU A 1 376 ? 7.344 26.325 -14.347 1.00 91.81 376 LEU A N 1
ATOM 2873 C CA . LEU A 1 376 ? 6.420 25.489 -15.106 1.00 91.81 376 LEU A CA 1
ATOM 2874 C C . LEU A 1 376 ? 5.075 25.287 -14.390 1.00 91.81 376 LEU A C 1
ATOM 2876 O O . LEU A 1 376 ? 4.034 25.263 -15.044 1.00 91.81 376 LEU A O 1
ATOM 2880 N N . ALA A 1 377 ? 5.082 25.125 -13.064 1.00 89.81 377 ALA A N 1
ATOM 2881 C CA . ALA A 1 377 ? 3.872 24.894 -12.274 1.00 89.81 377 ALA A CA 1
ATOM 2882 C C . ALA A 1 377 ? 3.895 25.676 -10.940 1.00 89.81 377 ALA A C 1
ATOM 2884 O O . ALA A 1 377 ? 3.986 25.071 -9.866 1.00 89.81 377 ALA A O 1
ATOM 2885 N N . PRO A 1 378 ? 3.741 27.014 -10.980 1.00 90.94 378 PRO A N 1
ATOM 2886 C CA . PRO A 1 378 ? 3.907 27.893 -9.812 1.00 90.94 378 PRO A CA 1
ATOM 2887 C C . PRO A 1 378 ? 2.835 27.705 -8.731 1.00 90.94 378 PRO A C 1
ATOM 2889 O O . PRO A 1 378 ? 3.017 28.098 -7.585 1.00 90.94 378 PRO A O 1
ATOM 2892 N N . THR A 1 379 ? 1.699 27.091 -9.069 1.00 89.44 379 THR A N 1
ATOM 2893 C CA . THR A 1 379 ? 0.654 26.733 -8.097 1.00 89.44 379 THR A CA 1
ATOM 2894 C C . THR A 1 379 ? 0.961 25.433 -7.347 1.00 89.44 379 THR A C 1
ATOM 2896 O O . THR A 1 379 ? 0.365 25.177 -6.296 1.00 89.44 379 THR A O 1
ATOM 2899 N N . ARG A 1 380 ? 1.876 24.610 -7.879 1.00 92.00 380 ARG A N 1
ATOM 2900 C CA . ARG A 1 380 ? 2.291 23.316 -7.321 1.00 92.00 380 ARG A CA 1
ATOM 2901 C C . ARG A 1 380 ? 3.630 23.410 -6.596 1.00 92.00 380 ARG A C 1
ATOM 2903 O O . ARG A 1 380 ? 3.804 22.706 -5.607 1.00 92.00 380 ARG A O 1
ATOM 2910 N N . PHE A 1 381 ? 4.545 24.258 -7.054 1.00 96.44 381 PHE A N 1
ATOM 2911 C CA . PHE A 1 381 ? 5.915 24.314 -6.553 1.00 96.44 381 PHE A CA 1
ATOM 2912 C C . PHE A 1 381 ? 6.313 25.719 -6.113 1.00 96.44 381 PHE A C 1
ATOM 2914 O O . PHE A 1 381 ? 6.183 26.668 -6.883 1.00 96.44 381 PHE A O 1
ATOM 2921 N N . SER A 1 382 ? 6.875 25.813 -4.910 1.00 97.81 382 SER A N 1
ATOM 2922 C CA . SER A 1 382 ? 7.490 27.030 -4.376 1.00 97.81 382 SER A CA 1
ATOM 2923 C C . SER A 1 382 ? 8.931 26.727 -3.983 1.00 97.81 382 SER A C 1
ATOM 2925 O O . SER A 1 382 ? 9.158 25.972 -3.042 1.00 97.81 382 SER A O 1
ATOM 2927 N N . PHE A 1 383 ? 9.906 27.271 -4.702 1.00 98.31 383 PHE A N 1
ATOM 2928 C CA . PHE A 1 383 ? 11.327 27.058 -4.451 1.00 98.31 383 PHE A CA 1
ATOM 2929 C C . PHE A 1 383 ? 11.880 28.063 -3.438 1.00 98.31 383 PHE A C 1
ATOM 2931 O O . PHE A 1 383 ? 11.674 29.271 -3.556 1.00 98.31 383 PHE A O 1
ATOM 2938 N N . PHE A 1 384 ? 12.626 27.546 -2.464 1.00 98.00 384 PHE A N 1
ATOM 2939 C CA . PHE A 1 384 ? 13.301 28.310 -1.426 1.00 98.00 384 PHE A CA 1
ATOM 2940 C C . PHE A 1 384 ? 14.815 28.054 -1.522 1.00 98.00 384 PHE A C 1
ATOM 2942 O O . PHE A 1 384 ? 15.272 26.962 -1.170 1.00 98.00 384 PHE A O 1
ATOM 2949 N N . PRO A 1 385 ? 15.601 29.030 -2.015 1.00 97.00 385 PRO A N 1
ATOM 2950 C CA . PRO A 1 385 ? 17.044 28.879 -2.179 1.00 97.00 385 PRO A CA 1
ATOM 2951 C C . PRO A 1 385 ? 17.741 28.584 -0.852 1.00 97.00 385 PRO A C 1
ATOM 2953 O O . PRO A 1 385 ? 17.407 29.179 0.170 1.00 97.00 385 PRO A O 1
ATOM 2956 N N . THR A 1 386 ? 18.718 27.682 -0.878 1.00 96.69 386 THR A N 1
ATOM 2957 C CA . THR A 1 386 ? 19.537 27.336 0.289 1.00 96.69 386 THR A CA 1
ATOM 2958 C C . THR A 1 386 ? 20.935 27.890 0.091 1.00 96.69 386 THR A C 1
ATOM 2960 O O . THR A 1 386 ? 21.524 27.729 -0.974 1.00 96.69 386 THR A O 1
ATOM 2963 N N . ARG A 1 387 ? 21.474 28.553 1.110 1.00 97.00 387 ARG A N 1
ATOM 2964 C CA . ARG A 1 387 ? 22.843 29.059 1.080 1.00 97.00 387 ARG A CA 1
ATOM 2965 C C . ARG A 1 387 ? 23.780 27.949 1.539 1.00 97.00 387 ARG A C 1
ATOM 2967 O O . ARG A 1 387 ? 23.683 27.502 2.678 1.00 97.00 387 ARG A O 1
ATOM 2974 N N . TRP A 1 388 ? 24.672 27.519 0.656 1.00 96.56 388 TRP A N 1
ATOM 2975 C CA . TRP A 1 388 ? 25.660 26.475 0.921 1.00 96.56 388 TRP A CA 1
ATOM 2976 C C . TRP A 1 388 ? 27.050 27.115 1.013 1.00 96.56 388 TRP A C 1
ATOM 2978 O O . TRP A 1 388 ? 27.681 27.376 -0.008 1.00 96.56 388 TRP A O 1
ATOM 2988 N N . GLU A 1 389 ? 27.512 27.426 2.223 1.00 96.00 389 GLU A N 1
ATOM 2989 C CA . GLU A 1 389 ? 28.850 27.976 2.472 1.00 96.00 389 GLU A CA 1
ATOM 2990 C C . GLU A 1 389 ? 29.687 27.017 3.323 1.00 96.00 389 GLU A C 1
ATOM 2992 O O . GLU A 1 389 ? 29.169 26.085 3.937 1.00 96.00 389 GLU A O 1
ATOM 2997 N N . LYS A 1 390 ? 30.993 27.280 3.397 1.00 94.19 390 LYS A N 1
ATOM 2998 C CA . LYS A 1 390 ? 31.895 26.663 4.371 1.00 94.19 390 LYS A CA 1
ATOM 2999 C C . LYS A 1 390 ? 32.585 27.752 5.183 1.00 94.19 390 LYS A C 1
ATOM 3001 O O . LYS A 1 390 ? 32.850 28.841 4.666 1.00 94.19 390 LYS A O 1
ATOM 3006 N N . PHE A 1 391 ? 32.869 27.477 6.452 1.00 93.00 391 PHE A N 1
ATOM 3007 C CA . PHE A 1 391 ? 33.686 28.372 7.266 1.00 93.00 391 PHE A CA 1
ATOM 3008 C C . PHE A 1 391 ? 35.120 28.424 6.701 1.00 93.00 391 PHE A C 1
ATOM 3010 O O . PHE A 1 391 ? 35.709 27.363 6.481 1.00 93.00 391 PHE A O 1
ATOM 3017 N N . PRO A 1 392 ? 35.699 29.617 6.446 1.00 91.75 392 PRO A N 1
ATOM 3018 C CA . PRO A 1 392 ? 36.998 29.733 5.770 1.00 91.75 392 PRO A CA 1
ATOM 3019 C C . PRO A 1 392 ? 38.182 29.086 6.502 1.00 91.75 392 PRO A C 1
ATOM 3021 O O . PRO A 1 392 ? 39.169 28.730 5.869 1.00 91.75 392 PRO A O 1
ATOM 3024 N N . ASP A 1 393 ? 38.100 28.970 7.825 1.00 90.12 393 ASP A N 1
ATOM 3025 C CA . ASP A 1 393 ? 39.162 28.482 8.709 1.00 90.12 393 ASP A CA 1
ATOM 3026 C C . ASP A 1 393 ? 39.186 26.952 8.850 1.00 90.12 393 ASP A C 1
ATOM 3028 O O . ASP A 1 393 ? 40.252 26.343 8.890 1.00 90.12 393 ASP A O 1
ATOM 3032 N N . SER A 1 394 ? 38.010 26.333 8.920 1.00 89.19 394 SER A N 1
ATOM 3033 C CA . SER A 1 394 ? 37.828 24.914 9.241 1.00 89.19 394 SER A CA 1
ATOM 3034 C C . SER A 1 394 ? 37.309 24.082 8.071 1.00 89.19 394 SER A C 1
ATOM 3036 O O . SER A 1 394 ? 37.391 22.856 8.114 1.00 89.19 394 SER A O 1
ATOM 3038 N N . GLY A 1 395 ? 36.740 24.717 7.040 1.00 88.75 395 GLY A N 1
ATOM 3039 C CA . GLY A 1 395 ? 36.078 24.024 5.933 1.00 88.75 395 GLY A CA 1
ATOM 3040 C C . GLY A 1 395 ? 34.778 23.312 6.330 1.00 88.75 395 GLY A C 1
ATOM 3041 O O . GLY A 1 395 ? 34.211 22.581 5.517 1.00 88.75 395 GLY A O 1
ATOM 3042 N N . THR A 1 396 ? 34.300 23.514 7.562 1.00 93.12 396 THR A N 1
ATOM 3043 C CA . THR A 1 396 ? 33.038 22.944 8.049 1.00 93.12 396 THR A CA 1
ATOM 3044 C C . THR A 1 396 ? 31.844 23.655 7.423 1.00 93.12 396 THR A C 1
ATOM 3046 O O . THR A 1 396 ? 31.935 24.818 7.023 1.00 93.12 396 THR A O 1
ATOM 3049 N N . ASP A 1 397 ? 30.724 22.947 7.309 1.00 95.94 397 ASP A N 1
ATOM 3050 C CA . ASP A 1 397 ? 29.547 23.459 6.620 1.00 95.94 397 ASP A CA 1
ATOM 3051 C C . ASP A 1 397 ? 28.875 24.612 7.374 1.00 95.94 397 ASP A C 1
ATOM 3053 O O . ASP A 1 397 ? 28.613 24.549 8.576 1.00 95.94 397 ASP A O 1
ATOM 3057 N N . LYS A 1 398 ? 28.540 25.661 6.623 1.00 95.69 398 LYS A N 1
ATOM 3058 C CA . LYS A 1 398 ? 27.744 26.811 7.045 1.00 95.69 398 LYS A CA 1
ATOM 3059 C C . LYS A 1 398 ? 26.540 26.913 6.109 1.00 95.69 398 LYS A C 1
ATOM 3061 O O . LYS A 1 398 ? 26.592 27.558 5.063 1.00 95.69 398 LYS A O 1
ATOM 3066 N N . ILE A 1 399 ? 25.466 26.222 6.478 1.00 96.44 399 ILE A N 1
ATOM 3067 C CA . ILE A 1 399 ? 24.275 26.060 5.639 1.00 96.44 399 ILE A CA 1
ATOM 3068 C C . ILE A 1 399 ? 23.128 26.899 6.201 1.00 96.44 399 ILE A C 1
ATOM 3070 O O . ILE A 1 399 ? 22.811 26.806 7.385 1.00 96.44 399 ILE A O 1
ATOM 3074 N N . GLU A 1 400 ? 22.480 27.685 5.345 1.00 96.31 400 GLU A N 1
ATOM 3075 C CA . GLU A 1 400 ? 21.286 28.463 5.688 1.00 96.31 400 GLU A CA 1
ATOM 3076 C C . GLU A 1 400 ? 20.115 28.030 4.801 1.00 96.31 400 GLU A C 1
ATOM 3078 O O . GLU A 1 400 ? 20.100 28.283 3.593 1.00 96.31 400 GLU A O 1
ATOM 3083 N N . LEU A 1 401 ? 19.135 27.344 5.396 1.00 96.94 401 LEU A N 1
ATOM 3084 C CA . LEU A 1 401 ? 17.953 26.867 4.680 1.00 96.94 401 LEU A CA 1
ATOM 3085 C C . LEU A 1 401 ? 16.999 28.023 4.357 1.00 96.94 401 LEU A C 1
ATOM 3087 O O . LEU A 1 401 ? 16.616 28.804 5.230 1.00 96.94 401 LEU A O 1
ATOM 3091 N N . GLY A 1 402 ? 16.552 28.092 3.104 1.00 95.31 402 GLY A N 1
ATOM 3092 C CA . GLY A 1 402 ? 15.548 29.063 2.677 1.00 95.31 402 GLY A CA 1
ATOM 3093 C C . GLY A 1 402 ? 14.168 28.803 3.285 1.00 95.31 402 GLY A C 1
ATOM 3094 O O . GLY A 1 402 ? 13.798 27.668 3.570 1.00 95.31 402 GLY A O 1
ATOM 3095 N N . GLY A 1 403 ? 13.369 29.863 3.436 1.00 94.38 403 GLY A N 1
ATOM 3096 C CA . GLY A 1 403 ? 11.975 29.770 3.891 1.00 94.38 403 GLY A CA 1
ATOM 3097 C C . GLY A 1 403 ? 11.786 29.622 5.404 1.00 94.38 403 GLY A C 1
ATOM 3098 O O . GLY A 1 403 ? 10.687 29.282 5.830 1.00 94.38 403 GLY A O 1
ATOM 3099 N N . PHE A 1 404 ? 12.824 29.885 6.202 1.00 92.88 404 PHE A N 1
ATOM 3100 C CA . PHE A 1 404 ? 12.779 29.824 7.670 1.00 92.88 404 PHE A CA 1
ATOM 3101 C C . PHE A 1 404 ? 12.725 31.188 8.368 1.00 92.88 404 PHE A C 1
ATOM 3103 O O . PHE A 1 404 ? 12.261 31.272 9.503 1.00 92.88 404 PHE A O 1
ATOM 3110 N N . SER A 1 405 ? 13.174 32.253 7.698 1.00 84.00 405 SER A N 1
ATOM 3111 C CA . SER A 1 405 ? 13.224 33.612 8.242 1.00 84.00 405 SER A CA 1
ATOM 3112 C C . SER A 1 405 ? 12.372 34.574 7.402 1.00 84.00 405 SER A C 1
ATOM 3114 O O . SER A 1 405 ? 12.413 34.489 6.170 1.00 84.00 405 SER A O 1
ATOM 3116 N N . PRO A 1 406 ? 11.588 35.480 8.025 1.00 84.94 406 PRO A N 1
ATOM 3117 C CA . PRO A 1 406 ? 11.386 35.641 9.475 1.00 84.94 406 PRO A CA 1
ATOM 3118 C C . PRO A 1 406 ? 10.411 34.614 10.084 1.00 84.94 406 PRO A C 1
ATOM 3120 O O . PRO A 1 406 ? 10.224 34.587 11.296 1.00 84.94 406 PRO A O 1
ATOM 3123 N N . VAL A 1 407 ? 9.763 33.793 9.252 1.00 90.50 407 VAL A N 1
ATOM 3124 C CA . VAL A 1 407 ? 8.802 32.762 9.664 1.00 90.50 407 VAL A CA 1
ATOM 3125 C C . VAL A 1 407 ? 9.106 31.442 8.964 1.00 90.50 407 VAL A C 1
ATOM 3127 O O . VAL A 1 407 ? 9.531 31.433 7.808 1.00 90.50 407 VAL A O 1
ATOM 3130 N N . ASN A 1 408 ? 8.834 30.327 9.643 1.00 92.50 408 ASN A N 1
ATOM 3131 C CA . ASN A 1 408 ? 8.988 28.990 9.078 1.00 92.50 408 ASN A CA 1
ATOM 3132 C C . ASN A 1 408 ? 7.854 28.682 8.082 1.00 92.50 408 ASN A C 1
ATOM 3134 O O . ASN A 1 408 ? 6.783 28.201 8.449 1.00 92.50 408 ASN A O 1
ATOM 3138 N N . LEU A 1 409 ? 8.106 28.936 6.800 1.00 95.56 409 LEU A N 1
ATOM 3139 C CA . LEU A 1 409 ? 7.197 28.644 5.690 1.00 95.56 409 LEU A CA 1
ATOM 3140 C C . LEU A 1 409 ? 7.150 27.153 5.322 1.00 95.56 409 LEU A C 1
ATOM 3142 O O . LEU A 1 409 ? 6.289 26.757 4.531 1.00 95.56 409 LEU A O 1
ATOM 3146 N N . MET A 1 410 ? 8.046 26.332 5.879 1.00 95.94 410 MET A N 1
ATOM 3147 C CA . MET A 1 410 ? 8.088 24.879 5.675 1.00 95.94 410 MET A CA 1
ATOM 3148 C C . MET A 1 410 ? 7.114 24.134 6.593 1.00 95.94 410 MET A C 1
ATOM 3150 O O . MET A 1 410 ? 6.646 23.048 6.240 1.00 95.94 410 MET A O 1
ATOM 3154 N N . GLN A 1 411 ? 6.755 24.728 7.735 1.00 95.25 411 GLN A N 1
ATOM 3155 C CA . GLN A 1 411 ? 5.846 24.134 8.711 1.00 95.25 411 GLN A CA 1
ATOM 3156 C C . GLN A 1 411 ? 4.519 23.699 8.064 1.00 95.25 411 GLN A C 1
ATOM 3158 O O . GLN A 1 411 ? 3.839 24.466 7.378 1.00 95.25 411 GLN A O 1
ATOM 3163 N N . GLY A 1 412 ? 4.145 22.435 8.276 1.00 94.31 412 GLY A N 1
ATOM 3164 C CA . GLY A 1 412 ? 2.917 21.838 7.748 1.00 94.31 412 GLY A CA 1
ATOM 3165 C C . GLY A 1 412 ? 2.883 21.645 6.224 1.00 94.31 412 GLY A C 1
ATOM 3166 O O . GLY A 1 412 ? 1.832 21.293 5.677 1.00 94.31 412 GLY A O 1
ATOM 3167 N N . ARG A 1 413 ? 3.997 21.859 5.508 1.00 96.12 413 ARG A N 1
ATOM 3168 C CA . ARG A 1 413 ? 4.086 21.700 4.045 1.00 96.12 413 ARG A CA 1
ATOM 3169 C C . ARG A 1 413 ? 4.691 20.357 3.649 1.00 96.12 413 ARG A C 1
ATOM 3171 O O . ARG A 1 413 ? 5.435 19.749 4.412 1.00 96.12 413 ARG A O 1
ATOM 3178 N N . ASN A 1 414 ? 4.359 19.885 2.444 1.00 96.94 414 ASN A N 1
ATOM 3179 C CA . ASN A 1 414 ? 5.125 18.803 1.826 1.00 96.94 414 ASN A CA 1
ATOM 3180 C C . ASN A 1 414 ? 6.410 19.418 1.275 1.00 96.94 414 ASN A C 1
ATOM 3182 O O . ASN A 1 414 ? 6.341 20.401 0.534 1.00 96.94 414 ASN A O 1
ATOM 3186 N N . VAL A 1 415 ? 7.553 18.850 1.626 1.00 97.88 415 VAL A N 1
ATOM 3187 C CA . VAL A 1 415 ? 8.856 19.319 1.165 1.00 97.88 415 VAL A CA 1
ATOM 3188 C C . VAL A 1 415 ? 9.400 18.351 0.124 1.00 97.88 415 VAL A C 1
ATOM 3190 O O . VAL A 1 415 ? 9.425 17.139 0.342 1.00 97.88 415 VAL A O 1
ATOM 3193 N N . LEU A 1 416 ? 9.811 18.898 -1.018 1.00 98.38 416 LEU A N 1
ATOM 3194 C CA . LEU A 1 416 ? 10.592 18.207 -2.035 1.00 98.38 416 LEU A CA 1
ATOM 3195 C C . LEU A 1 416 ? 12.041 18.673 -1.908 1.00 98.38 416 LEU A C 1
ATOM 3197 O O . LEU A 1 416 ? 12.325 19.854 -2.082 1.00 98.38 416 LEU A O 1
ATOM 3201 N N . PHE A 1 417 ? 12.950 17.754 -1.618 1.00 98.56 417 PHE A N 1
ATOM 3202 C CA . PHE A 1 417 ? 14.379 18.020 -1.620 1.00 98.56 417 PHE A CA 1
ATOM 3203 C C . PHE A 1 417 ? 15.004 17.408 -2.875 1.00 98.56 417 PHE A C 1
ATOM 3205 O O . PHE A 1 417 ? 14.993 16.186 -3.024 1.00 98.56 417 PHE A O 1
ATOM 3212 N N . LEU A 1 418 ? 15.528 18.234 -3.784 1.00 98.56 418 LEU A N 1
ATOM 3213 C CA . LEU A 1 418 ? 16.290 17.757 -4.944 1.00 98.56 418 LEU A CA 1
ATOM 3214 C C . LEU A 1 418 ? 17.742 17.504 -4.515 1.00 98.56 418 LEU A C 1
ATOM 3216 O O . LEU A 1 418 ? 18.516 18.447 -4.353 1.00 98.56 418 LEU A O 1
ATOM 3220 N N . ALA A 1 419 ? 18.082 16.240 -4.276 1.00 98.00 419 ALA A N 1
ATOM 3221 C CA . ALA A 1 419 ? 19.365 15.803 -3.740 1.00 98.00 419 ALA A CA 1
ATOM 3222 C C . ALA A 1 419 ? 20.383 15.454 -4.831 1.00 98.00 419 ALA A C 1
ATOM 3224 O O . ALA A 1 419 ? 20.042 14.919 -5.885 1.00 98.00 419 ALA A O 1
ATOM 3225 N N . ASP A 1 420 ? 21.655 15.677 -4.514 1.00 95.69 420 ASP A N 1
ATOM 3226 C CA . ASP A 1 420 ? 22.807 15.361 -5.352 1.00 95.69 420 ASP A CA 1
ATOM 3227 C C . ASP A 1 420 ? 23.917 14.688 -4.533 1.00 95.69 420 ASP A C 1
ATOM 3229 O O . ASP A 1 420 ? 24.671 15.346 -3.822 1.00 95.69 420 ASP A O 1
ATOM 3233 N N . PHE A 1 421 ? 24.061 13.369 -4.634 1.00 95.69 421 PHE A N 1
ATOM 3234 C CA . PHE A 1 421 ? 25.049 12.622 -3.845 1.00 95.69 421 PHE A CA 1
ATOM 3235 C C . PHE A 1 421 ? 26.350 12.335 -4.612 1.00 95.69 421 PHE A C 1
ATOM 3237 O O . PHE A 1 421 ? 27.021 11.348 -4.312 1.00 95.69 421 PHE A O 1
ATOM 3244 N N . HIS A 1 422 ? 26.721 13.159 -5.604 1.00 91.94 422 HIS A N 1
ATOM 3245 C CA . HIS A 1 422 ? 27.874 12.905 -6.484 1.00 91.94 422 HIS A CA 1
ATOM 3246 C C . HIS A 1 422 ? 29.223 12.715 -5.759 1.00 91.94 422 HIS A C 1
ATOM 3248 O O . HIS A 1 422 ? 30.112 12.064 -6.312 1.00 91.94 422 HIS A O 1
ATOM 3254 N N . CYS A 1 423 ? 29.397 13.254 -4.547 1.00 92.00 423 CYS A N 1
ATOM 3255 C CA . CYS A 1 423 ? 30.575 13.027 -3.708 1.00 92.00 423 CYS A CA 1
ATOM 3256 C C . CYS A 1 423 ? 30.239 13.024 -2.205 1.00 92.00 423 CYS A C 1
ATOM 3258 O O . CYS A 1 423 ? 29.175 13.484 -1.794 1.00 92.00 423 CYS A O 1
ATOM 3260 N N . ASN A 1 424 ? 31.171 12.532 -1.379 1.00 93.12 424 ASN A N 1
ATOM 3261 C CA . ASN A 1 424 ? 30.973 12.394 0.070 1.00 93.12 424 ASN A CA 1
ATOM 3262 C C . ASN A 1 424 ? 30.718 13.734 0.780 1.00 93.12 424 ASN A C 1
ATOM 3264 O O . ASN A 1 424 ? 29.885 13.779 1.679 1.00 93.12 424 ASN A O 1
ATOM 3268 N N . ASP A 1 425 ? 31.405 14.809 0.379 1.00 93.50 425 ASP A N 1
ATOM 3269 C CA . ASP A 1 425 ? 31.194 16.147 0.956 1.00 93.50 425 ASP A CA 1
ATOM 3270 C C . ASP A 1 425 ? 29.754 16.614 0.701 1.00 93.50 425 ASP A C 1
ATOM 3272 O O . ASP A 1 425 ? 29.030 16.940 1.636 1.00 93.50 425 ASP A O 1
ATOM 3276 N N . ALA A 1 426 ? 29.278 16.482 -0.543 1.00 94.69 426 ALA A N 1
ATOM 3277 C CA . ALA A 1 426 ? 27.908 16.824 -0.913 1.00 94.69 426 ALA A CA 1
ATOM 3278 C C . ALA A 1 426 ? 26.860 16.006 -0.138 1.00 94.69 426 ALA A C 1
ATOM 3280 O O . ALA A 1 426 ? 25.844 16.568 0.278 1.00 94.69 426 ALA A O 1
ATOM 3281 N N . VAL A 1 427 ? 27.105 14.705 0.080 1.00 96.31 427 VAL A N 1
ATOM 3282 C CA . VAL A 1 427 ? 26.235 13.853 0.910 1.00 96.31 427 VAL A CA 1
ATOM 3283 C C . VAL A 1 427 ? 26.133 14.411 2.327 1.00 96.31 427 VAL A C 1
ATOM 3285 O O . VAL A 1 427 ? 25.024 14.571 2.833 1.00 96.31 427 VAL A O 1
ATOM 3288 N N . MET A 1 428 ? 27.271 14.700 2.965 1.00 95.44 428 MET A N 1
ATOM 3289 C CA . MET A 1 428 ? 27.301 15.156 4.355 1.00 95.44 428 MET A CA 1
ATOM 3290 C C . MET A 1 428 ? 26.636 16.524 4.515 1.00 95.44 428 MET A C 1
ATOM 3292 O O . MET A 1 428 ? 25.745 16.661 5.356 1.00 95.44 428 MET A O 1
ATOM 3296 N N . SER A 1 429 ? 26.959 17.488 3.648 1.00 96.19 429 SER A N 1
ATOM 3297 C CA . SER A 1 429 ? 26.324 18.810 3.662 1.00 96.19 429 SER A CA 1
ATOM 3298 C C . SER A 1 429 ? 24.806 18.707 3.521 1.00 96.19 429 SER A C 1
ATOM 3300 O O . SER A 1 429 ? 24.052 19.314 4.282 1.00 96.19 429 SER A O 1
ATOM 3302 N N . GLN A 1 430 ? 24.319 17.887 2.588 1.00 97.38 430 GLN A N 1
ATOM 3303 C CA . GLN A 1 430 ? 22.879 17.708 2.396 1.00 97.38 430 GLN A CA 1
ATOM 3304 C C . GLN A 1 430 ? 22.219 16.944 3.539 1.00 97.38 430 GLN A C 1
ATOM 3306 O O . GLN A 1 430 ? 21.064 17.217 3.852 1.00 97.38 430 GLN A O 1
ATOM 3311 N N . PHE A 1 431 ? 22.925 16.028 4.202 1.00 96.12 431 PHE A N 1
ATOM 3312 C CA . PHE A 1 431 ? 22.388 15.331 5.365 1.00 96.12 431 PHE A CA 1
ATOM 3313 C C . PHE A 1 431 ? 22.084 16.296 6.520 1.00 96.12 431 PHE A C 1
ATOM 3315 O O . PHE A 1 431 ? 21.027 16.177 7.141 1.00 96.12 431 PHE A O 1
ATOM 3322 N N . HIS A 1 432 ? 22.936 17.302 6.750 1.00 95.44 432 HIS A N 1
ATOM 3323 C CA . HIS A 1 432 ? 22.659 18.369 7.719 1.00 95.44 432 HIS A CA 1
ATOM 3324 C C . HIS A 1 432 ? 21.352 19.110 7.395 1.00 95.44 432 HIS A C 1
ATOM 3326 O O . HIS A 1 432 ? 20.503 19.285 8.270 1.00 95.44 432 HIS A O 1
ATOM 3332 N N . ALA A 1 433 ? 21.151 19.473 6.124 1.00 96.50 433 ALA A N 1
ATOM 3333 C CA . ALA A 1 433 ? 19.921 20.113 5.661 1.00 96.50 433 ALA A CA 1
ATOM 3334 C C . ALA A 1 433 ? 18.685 19.214 5.840 1.00 96.50 433 ALA A C 1
ATOM 3336 O O . ALA A 1 433 ? 17.659 19.662 6.349 1.00 96.50 433 ALA A O 1
ATOM 3337 N N . LEU A 1 434 ? 18.779 17.938 5.452 1.00 96.88 434 LEU A N 1
ATOM 3338 C CA . LEU A 1 434 ? 17.689 16.967 5.576 1.00 96.88 434 LEU A CA 1
ATOM 3339 C C . LEU A 1 434 ? 17.282 16.745 7.038 1.00 96.88 434 LEU A C 1
ATOM 3341 O O . LEU A 1 434 ? 16.086 16.709 7.327 1.00 96.88 434 LEU A O 1
ATOM 3345 N N . SER A 1 435 ? 18.254 16.647 7.952 1.00 94.12 435 SER A N 1
ATOM 3346 C CA . SER A 1 435 ? 18.001 16.512 9.393 1.00 94.12 435 SER A CA 1
ATOM 3347 C C . SER A 1 435 ? 17.262 17.733 9.950 1.00 94.12 435 SER A C 1
ATOM 3349 O O . SER A 1 435 ? 16.229 17.587 10.598 1.00 94.12 435 SER A O 1
ATOM 3351 N N . ALA A 1 436 ? 17.724 18.944 9.623 1.00 94.19 436 ALA A N 1
ATOM 3352 C CA . ALA A 1 436 ? 17.063 20.173 10.061 1.00 94.19 436 ALA A CA 1
ATOM 3353 C C . ALA A 1 436 ? 15.632 20.299 9.500 1.00 94.19 436 ALA A C 1
ATOM 3355 O O . ALA A 1 436 ? 14.721 20.736 10.203 1.00 94.19 436 ALA A O 1
ATOM 3356 N N . LEU A 1 437 ? 15.397 19.879 8.250 1.00 95.25 437 LEU A N 1
ATOM 3357 C CA . LEU A 1 437 ? 14.070 19.918 7.628 1.00 95.25 437 LEU A CA 1
ATOM 3358 C C . LEU A 1 437 ? 13.053 19.021 8.342 1.00 95.25 437 LEU A C 1
ATOM 3360 O O . LEU A 1 437 ? 11.921 19.454 8.561 1.00 95.25 437 LEU A O 1
ATOM 3364 N N . VAL A 1 438 ? 13.421 17.791 8.710 1.00 92.88 438 VAL A N 1
ATOM 3365 C CA . VAL A 1 438 ? 12.478 16.881 9.388 1.00 92.88 438 VAL A CA 1
ATOM 3366 C C . VAL A 1 438 ? 12.133 17.340 10.805 1.00 92.88 438 VAL A C 1
ATOM 3368 O O . VAL A 1 438 ? 11.004 17.141 11.246 1.00 92.88 438 VAL A O 1
ATOM 3371 N N . GLU A 1 439 ? 13.051 18.035 11.476 1.00 90.75 439 GLU A N 1
ATOM 3372 C CA . GLU A 1 439 ? 12.839 18.645 12.797 1.00 90.75 439 GLU A CA 1
ATOM 3373 C C . GLU A 1 439 ? 12.029 19.955 12.734 1.00 90.75 439 GLU A C 1
ATOM 3375 O O . GLU A 1 439 ? 11.593 20.486 13.752 1.00 90.75 439 GLU A O 1
ATOM 3380 N N . SER A 1 440 ? 11.753 20.457 11.529 1.00 91.56 440 SER A N 1
ATOM 3381 C CA . SER A 1 440 ? 11.109 21.752 11.294 1.00 91.56 440 SER A CA 1
ATOM 3382 C C . SER A 1 440 ? 9.586 21.692 11.126 1.00 91.56 440 SER A C 1
ATOM 3384 O O . SER A 1 440 ? 8.992 22.569 10.489 1.00 91.56 440 SER A O 1
ATOM 3386 N N . PHE A 1 441 ? 8.935 20.669 11.690 1.00 92.62 441 PHE A N 1
ATOM 3387 C CA . PHE A 1 441 ? 7.475 20.475 11.655 1.00 92.62 441 PHE A CA 1
ATOM 3388 C C . PHE A 1 441 ? 6.878 20.409 10.238 1.00 92.62 441 PHE A C 1
ATOM 3390 O O . PHE A 1 441 ? 5.740 20.832 10.001 1.00 92.62 441 PHE A O 1
ATOM 3397 N N . ILE A 1 442 ? 7.642 19.903 9.270 1.00 96.12 442 ILE A N 1
ATOM 3398 C CA . ILE A 1 442 ? 7.144 19.652 7.913 1.00 96.12 442 ILE A CA 1
ATOM 3399 C C . ILE A 1 442 ? 6.096 18.531 7.931 1.00 96.12 442 ILE A C 1
ATOM 3401 O O . ILE A 1 442 ? 6.088 17.683 8.816 1.00 96.12 442 ILE A O 1
ATOM 3405 N N . LYS A 1 443 ? 5.195 18.509 6.944 1.00 95.06 443 LYS A N 1
ATOM 3406 C CA . LYS A 1 443 ? 4.148 17.475 6.837 1.00 95.06 443 LYS A CA 1
ATOM 3407 C C . LYS A 1 443 ? 4.666 16.172 6.226 1.00 95.06 443 LYS A C 1
ATOM 3409 O O . LYS A 1 443 ? 4.196 15.094 6.575 1.00 95.06 443 LYS A O 1
ATOM 3414 N N . SER A 1 444 ? 5.538 16.281 5.229 1.00 95.69 444 SER A N 1
ATOM 3415 C CA . SER A 1 444 ? 6.163 15.134 4.568 1.00 95.69 444 SER A CA 1
ATOM 3416 C C . SER A 1 444 ? 7.467 15.544 3.899 1.00 95.69 444 SER A C 1
ATOM 3418 O O . SER A 1 444 ? 7.607 16.695 3.477 1.00 95.69 444 SER A O 1
ATOM 3420 N N . LEU A 1 445 ? 8.387 14.588 3.766 1.00 97.50 445 LEU A N 1
ATOM 3421 C CA . LEU A 1 445 ? 9.643 14.752 3.044 1.00 97.50 445 LEU A CA 1
ATOM 3422 C C . LEU A 1 445 ? 9.699 13.790 1.854 1.00 97.50 445 LEU A C 1
ATOM 3424 O O . LEU A 1 445 ? 9.582 12.573 2.002 1.00 97.50 445 LEU A O 1
ATOM 3428 N N . THR A 1 446 ? 9.887 14.343 0.659 1.00 97.94 446 THR A N 1
ATOM 3429 C CA . THR A 1 446 ? 10.262 13.597 -0.545 1.00 97.94 446 THR A CA 1
ATOM 3430 C C . THR A 1 446 ? 11.661 14.026 -0.956 1.00 97.94 446 THR A C 1
ATOM 3432 O O . THR A 1 446 ? 11.876 15.190 -1.270 1.00 97.94 446 THR A O 1
ATOM 3435 N N . ILE A 1 447 ? 12.606 13.095 -0.962 1.00 98.25 447 ILE A N 1
ATOM 3436 C CA . ILE A 1 447 ? 13.960 13.298 -1.471 1.00 98.25 447 ILE A CA 1
ATOM 3437 C C . ILE A 1 447 ? 13.974 12.773 -2.902 1.00 98.25 447 ILE A C 1
ATOM 3439 O O . ILE A 1 447 ? 13.911 11.563 -3.110 1.00 98.25 447 ILE A O 1
ATOM 3443 N N . ALA A 1 448 ? 14.040 13.660 -3.888 1.00 98.31 448 ALA A N 1
ATOM 3444 C CA . ALA A 1 448 ? 14.360 13.257 -5.248 1.00 98.31 448 ALA A CA 1
ATOM 3445 C C . ALA A 1 448 ? 15.876 13.147 -5.359 1.00 98.31 448 ALA A C 1
ATOM 3447 O O . ALA A 1 448 ? 16.564 14.160 -5.325 1.00 98.31 448 ALA A O 1
ATOM 3448 N N . LEU A 1 449 ? 16.385 11.923 -5.473 1.00 97.88 449 LEU A N 1
ATOM 3449 C CA . LEU A 1 449 ? 17.796 11.610 -5.655 1.00 97.88 449 LEU A CA 1
ATOM 3450 C C . LEU A 1 449 ? 17.972 10.942 -7.027 1.00 97.88 449 LEU A C 1
ATOM 3452 O O . LEU A 1 449 ? 18.018 9.711 -7.106 1.00 97.88 449 LEU A O 1
ATOM 3456 N N . PRO A 1 450 ? 18.028 11.730 -8.123 1.00 96.62 450 PRO A N 1
ATOM 3457 C CA . PRO A 1 450 ? 18.050 11.199 -9.481 1.00 96.62 450 PRO A CA 1
ATOM 3458 C C . PRO A 1 450 ? 19.118 10.140 -9.726 1.00 96.62 450 PRO A C 1
ATOM 3460 O O . PRO A 1 450 ? 18.849 9.150 -10.393 1.00 96.62 450 PRO A O 1
ATOM 3463 N N . TYR A 1 451 ? 20.310 10.331 -9.166 1.00 95.88 451 TYR A N 1
ATOM 3464 C CA . TYR A 1 451 ? 21.426 9.409 -9.299 1.00 95.88 451 TYR A CA 1
ATOM 3465 C C . TYR A 1 451 ? 21.957 9.004 -7.921 1.00 95.88 451 TYR A C 1
ATOM 3467 O O . TYR A 1 451 ? 22.304 9.853 -7.100 1.00 95.88 451 TYR A O 1
ATOM 3475 N N . TYR A 1 452 ? 22.054 7.692 -7.685 1.00 95.44 452 TYR A N 1
ATOM 3476 C CA . TYR A 1 452 ? 22.598 7.115 -6.456 1.00 95.44 452 TYR A CA 1
ATOM 3477 C C . TYR A 1 452 ? 23.976 6.458 -6.697 1.00 95.44 452 TYR A C 1
ATOM 3479 O O . TYR A 1 452 ? 24.049 5.246 -6.918 1.00 95.44 452 TYR A O 1
ATOM 3487 N N . PRO A 1 453 ? 25.091 7.220 -6.645 1.00 93.06 453 PRO A N 1
ATOM 3488 C CA . PRO A 1 453 ? 26.416 6.731 -7.058 1.00 93.06 453 PRO A CA 1
ATOM 3489 C C . PRO A 1 453 ? 26.942 5.564 -6.219 1.00 93.06 453 PRO A C 1
ATOM 3491 O O . PRO A 1 453 ? 27.594 4.650 -6.734 1.00 93.06 453 PRO A O 1
ATOM 3494 N N . HIS A 1 454 ? 26.625 5.574 -4.925 1.00 93.00 454 HIS A N 1
ATOM 3495 C CA . HIS A 1 454 ? 27.044 4.554 -3.968 1.00 93.00 454 HIS A CA 1
ATOM 3496 C C . HIS A 1 454 ? 26.440 3.180 -4.269 1.00 93.00 454 HIS A C 1
ATOM 3498 O O . HIS A 1 454 ? 27.007 2.177 -3.853 1.00 93.00 454 HIS A O 1
ATOM 3504 N N . GLY A 1 455 ? 25.353 3.113 -5.050 1.00 91.12 455 GLY A N 1
ATOM 3505 C CA . GLY A 1 455 ? 24.689 1.860 -5.417 1.00 91.12 455 GLY A CA 1
ATOM 3506 C C . GLY A 1 455 ? 25.565 0.870 -6.192 1.00 91.12 455 GLY A C 1
ATOM 3507 O O . GLY A 1 455 ? 25.168 -0.282 -6.319 1.00 91.12 455 GLY A O 1
ATOM 3508 N N . THR A 1 456 ? 26.732 1.305 -6.682 1.00 89.88 456 THR A N 1
ATOM 3509 C CA . THR A 1 456 ? 27.745 0.460 -7.345 1.00 89.88 456 THR A CA 1
ATOM 3510 C C . THR A 1 456 ? 28.682 -0.286 -6.389 1.00 89.88 456 THR A C 1
ATOM 3512 O O . THR A 1 456 ? 29.434 -1.147 -6.836 1.00 89.88 456 THR A O 1
ATOM 3515 N N . MET A 1 457 ? 28.670 0.056 -5.096 1.00 92.62 457 MET A N 1
ATOM 3516 C CA . MET A 1 457 ? 29.400 -0.641 -4.031 1.00 92.62 457 MET A CA 1
ATOM 3517 C C . MET A 1 457 ? 28.402 -1.222 -3.025 1.00 92.62 457 MET A C 1
ATOM 3519 O O . MET A 1 457 ? 28.344 -0.827 -1.857 1.00 92.62 457 MET A O 1
ATOM 3523 N N . GLU A 1 458 ? 27.571 -2.144 -3.508 1.00 91.06 458 GLU A N 1
ATOM 3524 C CA . GLU A 1 458 ? 26.546 -2.840 -2.730 1.00 91.06 458 GLU A CA 1
ATOM 3525 C C . GLU A 1 458 ? 26.980 -4.232 -2.257 1.00 91.06 458 GLU A C 1
ATOM 3527 O O . GLU A 1 458 ? 26.464 -4.736 -1.264 1.00 91.06 458 GLU A O 1
ATOM 3532 N N . ARG A 1 459 ? 27.936 -4.866 -2.943 1.00 87.19 459 ARG A N 1
ATOM 3533 C CA . ARG A 1 459 ? 28.426 -6.210 -2.600 1.00 87.19 459 ARG A CA 1
ATOM 3534 C C . ARG A 1 459 ? 29.740 -6.138 -1.837 1.00 87.19 459 ARG A C 1
ATOM 3536 O O . ARG A 1 459 ? 30.593 -5.306 -2.126 1.00 87.19 459 ARG A O 1
ATOM 3543 N N . VAL A 1 460 ? 29.887 -7.060 -0.894 1.00 87.00 460 VAL A N 1
ATOM 3544 C CA . VAL A 1 460 ? 31.133 -7.360 -0.185 1.00 87.00 460 VAL A CA 1
ATOM 3545 C C . VAL A 1 460 ? 31.573 -8.729 -0.689 1.00 87.00 460 VAL A C 1
ATOM 3547 O O . VAL A 1 460 ? 30.866 -9.710 -0.462 1.00 87.00 460 VAL A O 1
ATOM 3550 N N . GLU A 1 461 ? 32.680 -8.793 -1.428 1.00 86.44 461 GLU A N 1
ATOM 3551 C CA . GLU A 1 461 ? 33.215 -10.059 -1.953 1.00 86.44 461 GLU A CA 1
ATOM 3552 C C . GLU A 1 461 ? 34.299 -10.625 -1.033 1.00 86.44 461 GLU A C 1
ATOM 3554 O O . GLU A 1 461 ? 34.487 -11.840 -0.963 1.00 86.44 461 GLU A O 1
ATOM 3559 N N . ARG A 1 462 ? 34.999 -9.750 -0.301 1.00 91.44 462 ARG A N 1
ATOM 3560 C CA . ARG A 1 462 ? 36.049 -10.120 0.653 1.00 91.44 462 ARG A CA 1
ATOM 3561 C C . ARG A 1 462 ? 35.801 -9.499 2.018 1.00 91.44 462 ARG A C 1
ATOM 3563 O O . ARG A 1 462 ? 35.291 -8.386 2.133 1.00 91.44 462 ARG A O 1
ATOM 3570 N N . GLU A 1 463 ? 36.205 -10.217 3.060 1.00 89.06 463 GLU A N 1
ATOM 3571 C CA . GLU A 1 463 ? 36.185 -9.704 4.428 1.00 89.06 463 GLU A CA 1
ATOM 3572 C C . GLU A 1 463 ? 36.976 -8.387 4.525 1.00 89.06 463 GLU A C 1
ATOM 3574 O O . GLU A 1 463 ? 38.067 -8.259 3.970 1.00 89.06 463 GLU A O 1
ATOM 3579 N N . GLY A 1 464 ? 36.392 -7.390 5.195 1.00 90.56 464 GLY A N 1
ATOM 3580 C CA . GLY A 1 464 ? 36.944 -6.037 5.306 1.00 90.56 464 GLY A CA 1
ATOM 3581 C C . GLY A 1 464 ? 36.477 -5.049 4.229 1.00 90.56 464 GLY A C 1
ATOM 3582 O O . GLY A 1 464 ? 36.658 -3.845 4.408 1.00 90.56 464 GLY A O 1
ATOM 3583 N N . GLU A 1 465 ? 35.835 -5.499 3.144 1.00 92.94 465 GLU A N 1
ATOM 3584 C CA . GLU A 1 465 ? 35.197 -4.582 2.193 1.00 92.94 465 GLU A CA 1
ATOM 3585 C C . GLU A 1 465 ? 33.918 -3.974 2.790 1.00 92.94 465 GLU A C 1
ATOM 3587 O O . GLU A 1 465 ? 33.141 -4.633 3.483 1.00 92.94 465 GLU A O 1
ATOM 3592 N N . VAL A 1 466 ? 33.689 -2.688 2.516 1.00 92.62 466 VAL A N 1
ATOM 3593 C CA . VAL A 1 466 ? 32.543 -1.941 3.047 1.00 92.62 466 VAL A CA 1
ATOM 3594 C C . VAL A 1 466 ? 31.551 -1.674 1.923 1.00 92.62 466 VAL A C 1
ATOM 3596 O O . VAL A 1 466 ? 31.859 -0.951 0.976 1.00 92.62 466 VAL A O 1
ATOM 3599 N N . ALA A 1 467 ? 30.335 -2.206 2.057 1.00 94.69 467 ALA A N 1
ATOM 3600 C CA . ALA A 1 467 ? 29.216 -1.858 1.185 1.00 94.69 467 ALA A CA 1
ATOM 3601 C C . ALA A 1 467 ? 28.750 -0.423 1.477 1.00 94.69 467 ALA A C 1
ATOM 3603 O O . ALA A 1 467 ? 27.878 -0.194 2.322 1.00 94.69 467 ALA A O 1
ATOM 3604 N N . THR A 1 468 ? 29.341 0.560 0.796 1.00 94.75 468 THR A N 1
ATOM 3605 C CA . THR A 1 468 ? 29.019 1.980 1.004 1.00 94.75 468 THR A CA 1
ATOM 3606 C C . THR A 1 468 ? 27.589 2.324 0.589 1.00 94.75 468 THR A C 1
ATOM 3608 O O . THR A 1 468 ? 27.005 3.251 1.145 1.00 94.75 468 THR A O 1
ATOM 3611 N N . ALA A 1 469 ? 26.967 1.536 -0.297 1.00 94.94 469 ALA A N 1
ATOM 3612 C CA . ALA A 1 469 ? 25.532 1.640 -0.556 1.00 94.94 469 ALA A CA 1
ATOM 3613 C C . ALA A 1 469 ? 24.705 1.443 0.731 1.00 94.94 469 ALA A C 1
ATOM 3615 O O . ALA A 1 469 ? 23.801 2.218 1.035 1.00 94.94 469 ALA A O 1
ATOM 3616 N N . ASN A 1 470 ? 25.045 0.438 1.542 1.00 94.94 470 ASN A N 1
ATOM 3617 C CA . ASN A 1 470 ? 24.327 0.155 2.783 1.00 94.94 470 ASN A CA 1
ATOM 3618 C C . ASN A 1 470 ? 24.548 1.263 3.825 1.00 94.94 470 ASN A C 1
ATOM 3620 O O . ASN A 1 470 ? 23.601 1.735 4.448 1.00 94.94 470 ASN A O 1
ATOM 3624 N N . THR A 1 471 ? 25.784 1.738 4.006 1.00 94.62 471 THR A N 1
ATOM 3625 C CA . THR A 1 471 ? 26.065 2.775 5.016 1.00 94.62 471 THR A CA 1
ATOM 3626 C C . THR A 1 471 ? 25.364 4.098 4.702 1.00 94.62 471 THR A C 1
ATOM 3628 O O . THR A 1 471 ? 24.800 4.713 5.605 1.00 94.62 471 THR A O 1
ATOM 3631 N N . ILE A 1 472 ? 25.307 4.501 3.431 1.00 95.38 472 ILE A N 1
ATOM 3632 C CA . ILE A 1 472 ? 24.585 5.706 3.001 1.00 95.38 472 ILE A CA 1
ATOM 3633 C C . ILE A 1 472 ? 23.068 5.518 3.131 1.00 95.38 472 ILE A C 1
ATOM 3635 O O . ILE A 1 472 ? 22.371 6.415 3.605 1.00 95.38 472 ILE A O 1
ATOM 3639 N N . ALA A 1 473 ? 22.537 4.348 2.763 1.00 94.88 473 ALA A N 1
ATOM 3640 C CA . ALA A 1 473 ? 21.120 4.043 2.953 1.00 94.88 473 ALA A CA 1
ATOM 3641 C C . ALA A 1 473 ? 20.716 4.054 4.438 1.00 94.88 473 ALA A C 1
ATOM 3643 O O . ALA A 1 473 ? 19.626 4.521 4.772 1.00 94.88 473 ALA A O 1
ATOM 3644 N N . ARG A 1 474 ? 21.606 3.631 5.346 1.00 94.44 474 ARG A N 1
ATOM 3645 C CA . ARG A 1 474 ? 21.395 3.733 6.798 1.00 94.44 474 ARG A CA 1
ATOM 3646 C C . ARG A 1 474 ? 21.323 5.178 7.283 1.00 94.44 474 ARG A C 1
ATOM 3648 O O . ARG A 1 474 ? 20.501 5.456 8.149 1.00 94.44 474 ARG A O 1
ATOM 3655 N N . LEU A 1 475 ? 22.122 6.097 6.730 1.00 93.88 475 LEU A N 1
ATOM 3656 C CA . LEU A 1 475 ? 21.997 7.526 7.052 1.00 93.88 475 LEU A CA 1
ATOM 3657 C C . LEU A 1 475 ? 20.590 8.028 6.710 1.00 93.88 475 LEU A C 1
ATOM 3659 O O . LEU A 1 475 ? 19.898 8.549 7.579 1.00 93.88 475 LEU A O 1
ATOM 3663 N N . LEU A 1 476 ? 20.129 7.780 5.481 1.00 94.62 476 LEU A N 1
ATOM 3664 C CA . LEU A 1 476 ? 18.780 8.159 5.042 1.00 94.62 476 LEU A CA 1
ATOM 3665 C C . LEU A 1 476 ? 17.678 7.507 5.894 1.00 94.62 476 LEU A C 1
ATOM 3667 O O . LEU A 1 476 ? 16.713 8.168 6.267 1.00 94.62 476 LEU A O 1
ATOM 3671 N N . SER A 1 477 ? 17.837 6.224 6.226 1.00 94.62 477 SER A N 1
ATOM 3672 C CA . SER A 1 477 ? 16.885 5.446 7.034 1.00 94.62 477 SER A CA 1
ATOM 3673 C C . SER A 1 477 ? 16.750 5.955 8.469 1.00 94.62 477 SER A C 1
ATOM 3675 O O . SER A 1 477 ? 15.688 5.803 9.073 1.00 94.62 477 SER A O 1
ATOM 3677 N N . ASN A 1 478 ? 17.812 6.566 9.000 1.00 92.75 478 ASN A N 1
ATOM 3678 C CA . ASN A 1 478 ? 17.869 7.110 10.355 1.00 92.75 478 ASN A CA 1
ATOM 3679 C C . ASN A 1 478 ? 17.453 8.585 10.446 1.00 92.75 478 ASN A C 1
ATOM 3681 O O . ASN A 1 478 ? 17.506 9.150 11.537 1.00 92.75 478 ASN A O 1
ATOM 3685 N N . LEU A 1 479 ? 17.029 9.219 9.345 1.00 92.62 479 LEU A N 1
ATOM 3686 C CA . LEU A 1 479 ? 16.403 10.538 9.431 1.00 92.62 479 LEU A CA 1
ATOM 3687 C C . LEU A 1 479 ? 15.167 10.465 10.347 1.00 92.62 479 LEU A C 1
ATOM 3689 O O . LEU A 1 479 ? 14.352 9.547 10.173 1.00 92.62 479 LEU A O 1
ATOM 3693 N N . PRO A 1 480 ? 14.982 11.419 11.278 1.00 88.88 480 PRO A N 1
ATOM 3694 C CA . PRO A 1 480 ? 13.778 11.500 12.098 1.00 88.88 480 PRO A CA 1
ATOM 3695 C C . PRO A 1 480 ? 12.483 11.502 11.276 1.00 88.88 480 PRO A C 1
ATOM 3697 O O . PRO A 1 480 ? 12.434 11.966 10.134 1.00 88.88 480 PRO A O 1
ATOM 3700 N N . SER A 1 481 ? 11.407 10.978 11.865 1.00 86.38 481 SER A N 1
ATOM 3701 C CA . SER A 1 481 ? 10.092 10.969 11.222 1.00 86.38 481 SER A CA 1
ATOM 3702 C C . SER A 1 481 ? 9.362 12.289 11.429 1.00 86.38 481 SER A C 1
ATOM 3704 O O . SER A 1 481 ? 9.248 12.769 12.552 1.00 86.38 481 SER A O 1
ATOM 3706 N N . CYS A 1 482 ? 8.776 12.821 10.357 1.00 88.25 482 CYS A N 1
ATOM 3707 C CA . CYS A 1 482 ? 7.850 13.955 10.408 1.00 88.25 482 CYS A CA 1
ATOM 3708 C C . CYS A 1 482 ? 6.369 13.510 10.482 1.00 88.25 482 CYS A C 1
ATOM 3710 O O . CYS A 1 482 ? 5.468 14.233 10.065 1.00 88.25 482 CYS A O 1
ATOM 3712 N N . GLY A 1 483 ? 6.100 12.287 10.964 1.00 84.56 483 GLY A N 1
ATOM 3713 C CA . GLY A 1 483 ? 4.759 11.680 11.010 1.00 84.56 483 GLY A CA 1
ATOM 3714 C C . GLY A 1 483 ? 4.352 10.937 9.730 1.00 84.56 483 GLY A C 1
ATOM 3715 O O . GLY A 1 483 ? 3.283 10.331 9.673 1.00 84.56 483 GLY A O 1
ATOM 3716 N N . SER A 1 484 ? 5.208 10.946 8.706 1.00 86.81 484 SER A N 1
ATOM 3717 C CA . SER A 1 484 ? 5.108 10.089 7.524 1.00 86.81 484 SER A CA 1
ATOM 3718 C C . SER A 1 484 ? 6.501 9.606 7.100 1.00 86.81 484 SER A C 1
ATOM 3720 O O . SER A 1 484 ? 7.479 10.313 7.362 1.00 86.81 484 SER A O 1
ATOM 3722 N N . PRO A 1 485 ? 6.621 8.423 6.462 1.00 90.56 485 PRO A N 1
ATOM 3723 C CA . PRO A 1 485 ? 7.906 7.960 5.955 1.00 90.56 485 PRO A CA 1
ATOM 3724 C C . PRO A 1 485 ? 8.472 8.905 4.891 1.00 90.56 485 PRO A C 1
ATOM 3726 O O . PRO A 1 485 ? 7.750 9.370 4.004 1.00 90.56 485 PRO A O 1
ATOM 3729 N N . THR A 1 486 ? 9.780 9.135 4.944 1.00 95.81 486 THR A N 1
ATOM 3730 C CA . THR A 1 486 ? 10.539 9.849 3.918 1.00 95.81 486 THR A CA 1
ATOM 3731 C C . THR A 1 486 ? 10.535 9.041 2.623 1.00 95.81 486 THR A C 1
ATOM 3733 O O . THR A 1 486 ? 11.049 7.922 2.566 1.00 95.81 486 THR A O 1
ATOM 3736 N N . ARG A 1 487 ? 9.979 9.613 1.552 1.00 95.88 487 ARG A N 1
ATOM 3737 C CA . ARG A 1 487 ? 10.015 9.009 0.212 1.00 95.88 487 ARG A CA 1
ATOM 3738 C C . ARG A 1 487 ? 11.346 9.350 -0.451 1.00 95.88 487 ARG A C 1
ATOM 3740 O O . ARG A 1 487 ? 11.601 10.523 -0.698 1.00 95.88 487 ARG A O 1
ATOM 3747 N N . VAL A 1 488 ? 12.162 8.355 -0.790 1.00 97.44 488 VAL A N 1
ATOM 3748 C CA . VAL A 1 488 ? 13.426 8.546 -1.523 1.00 97.44 488 VAL A CA 1
ATOM 3749 C C . VAL A 1 488 ? 13.230 8.096 -2.968 1.00 97.44 488 VAL A C 1
ATOM 3751 O O . VAL A 1 488 ? 13.183 6.899 -3.243 1.00 97.44 488 VAL A O 1
ATOM 3754 N N . MET A 1 489 ? 13.060 9.042 -3.889 1.00 97.69 489 MET A N 1
ATOM 3755 C CA . MET A 1 489 ? 12.890 8.767 -5.317 1.00 97.69 489 MET A CA 1
ATOM 3756 C C . MET A 1 489 ? 14.252 8.561 -5.975 1.00 97.69 489 MET A C 1
ATOM 3758 O O . MET A 1 489 ? 15.077 9.469 -5.946 1.00 97.69 489 MET A O 1
ATOM 3762 N N . ILE A 1 490 ? 14.474 7.387 -6.566 1.00 96.81 490 ILE A N 1
ATOM 3763 C CA . ILE A 1 490 ? 15.734 7.022 -7.227 1.00 96.81 490 ILE A CA 1
ATOM 3764 C C . ILE A 1 490 ? 15.425 6.507 -8.629 1.00 96.81 490 ILE A C 1
ATOM 3766 O O . ILE A 1 490 ? 14.538 5.666 -8.791 1.00 96.81 490 ILE A O 1
ATOM 3770 N N . TYR A 1 491 ? 16.170 6.982 -9.624 1.00 96.69 491 TYR A N 1
ATOM 3771 C CA . TYR A 1 491 ? 16.045 6.529 -11.007 1.00 96.69 491 TYR A CA 1
ATOM 3772 C C . TYR A 1 491 ? 17.079 5.443 -11.305 1.00 96.69 491 TYR A C 1
ATOM 3774 O O . TYR A 1 491 ? 18.202 5.523 -10.821 1.00 96.69 491 TYR A O 1
ATOM 3782 N N . ASP A 1 492 ? 16.663 4.408 -12.039 1.00 94.88 492 ASP A N 1
ATOM 3783 C CA . ASP A 1 492 ? 17.509 3.360 -12.636 1.00 94.88 49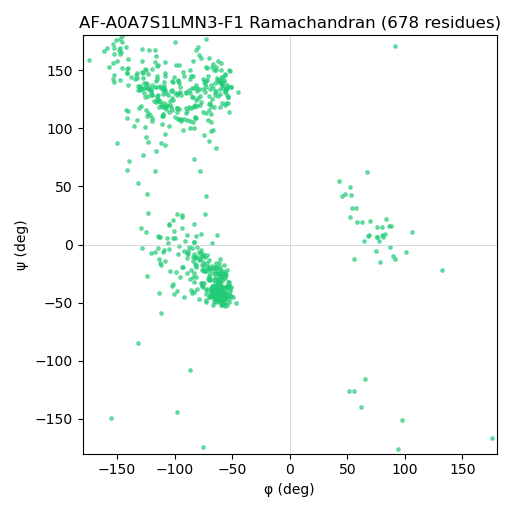2 ASP A CA 1
ATOM 3784 C C . ASP A 1 492 ? 18.593 2.772 -11.712 1.00 94.88 492 ASP A C 1
ATOM 3786 O O . ASP A 1 492 ? 19.719 2.483 -12.120 1.00 94.88 492 ASP A O 1
ATOM 3790 N N . LEU A 1 493 ? 18.213 2.533 -10.451 1.00 93.06 493 LEU A N 1
ATOM 3791 C CA . LEU A 1 493 ? 19.076 2.028 -9.382 1.00 93.06 493 LEU A CA 1
ATOM 3792 C C . LEU A 1 493 ? 19.963 0.850 -9.831 1.00 93.06 493 LEU A C 1
ATOM 3794 O O . LEU A 1 493 ? 19.460 -0.136 -10.377 1.00 93.06 493 LEU A O 1
ATOM 3798 N N . HIS A 1 494 ? 21.269 0.929 -9.524 1.00 90.94 494 HIS A N 1
ATOM 3799 C CA . HIS A 1 494 ? 22.296 0.000 -10.027 1.00 90.94 494 HIS A CA 1
ATOM 3800 C C . HIS A 1 494 ? 21.989 -1.482 -9.786 1.00 90.94 494 HIS A C 1
ATOM 3802 O O . HIS A 1 494 ? 22.348 -2.341 -10.581 1.00 90.94 494 HIS A O 1
ATOM 3808 N N . THR A 1 495 ? 21.313 -1.811 -8.692 1.00 87.75 495 THR A N 1
ATOM 3809 C CA . THR A 1 495 ? 20.759 -3.146 -8.470 1.00 87.75 495 THR A CA 1
ATOM 3810 C C . THR A 1 495 ? 19.474 -3.015 -7.673 1.00 87.75 495 THR A C 1
ATOM 3812 O O . THR A 1 495 ? 19.379 -2.202 -6.754 1.00 87.75 495 THR A O 1
ATOM 3815 N N . LEU A 1 496 ? 18.466 -3.830 -7.989 1.00 86.81 496 LEU A N 1
ATOM 3816 C CA . LEU A 1 496 ? 17.173 -3.752 -7.307 1.00 86.81 496 LEU A CA 1
ATOM 3817 C C . LEU A 1 496 ? 17.284 -4.097 -5.811 1.00 86.81 496 LEU A C 1
ATOM 3819 O O . LEU A 1 496 ? 16.469 -3.643 -5.015 1.00 86.81 496 LEU A O 1
ATOM 3823 N N . GLN A 1 497 ? 18.300 -4.874 -5.426 1.00 87.56 497 GLN A N 1
ATOM 3824 C CA . GLN A 1 497 ? 18.585 -5.283 -4.053 1.00 87.56 497 GLN A CA 1
ATOM 3825 C C . GLN A 1 497 ? 18.894 -4.090 -3.140 1.00 87.56 497 GLN A C 1
ATOM 3827 O O . GLN A 1 497 ? 18.479 -4.107 -1.984 1.00 87.56 497 GLN A O 1
ATOM 3832 N N . ASN A 1 498 ? 19.526 -3.031 -3.666 1.00 88.19 498 ASN A N 1
ATOM 3833 C CA . ASN A 1 498 ? 19.831 -1.810 -2.910 1.00 88.19 498 ASN A CA 1
ATOM 3834 C C . ASN A 1 498 ? 18.584 -1.182 -2.262 1.00 88.19 498 ASN A C 1
ATOM 3836 O O . ASN A 1 498 ? 18.692 -0.543 -1.219 1.00 88.19 498 ASN A O 1
ATOM 3840 N N . LYS A 1 499 ? 17.383 -1.397 -2.823 1.00 89.88 499 LYS A N 1
ATOM 3841 C CA . LYS A 1 499 ? 16.135 -0.877 -2.242 1.00 89.88 499 LYS A CA 1
ATOM 3842 C C . LYS A 1 499 ? 15.877 -1.388 -0.821 1.00 89.88 499 LYS A C 1
ATOM 3844 O O . LYS A 1 499 ? 15.205 -0.709 -0.060 1.00 89.88 499 LYS A O 1
ATOM 3849 N N . PHE A 1 500 ? 16.392 -2.573 -0.482 1.00 90.06 500 PHE A N 1
ATOM 3850 C CA . PHE A 1 500 ? 16.218 -3.194 0.831 1.00 90.06 500 PHE A CA 1
ATOM 3851 C C . PHE A 1 500 ? 17.222 -2.691 1.874 1.00 90.06 500 PHE A C 1
ATOM 3853 O O . PHE A 1 500 ? 17.074 -3.009 3.050 1.00 90.06 500 PHE A O 1
ATOM 3860 N N . TYR A 1 501 ? 18.227 -1.904 1.473 1.00 93.31 501 TYR A N 1
ATOM 3861 C CA . TYR A 1 501 ? 19.071 -1.185 2.430 1.00 93.31 501 TYR A CA 1
ATOM 3862 C C . TYR A 1 501 ? 18.373 0.041 3.020 1.00 93.31 501 TYR A C 1
ATOM 3864 O O . TYR A 1 501 ? 18.748 0.486 4.100 1.00 93.31 501 TYR A O 1
ATOM 3872 N N . LEU A 1 502 ? 17.353 0.576 2.340 1.00 91.69 502 LEU A N 1
ATOM 3873 C CA . LEU A 1 502 ? 16.462 1.579 2.914 1.00 91.69 502 LEU A CA 1
ATOM 3874 C C . LEU A 1 502 ? 15.404 0.877 3.772 1.00 91.69 502 LEU A C 1
ATOM 3876 O O . LEU A 1 502 ? 14.699 -0.015 3.299 1.00 91.69 502 LEU A O 1
ATOM 3880 N N . HIS A 1 503 ? 15.312 1.273 5.037 1.00 85.62 503 HIS A N 1
ATOM 3881 C CA . HIS A 1 503 ? 14.396 0.687 6.010 1.00 85.62 503 HIS A CA 1
ATOM 3882 C C . HIS A 1 503 ? 13.922 1.732 7.033 1.00 85.62 503 HIS A C 1
ATOM 3884 O O . HIS A 1 503 ? 14.360 2.881 7.041 1.00 85.62 503 HIS A O 1
ATOM 3890 N N . GLY A 1 504 ? 13.021 1.333 7.935 1.00 86.12 504 GLY A N 1
ATOM 3891 C CA . GLY A 1 504 ? 12.529 2.214 8.996 1.00 86.12 504 GLY A CA 1
ATOM 3892 C C . GLY A 1 504 ? 11.736 3.399 8.441 1.00 86.12 504 GLY A C 1
ATOM 3893 O O . GLY A 1 504 ? 10.674 3.208 7.853 1.00 86.12 504 GLY A O 1
ATOM 3894 N N . ASN A 1 505 ? 12.241 4.618 8.647 1.00 88.31 505 ASN A N 1
ATOM 3895 C CA . ASN A 1 505 ? 11.546 5.849 8.269 1.00 88.31 505 ASN A CA 1
ATOM 3896 C C . ASN A 1 505 ? 11.751 6.247 6.794 1.00 88.31 505 ASN A C 1
ATOM 3898 O O . ASN A 1 505 ? 11.050 7.135 6.319 1.00 88.31 505 ASN A O 1
ATOM 3902 N N . ALA A 1 506 ? 12.665 5.615 6.049 1.00 93.12 506 ALA A N 1
ATOM 3903 C CA . ALA A 1 506 ? 12.885 5.908 4.630 1.00 93.12 506 ALA A CA 1
ATOM 3904 C C . ALA A 1 506 ? 12.394 4.768 3.731 1.00 93.12 506 ALA A C 1
ATOM 3906 O O . ALA A 1 506 ? 12.707 3.600 3.959 1.00 93.12 506 ALA A O 1
ATOM 3907 N N . ILE A 1 507 ? 11.659 5.112 2.672 1.00 92.38 507 ILE A N 1
ATOM 3908 C CA . ILE A 1 507 ? 11.126 4.156 1.695 1.00 92.38 507 ILE A CA 1
ATOM 3909 C C . ILE A 1 507 ? 11.620 4.528 0.299 1.00 92.38 507 ILE A C 1
ATOM 3911 O O . ILE A 1 507 ? 11.439 5.658 -0.160 1.00 92.38 507 ILE A O 1
ATOM 3915 N N . ALA A 1 508 ? 12.209 3.554 -0.396 1.00 93.31 508 ALA A N 1
ATOM 3916 C CA . ALA A 1 508 ? 12.625 3.700 -1.785 1.00 93.31 508 ALA A CA 1
ATOM 3917 C C . ALA A 1 508 ? 11.411 3.776 -2.727 1.00 93.31 508 ALA A C 1
ATOM 3919 O O . ALA A 1 508 ? 10.559 2.888 -2.738 1.00 93.31 508 ALA A O 1
ATOM 3920 N N . SER A 1 509 ? 11.374 4.804 -3.567 1.00 94.62 509 SER A N 1
ATOM 3921 C CA . SER A 1 509 ? 10.456 4.964 -4.694 1.00 94.62 509 SER A CA 1
ATOM 3922 C C . SER A 1 509 ? 11.284 4.841 -5.969 1.00 94.62 509 SER A C 1
ATOM 3924 O O . SER A 1 509 ? 12.053 5.740 -6.295 1.00 94.62 509 SER A O 1
ATOM 3926 N N . LEU A 1 510 ? 11.205 3.695 -6.640 1.00 95.12 510 LEU A N 1
ATOM 3927 C CA . LEU A 1 510 ? 12.054 3.396 -7.794 1.00 95.12 510 LEU A CA 1
ATOM 3928 C C . LEU A 1 510 ? 11.385 3.858 -9.086 1.00 95.12 510 LEU A C 1
ATOM 3930 O O . LEU A 1 510 ? 10.230 3.521 -9.331 1.00 95.12 510 LEU A O 1
ATOM 3934 N N . HIS A 1 511 ? 12.134 4.590 -9.902 1.00 95.81 511 HIS A N 1
ATOM 3935 C CA . HIS A 1 511 ? 11.689 5.157 -11.172 1.00 95.81 511 HIS A CA 1
ATOM 3936 C C . HIS A 1 511 ? 12.668 4.796 -12.293 1.00 95.81 511 HIS A C 1
ATOM 3938 O O . HIS A 1 511 ? 13.763 4.290 -12.033 1.00 95.81 511 HIS A O 1
ATOM 3944 N N . SER A 1 512 ? 12.277 5.041 -13.544 1.00 95.12 512 SER A N 1
ATOM 3945 C CA . SER A 1 512 ? 13.127 4.766 -14.702 1.00 95.12 512 SER A CA 1
ATOM 3946 C C . SER A 1 512 ? 13.156 5.927 -15.682 1.00 95.12 512 SER A C 1
ATOM 3948 O O . SER A 1 512 ? 12.160 6.617 -15.883 1.00 95.12 512 SER A O 1
ATOM 3950 N N . THR A 1 513 ? 14.308 6.124 -16.315 1.00 96.31 513 THR A N 1
ATOM 3951 C CA . THR A 1 513 ? 14.513 7.090 -17.399 1.00 96.31 513 THR A CA 1
ATOM 3952 C C . THR A 1 513 ? 14.203 6.515 -18.781 1.00 96.31 513 THR A C 1
ATOM 3954 O O . THR A 1 513 ? 14.179 7.257 -19.763 1.00 96.31 513 THR A O 1
ATOM 3957 N N . VAL A 1 514 ? 13.900 5.218 -18.893 1.00 95.44 514 VAL A N 1
ATOM 3958 C CA . VAL A 1 514 ? 13.546 4.590 -20.176 1.00 95.44 514 VAL A CA 1
ATOM 3959 C C . VAL A 1 514 ? 12.349 5.266 -20.867 1.00 95.44 514 VAL A C 1
ATOM 3961 O O . VAL A 1 514 ? 12.445 5.504 -22.073 1.00 95.44 514 VAL A O 1
ATOM 3964 N N . PRO A 1 515 ? 11.259 5.663 -20.176 1.00 94.50 515 PRO A N 1
ATOM 3965 C CA . PRO A 1 515 ? 10.162 6.382 -20.828 1.00 94.50 515 PRO A CA 1
ATOM 3966 C C . PRO A 1 515 ? 10.604 7.706 -21.470 1.00 94.50 515 PRO A C 1
ATOM 3968 O O . PRO A 1 515 ? 10.135 8.056 -22.556 1.00 94.50 515 PRO A O 1
ATOM 3971 N N . LEU A 1 516 ? 11.547 8.418 -20.845 1.00 94.62 516 LEU A N 1
ATOM 3972 C CA . LEU A 1 516 ? 12.139 9.639 -21.392 1.00 94.62 516 LEU A CA 1
ATOM 3973 C C . LEU A 1 516 ? 12.941 9.346 -22.667 1.00 94.62 516 LEU A C 1
ATOM 3975 O O . LEU A 1 516 ? 12.774 10.043 -23.670 1.00 94.62 516 LEU A O 1
ATOM 3979 N N . LEU A 1 517 ? 13.759 8.290 -22.657 1.00 95.31 517 LEU A N 1
ATOM 3980 C CA . LEU A 1 517 ? 14.483 7.838 -23.846 1.00 95.31 517 LEU A CA 1
ATOM 3981 C C . LEU A 1 517 ? 13.514 7.467 -24.976 1.00 95.31 517 LEU A C 1
ATOM 3983 O O . LEU A 1 517 ? 13.670 7.954 -26.090 1.00 95.31 517 LEU A O 1
ATOM 3987 N N . LEU A 1 518 ? 12.481 6.668 -24.704 1.00 93.62 518 LEU A N 1
ATOM 3988 C CA . LEU A 1 518 ? 11.499 6.260 -25.714 1.00 93.62 518 LEU A CA 1
ATOM 3989 C C . LEU A 1 518 ? 10.801 7.460 -26.371 1.00 93.62 518 LEU A C 1
ATOM 3991 O O . LEU A 1 518 ? 10.578 7.453 -27.582 1.00 93.62 518 LEU A O 1
ATOM 3995 N N . ARG A 1 519 ? 10.496 8.517 -25.608 1.00 91.12 519 ARG A N 1
ATOM 3996 C CA . ARG A 1 519 ? 9.958 9.773 -26.163 1.00 91.12 519 ARG A CA 1
ATOM 3997 C C . ARG A 1 519 ? 10.949 10.449 -27.106 1.00 91.12 519 ARG A C 1
ATOM 3999 O O . ARG A 1 519 ? 10.540 10.887 -28.180 1.00 91.12 519 ARG A O 1
ATOM 4006 N N . ALA A 1 520 ? 12.227 10.505 -26.731 1.00 90.06 520 ALA A N 1
ATOM 4007 C CA . ALA A 1 520 ? 13.276 11.058 -27.583 1.00 90.06 520 ALA A CA 1
ATOM 4008 C C . ALA A 1 520 ? 13.422 10.252 -28.886 1.00 90.06 520 ALA A C 1
ATOM 4010 O O . ALA A 1 520 ? 13.407 10.830 -29.970 1.00 90.06 520 ALA A O 1
ATOM 4011 N N . LEU A 1 521 ? 13.440 8.917 -28.797 1.00 89.69 521 LEU A N 1
ATOM 4012 C CA . LEU A 1 521 ? 13.529 8.038 -29.967 1.00 89.69 521 LEU A CA 1
ATOM 4013 C C . LEU A 1 521 ? 12.334 8.206 -30.917 1.00 89.69 521 LEU A C 1
ATOM 4015 O O . LEU A 1 521 ? 12.518 8.304 -32.129 1.00 89.69 521 LEU A O 1
ATOM 4019 N N . ARG A 1 522 ? 11.110 8.302 -30.384 1.00 86.88 522 ARG A N 1
ATOM 4020 C CA . ARG A 1 522 ? 9.896 8.536 -31.190 1.00 86.88 522 ARG A CA 1
ATOM 4021 C C . ARG A 1 522 ? 9.909 9.891 -31.894 1.00 86.88 522 ARG A C 1
ATOM 4023 O O . ARG A 1 522 ? 9.427 9.996 -33.020 1.00 86.88 522 ARG A O 1
ATOM 4030 N N . ALA A 1 523 ? 10.429 10.930 -31.241 1.00 81.50 523 ALA A N 1
ATOM 4031 C CA . ALA A 1 523 ? 10.551 12.250 -31.853 1.00 81.50 523 ALA A CA 1
ATOM 4032 C C . ALA A 1 523 ? 11.522 12.228 -33.045 1.00 81.50 523 ALA A C 1
ATOM 4034 O O . ALA A 1 523 ? 11.250 12.852 -34.068 1.00 81.50 523 ALA A O 1
ATOM 4035 N N . GLU A 1 524 ? 12.609 11.464 -32.938 1.00 76.00 524 GLU A N 1
ATOM 4036 C CA . GLU A 1 524 ? 13.618 11.322 -33.990 1.00 76.00 524 GLU A CA 1
ATOM 4037 C C . GLU A 1 524 ? 13.169 10.415 -35.144 1.00 76.00 524 GLU A C 1
ATOM 4039 O O . GLU A 1 524 ? 13.477 10.705 -36.300 1.00 76.00 524 GLU A O 1
ATOM 4044 N N . GLN A 1 525 ? 12.392 9.361 -34.872 1.00 70.00 525 GLN A N 1
ATOM 4045 C CA . GLN A 1 52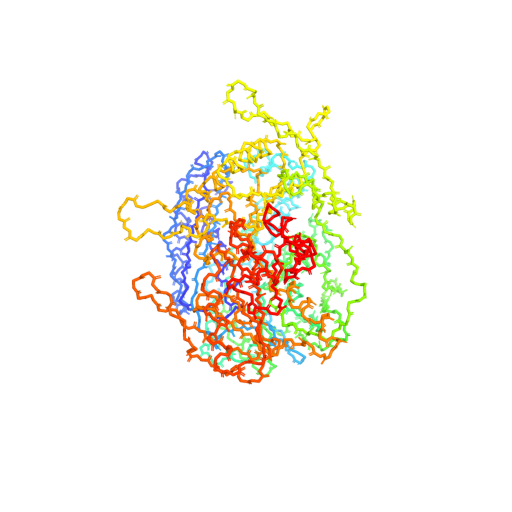5 ? 11.865 8.459 -35.907 1.00 70.00 525 GLN A CA 1
ATOM 4046 C C . GLN A 1 525 ? 11.016 9.176 -36.967 1.00 70.00 525 GLN A C 1
ATOM 4048 O O . GLN A 1 525 ? 10.998 8.747 -38.110 1.00 70.00 525 GLN A O 1
ATOM 4053 N N . ARG A 1 526 ? 10.401 10.322 -36.646 1.00 62.19 526 ARG A N 1
ATOM 4054 C CA . ARG A 1 526 ? 9.642 11.147 -37.608 1.00 62.19 526 ARG A CA 1
ATOM 4055 C C . ARG A 1 526 ? 10.502 11.818 -38.699 1.00 62.19 526 ARG A C 1
ATOM 4057 O O . ARG A 1 526 ? 9.959 12.570 -39.500 1.00 62.19 526 ARG A O 1
ATOM 4064 N N . SER A 1 527 ? 11.821 11.592 -38.711 1.00 61.34 527 SER A N 1
ATOM 4065 C CA . SER A 1 527 ? 12.785 12.147 -39.682 1.00 61.34 527 SER A CA 1
ATOM 4066 C C . SER A 1 527 ? 13.458 11.100 -40.605 1.00 61.34 527 SER A C 1
ATOM 4068 O O . SER A 1 527 ? 14.357 11.440 -41.372 1.00 61.34 527 SER A O 1
ATOM 4070 N N . ASP A 1 528 ? 13.007 9.839 -40.540 1.00 57.81 528 ASP A N 1
ATOM 4071 C CA . ASP A 1 528 ? 13.173 8.696 -41.470 1.00 57.81 528 ASP A CA 1
ATOM 4072 C C . ASP A 1 528 ? 14.564 8.181 -41.921 1.00 57.81 528 ASP A C 1
ATOM 4074 O O . ASP A 1 528 ? 14.624 7.060 -42.420 1.00 57.81 528 ASP A O 1
ATOM 4078 N N . ILE A 1 529 ? 15.704 8.856 -41.712 1.00 51.91 529 ILE A N 1
ATOM 4079 C CA . ILE A 1 529 ? 17.017 8.342 -42.210 1.00 51.91 529 ILE A CA 1
ATOM 4080 C C . ILE A 1 529 ? 17.965 7.828 -41.100 1.00 51.91 529 ILE A C 1
ATOM 4082 O O . ILE A 1 529 ? 18.922 7.105 -41.379 1.00 51.91 529 ILE A O 1
ATOM 4086 N N . GLU A 1 530 ? 17.702 8.119 -39.820 1.00 66.38 530 GLU A N 1
ATOM 4087 C CA . GLU A 1 530 ? 18.617 7.774 -38.707 1.00 66.38 530 GLU A CA 1
ATOM 4088 C C . GLU A 1 530 ? 17.993 6.940 -37.576 1.00 66.38 530 GLU A C 1
ATOM 4090 O O . GLU A 1 530 ? 18.622 6.753 -36.529 1.00 66.38 530 GLU A O 1
ATOM 4095 N N . ALA A 1 531 ? 16.781 6.419 -37.776 1.00 82.81 531 ALA A N 1
ATOM 4096 C CA . ALA A 1 531 ? 16.026 5.714 -36.746 1.00 82.81 531 ALA A CA 1
ATOM 4097 C C . ALA A 1 531 ? 16.811 4.541 -36.134 1.00 82.81 531 ALA A C 1
ATOM 4099 O O . ALA A 1 531 ? 17.396 3.716 -36.836 1.00 82.81 531 ALA A O 1
ATOM 4100 N N . ILE A 1 532 ? 16.797 4.458 -34.804 1.00 91.31 532 ILE A N 1
ATOM 4101 C CA . ILE A 1 532 ? 17.220 3.255 -34.084 1.00 91.31 532 ILE A CA 1
ATOM 4102 C C . ILE A 1 532 ? 16.221 2.143 -34.404 1.00 91.31 532 ILE A C 1
ATOM 4104 O O . ILE A 1 532 ? 15.012 2.379 -34.401 1.00 91.31 532 ILE A O 1
ATOM 4108 N N . THR A 1 533 ? 16.734 0.950 -34.702 1.00 92.69 533 THR A N 1
ATOM 4109 C CA . THR A 1 533 ? 15.935 -0.204 -35.149 1.00 92.69 533 THR A CA 1
ATOM 4110 C C . THR A 1 533 ? 16.197 -1.475 -34.349 1.00 92.69 533 THR A C 1
ATOM 4112 O O . THR A 1 533 ? 15.524 -2.469 -34.586 1.00 92.69 533 THR A O 1
ATOM 4115 N N . ALA A 1 534 ? 17.137 -1.452 -33.401 1.00 95.81 534 ALA A N 1
ATOM 4116 C CA . ALA A 1 534 ? 17.360 -2.521 -32.432 1.00 95.81 534 ALA A CA 1
ATOM 4117 C C . ALA A 1 534 ? 17.986 -1.960 -31.146 1.00 95.81 534 ALA A C 1
ATOM 4119 O O . ALA A 1 534 ? 18.653 -0.921 -31.167 1.00 95.81 534 ALA A O 1
ATOM 4120 N N . ILE A 1 535 ? 17.798 -2.665 -30.034 1.00 97.69 535 ILE A N 1
ATOM 4121 C CA . ILE A 1 535 ? 18.361 -2.325 -28.724 1.00 97.69 535 ILE A CA 1
ATOM 4122 C C . ILE A 1 535 ? 19.341 -3.416 -28.316 1.00 97.69 535 ILE A C 1
ATOM 4124 O O . ILE A 1 535 ? 19.040 -4.596 -28.452 1.00 97.69 535 ILE A O 1
ATOM 4128 N N . ALA A 1 536 ? 20.503 -3.030 -27.804 1.00 97.62 536 ALA A N 1
ATOM 4129 C CA . ALA A 1 536 ? 21.467 -3.962 -27.245 1.00 97.62 536 ALA A CA 1
ATOM 4130 C C . ALA A 1 536 ? 21.753 -3.669 -25.777 1.00 97.62 536 ALA A C 1
ATOM 4132 O O . ALA A 1 536 ? 21.729 -2.517 -25.347 1.00 97.62 536 ALA A O 1
ATOM 4133 N N . PHE A 1 537 ? 22.101 -4.705 -25.026 1.00 96.75 537 PHE A N 1
ATOM 4134 C CA . PHE A 1 537 ? 22.507 -4.588 -23.628 1.00 96.75 537 PHE A CA 1
ATOM 4135 C C . PHE A 1 537 ? 23.928 -5.127 -23.446 1.00 96.75 537 PHE A C 1
ATOM 4137 O O . PHE A 1 537 ? 24.229 -6.209 -23.952 1.00 96.75 537 PHE A O 1
ATOM 4144 N N . PRO A 1 538 ? 24.823 -4.399 -22.753 1.00 93.38 538 PRO A N 1
ATOM 4145 C CA . PRO A 1 538 ? 26.234 -4.771 -22.643 1.00 93.38 538 PRO A CA 1
ATOM 4146 C C . PRO A 1 538 ? 26.496 -5.953 -21.698 1.00 93.38 538 PRO A C 1
ATOM 4148 O O . PRO A 1 538 ? 27.578 -6.542 -21.763 1.00 93.38 538 PRO A O 1
ATOM 4151 N N . ASP A 1 539 ? 25.541 -6.275 -20.821 1.00 90.12 539 ASP A N 1
ATOM 4152 C CA . ASP A 1 539 ? 25.553 -7.452 -19.956 1.00 90.12 539 ASP A CA 1
ATOM 4153 C C . ASP A 1 539 ? 24.133 -7.917 -19.557 1.00 90.12 539 ASP A C 1
ATOM 4155 O O . ASP A 1 539 ? 23.115 -7.257 -19.813 1.00 90.12 539 ASP A O 1
ATOM 4159 N N . ASP A 1 540 ? 24.064 -9.077 -18.899 1.00 87.31 540 ASP A N 1
ATOM 4160 C CA . ASP A 1 540 ? 22.819 -9.678 -18.408 1.00 87.31 540 ASP A CA 1
ATOM 4161 C C . ASP A 1 540 ? 22.092 -8.801 -17.375 1.00 87.31 540 ASP A C 1
ATOM 4163 O O . ASP A 1 540 ? 20.866 -8.868 -17.246 1.00 87.31 540 ASP A O 1
ATOM 4167 N N . GLY A 1 541 ? 22.834 -8.006 -16.599 1.00 87.88 541 GLY A N 1
ATOM 4168 C CA . GLY A 1 541 ? 22.283 -7.130 -15.570 1.00 87.88 541 GLY A CA 1
ATOM 4169 C C . GLY A 1 541 ? 21.491 -5.981 -16.184 1.00 87.88 541 GLY A C 1
ATOM 4170 O O . GLY A 1 541 ? 20.365 -5.717 -15.752 1.00 87.88 541 GLY A O 1
ATOM 4171 N N . ALA A 1 542 ? 22.049 -5.353 -17.220 1.00 91.06 542 ALA A N 1
ATOM 4172 C CA . ALA A 1 542 ? 21.372 -4.337 -18.018 1.00 91.06 542 ALA A CA 1
ATOM 4173 C C . ALA A 1 542 ? 20.150 -4.921 -18.746 1.00 91.06 542 ALA A C 1
ATOM 4175 O O . ALA A 1 542 ? 19.057 -4.358 -18.663 1.00 91.06 542 ALA A O 1
ATOM 4176 N N . THR A 1 543 ? 20.295 -6.104 -19.356 1.00 92.19 543 THR A N 1
ATOM 4177 C CA . THR A 1 543 ? 19.195 -6.799 -20.054 1.00 92.19 543 THR A CA 1
ATOM 4178 C C . THR A 1 543 ? 17.996 -7.023 -19.136 1.00 92.19 543 THR A C 1
ATOM 4180 O O . THR A 1 543 ? 16.870 -6.656 -19.469 1.00 92.19 543 THR A O 1
ATOM 4183 N N . LYS A 1 544 ? 18.226 -7.580 -17.940 1.00 90.38 544 LYS A N 1
ATOM 4184 C CA . LYS A 1 544 ? 17.158 -7.861 -16.967 1.00 90.38 544 LYS A CA 1
ATOM 4185 C C . LYS A 1 544 ? 16.464 -6.598 -16.461 1.00 90.38 544 LYS A C 1
ATOM 4187 O O . LYS A 1 544 ? 15.297 -6.664 -16.086 1.00 90.38 544 LYS A O 1
ATOM 4192 N N . ARG A 1 545 ? 17.176 -5.469 -16.412 1.00 88.94 545 ARG A N 1
ATOM 4193 C CA . ARG A 1 545 ? 16.648 -4.208 -15.879 1.00 88.94 545 ARG A CA 1
ATOM 4194 C C . ARG A 1 545 ? 15.860 -3.415 -16.908 1.00 88.94 545 ARG A C 1
ATOM 4196 O O . ARG A 1 545 ? 14.814 -2.872 -16.573 1.00 88.94 545 ARG A O 1
ATOM 4203 N N . PHE A 1 546 ? 16.361 -3.358 -18.136 1.00 92.88 546 PHE A N 1
ATOM 4204 C CA . PHE A 1 546 ? 15.861 -2.442 -19.156 1.00 92.88 546 PHE A CA 1
ATOM 4205 C C . PHE A 1 546 ? 15.175 -3.138 -20.330 1.00 92.88 546 PHE A C 1
ATOM 4207 O O . PHE A 1 546 ? 14.457 -2.473 -21.064 1.00 92.88 546 PHE A O 1
ATOM 4214 N N . GLY A 1 547 ? 15.354 -4.448 -20.520 1.00 92.19 547 GLY A N 1
ATOM 4215 C CA . GLY A 1 547 ? 14.903 -5.155 -21.724 1.00 92.19 547 GLY A CA 1
ATOM 4216 C C . GLY A 1 547 ? 13.396 -5.120 -21.959 1.00 92.19 547 GLY A C 1
ATOM 4217 O O . GLY A 1 547 ? 12.955 -4.867 -23.078 1.00 92.19 547 GLY A O 1
ATOM 4218 N N . LYS A 1 548 ? 12.604 -5.331 -20.902 1.00 92.56 548 LYS A N 1
ATOM 4219 C CA . LYS A 1 548 ? 11.145 -5.478 -21.003 1.00 92.56 548 LYS A CA 1
ATOM 4220 C C . LYS A 1 548 ? 10.454 -4.273 -21.681 1.00 92.56 548 LYS A C 1
ATOM 4222 O O . LYS A 1 548 ? 9.781 -4.513 -22.680 1.00 92.56 548 LYS A O 1
ATOM 4227 N N . PRO A 1 549 ? 10.668 -3.012 -21.251 1.00 92.62 549 PRO A N 1
ATOM 4228 C CA . PRO A 1 549 ? 10.068 -1.852 -21.914 1.00 92.62 549 PRO A CA 1
ATOM 4229 C C . PRO A 1 549 ? 10.341 -1.750 -23.421 1.00 92.62 549 PRO A C 1
ATOM 4231 O O . PRO A 1 549 ? 9.472 -1.323 -24.173 1.00 92.62 549 PRO A O 1
ATOM 4234 N N . PHE A 1 550 ? 11.539 -2.127 -23.885 1.00 93.75 550 PHE A N 1
ATOM 4235 C CA . PHE A 1 550 ? 11.877 -2.060 -25.312 1.00 93.75 550 PHE A CA 1
ATOM 4236 C C . PHE A 1 550 ? 11.219 -3.177 -26.124 1.00 93.75 550 PHE A C 1
ATOM 4238 O O . PHE A 1 550 ? 10.789 -2.928 -27.250 1.00 93.75 550 PHE A O 1
ATOM 4245 N N . LEU A 1 551 ? 11.100 -4.376 -25.546 1.00 91.00 551 LEU A N 1
ATOM 4246 C CA . LEU A 1 551 ? 10.357 -5.485 -26.150 1.00 91.00 551 LEU A CA 1
ATOM 4247 C C . LEU A 1 551 ? 8.870 -5.144 -26.297 1.00 91.00 551 LEU A C 1
ATOM 4249 O O . LEU A 1 551 ? 8.286 -5.409 -27.343 1.00 91.00 551 LEU A O 1
ATOM 4253 N N . GLU A 1 552 ? 8.272 -4.516 -25.282 1.00 91.00 552 GLU A N 1
ATOM 4254 C CA . GLU A 1 552 ? 6.855 -4.122 -25.284 1.00 91.00 552 GLU A CA 1
ATOM 4255 C C . GLU A 1 552 ? 6.524 -3.107 -26.384 1.00 91.00 552 GLU A C 1
ATOM 4257 O O . GLU A 1 552 ? 5.453 -3.175 -26.981 1.00 91.00 552 GLU A O 1
ATOM 4262 N N . VAL A 1 553 ? 7.456 -2.207 -26.715 1.00 88.75 553 VAL A N 1
ATOM 4263 C CA . VAL A 1 553 ? 7.292 -1.266 -27.838 1.00 88.75 553 VAL A CA 1
ATOM 4264 C C . VAL A 1 553 ? 7.802 -1.816 -29.180 1.00 88.75 553 VAL A C 1
ATOM 4266 O O . VAL A 1 553 ? 7.861 -1.071 -30.158 1.00 88.75 553 VAL A O 1
ATOM 4269 N N . GLY A 1 554 ? 8.170 -3.100 -29.240 1.00 91.12 554 GLY A N 1
ATOM 4270 C CA . GLY A 1 554 ? 8.471 -3.819 -30.479 1.00 91.12 554 GLY A CA 1
ATOM 4271 C C . GLY A 1 554 ? 9.904 -3.703 -31.003 1.00 91.12 554 GLY A C 1
ATOM 4272 O O . GLY A 1 554 ? 10.139 -4.027 -32.167 1.00 91.12 554 GLY A O 1
ATOM 4273 N N . PHE A 1 555 ? 10.877 -3.262 -30.199 1.00 93.56 555 PHE A N 1
ATOM 4274 C CA . PHE A 1 555 ? 12.275 -3.291 -30.636 1.00 93.56 555 PHE A CA 1
ATOM 4275 C C . PHE A 1 555 ? 12.850 -4.716 -30.595 1.00 93.56 555 PHE A C 1
ATOM 4277 O O . PHE A 1 555 ? 12.741 -5.387 -29.565 1.00 93.56 555 PHE A O 1
ATOM 4284 N N . PRO A 1 556 ? 13.562 -5.155 -31.650 1.00 94.62 556 PRO A N 1
ATOM 4285 C CA . PRO A 1 556 ? 14.476 -6.286 -31.560 1.00 94.62 556 PRO A CA 1
ATOM 4286 C C . PRO A 1 556 ? 15.519 -6.037 -30.467 1.00 94.62 556 PRO A C 1
ATOM 4288 O O . PRO A 1 556 ? 16.122 -4.960 -30.413 1.00 94.62 556 PRO A O 1
ATOM 4291 N N . VAL A 1 557 ? 15.735 -7.033 -29.607 1.00 96.06 557 VAL A N 1
ATOM 4292 C CA . VAL A 1 557 ? 16.718 -6.972 -28.520 1.00 96.06 557 VAL A CA 1
ATOM 4293 C C . VAL A 1 557 ? 17.888 -7.905 -28.806 1.00 96.06 557 VAL A C 1
ATOM 4295 O O . VAL A 1 557 ? 17.701 -9.058 -29.188 1.00 96.06 557 VAL A O 1
ATOM 4298 N N . VAL A 1 558 ? 19.094 -7.390 -28.583 1.00 95.94 558 VAL A N 1
ATOM 4299 C CA . VAL A 1 558 ? 20.360 -8.118 -28.642 1.00 95.94 558 VAL A CA 1
ATOM 4300 C C . VAL A 1 558 ? 20.975 -8.132 -27.247 1.00 95.94 558 VAL A C 1
ATOM 4302 O O . VAL A 1 558 ? 21.191 -7.086 -26.631 1.00 95.94 558 VAL A O 1
ATOM 4305 N N . THR A 1 559 ? 21.286 -9.314 -26.737 1.00 94.31 559 THR A N 1
ATOM 4306 C CA . THR A 1 559 ? 21.952 -9.458 -25.444 1.00 94.31 559 THR A CA 1
ATOM 4307 C C . THR A 1 559 ? 23.415 -9.775 -25.671 1.00 94.31 559 THR A C 1
ATOM 4309 O O . THR A 1 559 ? 23.768 -10.651 -26.462 1.00 94.31 559 THR A O 1
ATOM 4312 N N . CYS A 1 560 ? 24.278 -9.048 -24.967 1.00 93.69 560 CYS A N 1
ATOM 4313 C CA . CYS A 1 560 ? 25.694 -9.341 -24.922 1.00 93.69 560 CYS A CA 1
ATOM 4314 C C . CYS A 1 560 ? 26.073 -9.885 -23.543 1.00 93.69 560 CYS A C 1
ATOM 4316 O O . CYS A 1 560 ? 25.624 -9.389 -22.516 1.00 93.69 560 CYS A O 1
ATOM 4318 N N . GLY A 1 561 ? 26.948 -10.884 -23.524 1.00 87.88 561 GLY A N 1
ATOM 4319 C CA . GLY A 1 561 ? 27.586 -11.410 -22.329 1.00 87.88 561 GLY A CA 1
ATOM 4320 C C . GLY A 1 561 ? 28.969 -10.797 -22.136 1.00 87.88 561 GLY A C 1
ATOM 4321 O O . GLY A 1 561 ? 29.739 -10.634 -23.088 1.00 87.88 561 GLY A O 1
ATOM 4322 N N . LYS A 1 562 ? 29.308 -10.494 -20.884 1.00 82.44 562 LYS A N 1
ATOM 4323 C CA . LYS A 1 562 ? 30.612 -9.957 -20.492 1.00 82.44 562 LYS A CA 1
ATOM 4324 C C . LYS A 1 562 ? 31.419 -11.019 -19.761 1.00 82.44 562 LYS A C 1
ATOM 4326 O O . LYS A 1 562 ? 31.056 -11.438 -18.665 1.00 82.44 562 LYS A O 1
ATOM 4331 N N . VAL A 1 563 ? 32.567 -11.373 -20.326 1.00 77.94 563 VAL A N 1
ATOM 4332 C CA . VAL A 1 563 ? 33.559 -12.252 -19.700 1.00 77.94 563 VAL A CA 1
ATOM 4333 C C . VAL A 1 563 ? 34.801 -11.428 -19.372 1.00 77.94 563 VAL A C 1
ATOM 4335 O O . VAL A 1 563 ? 35.255 -10.606 -20.174 1.00 77.94 563 VAL A O 1
ATOM 4338 N N . ARG A 1 564 ? 35.334 -11.609 -18.163 1.00 73.00 564 ARG A N 1
ATOM 4339 C CA . ARG A 1 564 ? 36.604 -11.005 -17.745 1.00 73.00 564 ARG A CA 1
ATOM 4340 C C . ARG A 1 564 ? 37.724 -12.024 -17.927 1.00 73.00 564 ARG A C 1
ATOM 4342 O O . ARG A 1 564 ? 37.589 -13.150 -17.462 1.00 73.00 564 ARG A O 1
ATOM 4349 N N . ASP A 1 565 ? 38.802 -11.603 -18.577 1.00 72.44 565 ASP A N 1
ATOM 4350 C CA . ASP A 1 565 ? 40.050 -12.357 -18.713 1.00 72.44 565 ASP A CA 1
ATOM 4351 C C . ASP A 1 565 ? 41.198 -11.477 -18.192 1.00 72.44 565 ASP A C 1
ATOM 4353 O O . ASP A 1 565 ? 41.686 -10.580 -18.887 1.00 72.44 565 ASP A O 1
ATOM 4357 N N . GLY A 1 566 ? 41.527 -11.625 -16.905 1.00 72.31 566 GLY A N 1
ATOM 4358 C CA . GLY A 1 566 ? 42.363 -10.661 -16.181 1.00 72.31 566 GLY A CA 1
ATOM 4359 C C . GLY A 1 566 ? 41.778 -9.241 -16.243 1.00 72.31 566 GLY A C 1
ATOM 4360 O O . GLY A 1 566 ? 40.604 -9.028 -15.932 1.00 72.31 566 GLY A O 1
ATOM 4361 N N . ASP A 1 567 ? 42.582 -8.274 -16.696 1.00 63.34 567 ASP A N 1
ATOM 4362 C CA . ASP A 1 567 ? 42.154 -6.879 -16.903 1.00 63.34 567 ASP A CA 1
ATOM 4363 C C . ASP A 1 567 ? 41.392 -6.654 -18.223 1.00 63.34 567 ASP A C 1
ATOM 4365 O O . ASP A 1 567 ? 40.796 -5.590 -18.437 1.00 63.34 567 ASP A O 1
ATOM 4369 N N . ARG A 1 568 ? 41.385 -7.641 -19.131 1.00 69.12 568 ARG A N 1
ATOM 4370 C CA . ARG A 1 568 ? 40.703 -7.533 -20.425 1.00 69.12 568 ARG A CA 1
ATOM 4371 C C . ARG A 1 568 ? 39.210 -7.807 -20.270 1.00 69.12 568 ARG A C 1
ATOM 4373 O O . ARG A 1 568 ? 38.773 -8.760 -19.625 1.00 69.12 568 ARG A O 1
ATOM 4380 N N . ARG A 1 569 ? 38.408 -6.949 -20.902 1.00 70.75 569 ARG A N 1
ATOM 4381 C CA . ARG A 1 569 ? 36.948 -7.078 -20.977 1.00 70.75 569 ARG A CA 1
ATOM 4382 C C . ARG A 1 569 ? 36.595 -7.625 -22.349 1.00 70.75 569 ARG A C 1
ATOM 4384 O O . ARG A 1 569 ? 36.844 -6.954 -23.343 1.00 70.75 569 ARG A O 1
ATOM 4391 N N . ILE A 1 570 ? 36.021 -8.820 -22.393 1.00 79.69 570 ILE A N 1
ATOM 4392 C CA . ILE A 1 570 ? 35.572 -9.443 -23.635 1.00 79.69 570 ILE A CA 1
ATOM 4393 C C . ILE A 1 570 ? 34.048 -9.446 -23.611 1.00 79.69 570 ILE A C 1
ATOM 4395 O O . ILE A 1 570 ? 33.434 -10.043 -22.727 1.00 79.69 570 ILE A O 1
ATOM 4399 N N . VAL A 1 571 ? 33.445 -8.757 -24.575 1.00 85.56 571 VAL A N 1
ATOM 4400 C CA . VAL A 1 571 ? 31.996 -8.768 -24.799 1.00 85.56 571 VAL A CA 1
ATOM 4401 C C . VAL A 1 571 ? 31.703 -9.691 -25.979 1.00 85.56 571 VAL A C 1
ATOM 4403 O O . VAL A 1 571 ? 32.469 -9.724 -26.942 1.00 85.56 571 VAL A O 1
ATOM 4406 N N . ARG A 1 572 ? 30.633 -10.481 -25.901 1.00 90.62 572 ARG A N 1
ATOM 4407 C CA . ARG A 1 572 ? 30.165 -11.346 -26.995 1.00 90.62 572 ARG A CA 1
ATOM 4408 C C . ARG A 1 572 ? 28.653 -11.268 -27.087 1.00 90.62 572 ARG A C 1
ATOM 4410 O O . ARG A 1 572 ? 28.006 -11.193 -26.052 1.00 90.62 572 ARG A O 1
ATOM 4417 N N . ILE A 1 573 ? 28.101 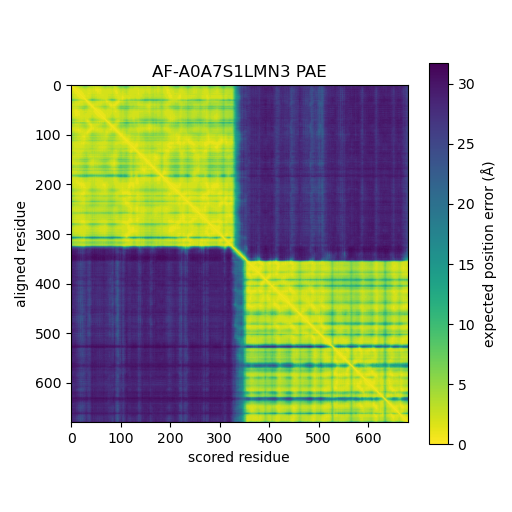-11.326 -28.293 1.00 91.88 573 ILE A N 1
ATOM 4418 C CA . ILE A 1 573 ? 26.654 -11.482 -28.468 1.00 91.88 573 ILE A CA 1
ATOM 4419 C C . ILE A 1 573 ? 26.282 -12.883 -27.981 1.00 91.88 573 ILE A C 1
ATOM 4421 O O . ILE A 1 573 ? 26.893 -13.866 -28.404 1.00 91.88 573 ILE A O 1
ATOM 4425 N N . THR A 1 574 ? 25.333 -12.962 -27.055 1.00 90.62 574 THR A N 1
ATOM 4426 C CA . THR A 1 574 ? 24.789 -14.224 -26.544 1.00 90.62 574 THR A CA 1
ATOM 4427 C C . THR A 1 574 ? 23.480 -14.569 -27.239 1.00 90.62 574 THR A C 1
ATOM 4429 O O . THR A 1 574 ? 23.286 -15.725 -27.599 1.00 90.62 574 THR A O 1
ATOM 4432 N N . GLU A 1 575 ? 22.619 -13.576 -27.478 1.00 91.50 575 GLU A N 1
ATOM 4433 C CA . GLU A 1 575 ? 21.306 -13.749 -28.109 1.00 91.50 575 GLU A CA 1
ATOM 4434 C C . GLU A 1 575 ? 20.934 -12.539 -28.985 1.00 91.50 575 GLU A C 1
ATOM 4436 O O . GLU A 1 575 ? 21.340 -11.408 -28.707 1.00 91.50 575 GLU A O 1
ATOM 4441 N N . GLY A 1 576 ? 20.124 -12.775 -30.024 1.00 92.44 576 GLY A N 1
ATOM 4442 C CA . GLY A 1 576 ? 19.637 -11.753 -30.961 1.00 92.44 576 GLY A CA 1
ATOM 4443 C C . GLY A 1 576 ? 20.513 -11.557 -32.207 1.00 92.44 576 GLY A C 1
ATOM 4444 O O . GLY A 1 576 ? 21.611 -12.100 -32.310 1.00 92.44 576 GLY A O 1
ATOM 4445 N N . ASP A 1 577 ? 20.008 -10.775 -33.166 1.00 92.75 577 ASP A N 1
ATOM 4446 C CA . ASP A 1 577 ? 20.714 -10.393 -34.398 1.00 92.75 577 ASP A CA 1
ATOM 4447 C C . ASP A 1 577 ? 20.792 -8.865 -34.505 1.00 92.75 577 ASP A C 1
ATOM 4449 O O . ASP A 1 577 ? 19.811 -8.154 -34.286 1.00 92.75 577 ASP A O 1
ATOM 4453 N N . CYS A 1 578 ? 21.978 -8.354 -34.827 1.00 95.12 578 CYS A N 1
ATOM 4454 C CA . CYS A 1 578 ? 22.242 -6.930 -34.995 1.00 95.12 578 CYS A CA 1
ATOM 4455 C C . CYS A 1 578 ? 22.485 -6.529 -36.456 1.00 95.12 578 CYS A C 1
ATOM 4457 O O . CYS A 1 578 ? 22.641 -5.338 -36.742 1.00 95.12 578 CYS A O 1
ATOM 4459 N N . LYS A 1 579 ? 22.538 -7.488 -37.387 1.00 96.56 579 LYS A N 1
ATOM 4460 C CA . LYS A 1 579 ? 22.958 -7.256 -38.768 1.00 96.56 579 LYS A CA 1
ATOM 4461 C C . LYS A 1 579 ? 22.026 -6.281 -39.487 1.00 96.56 579 LYS A C 1
ATOM 4463 O O . LYS A 1 579 ? 20.815 -6.451 -39.516 1.00 96.56 579 LYS A O 1
ATOM 4468 N N . GLY A 1 580 ? 22.601 -5.238 -40.085 1.00 94.19 580 GLY A N 1
ATOM 4469 C CA . GLY A 1 580 ? 21.854 -4.209 -40.816 1.00 94.19 580 GLY A CA 1
ATOM 4470 C C . GLY A 1 580 ? 21.092 -3.204 -39.940 1.00 94.19 580 GLY A C 1
ATOM 4471 O O . GLY A 1 580 ? 20.588 -2.218 -40.471 1.00 94.19 580 GLY A O 1
ATOM 4472 N N . HIS A 1 581 ? 21.055 -3.383 -38.616 1.00 94.81 581 HIS A N 1
ATOM 4473 C CA . HIS A 1 581 ? 20.349 -2.482 -37.703 1.00 94.81 581 HIS A CA 1
ATOM 4474 C C . HIS A 1 581 ? 21.204 -1.289 -37.254 1.00 94.81 581 HIS A C 1
ATOM 4476 O O . HIS A 1 581 ? 22.426 -1.387 -37.113 1.00 94.81 581 HIS A O 1
ATOM 4482 N N . HIS A 1 582 ? 20.549 -0.159 -36.966 1.00 94.88 582 HIS A N 1
ATOM 4483 C CA . HIS A 1 582 ? 21.125 0.892 -36.128 1.00 94.88 582 HIS A CA 1
ATOM 4484 C C . HIS A 1 582 ? 20.803 0.546 -34.675 1.00 94.88 582 HIS A C 1
ATOM 4486 O O . HIS A 1 582 ? 19.655 0.658 -34.240 1.00 94.88 582 HIS A O 1
ATOM 4492 N N . VAL A 1 583 ? 21.819 0.093 -33.944 1.00 97.19 583 VAL A N 1
ATOM 4493 C CA . VAL A 1 583 ? 21.647 -0.496 -32.615 1.00 97.19 583 VAL A CA 1
ATOM 4494 C C . VAL A 1 583 ? 21.920 0.540 -31.529 1.00 97.19 583 VAL A C 1
ATOM 4496 O O . VAL A 1 583 ? 22.977 1.170 -31.541 1.00 97.19 583 VAL A O 1
ATOM 4499 N N . LEU A 1 584 ? 21.009 0.703 -30.570 1.00 97.44 584 LEU A N 1
ATOM 4500 C CA . LEU A 1 584 ? 21.244 1.502 -29.364 1.00 97.44 584 LEU A CA 1
ATOM 4501 C C . LEU A 1 584 ? 21.675 0.593 -28.210 1.00 97.44 584 LEU A C 1
ATOM 4503 O O . LEU A 1 584 ? 20.893 -0.237 -27.759 1.00 97.44 584 LEU A O 1
ATOM 4507 N N . VAL A 1 585 ? 22.896 0.770 -27.708 1.00 97.88 585 VAL A N 1
ATOM 4508 C CA . VAL A 1 585 ? 23.378 0.081 -26.504 1.00 97.88 585 VAL A CA 1
ATOM 4509 C C . VAL A 1 585 ? 22.856 0.806 -25.266 1.00 97.88 585 VAL A C 1
ATOM 4511 O O . VAL A 1 585 ? 23.175 1.977 -25.082 1.00 97.88 585 VAL A O 1
ATOM 4514 N N . VAL A 1 586 ? 22.078 0.134 -24.422 1.00 97.69 586 VAL A N 1
ATOM 4515 C CA . VAL A 1 586 ? 21.430 0.705 -23.231 1.00 97.69 586 VAL A CA 1
ATOM 4516 C C . VAL A 1 586 ? 22.071 0.146 -21.962 1.00 97.69 586 VAL A C 1
ATOM 4518 O O . VAL A 1 586 ? 22.183 -1.069 -21.808 1.00 97.69 586 VAL A O 1
ATOM 4521 N N . ASP A 1 587 ? 22.462 1.028 -21.045 1.00 95.00 587 ASP A N 1
ATOM 4522 C CA . ASP A 1 587 ? 22.987 0.670 -19.722 1.00 95.00 587 ASP A CA 1
ATOM 4523 C C . ASP A 1 587 ? 22.491 1.647 -18.640 1.00 95.00 587 ASP A C 1
ATOM 4525 O O . ASP A 1 587 ? 21.904 2.689 -18.943 1.00 95.00 587 ASP A O 1
ATOM 4529 N N . ASP A 1 588 ? 22.714 1.336 -17.366 1.00 93.44 588 ASP A N 1
ATOM 4530 C CA . ASP A 1 588 ? 22.294 2.207 -16.262 1.00 93.44 588 ASP A CA 1
ATOM 4531 C C . ASP A 1 588 ? 23.247 3.384 -16.075 1.00 93.44 588 ASP A C 1
ATOM 4533 O O . ASP A 1 588 ? 22.838 4.538 -15.967 1.00 93.44 588 ASP A O 1
ATOM 4537 N N . LEU A 1 589 ? 24.542 3.106 -16.062 1.00 93.12 589 LEU A N 1
ATOM 4538 C CA . LEU A 1 589 ? 25.569 4.105 -15.858 1.00 93.12 589 LEU A CA 1
ATOM 4539 C C . LEU A 1 589 ? 26.863 3.692 -16.524 1.00 93.12 589 LEU A C 1
ATOM 4541 O O . LEU A 1 589 ? 27.088 2.556 -16.927 1.00 93.12 589 LEU A O 1
ATOM 4545 N N . THR A 1 590 ? 27.790 4.634 -16.583 1.00 89.50 590 THR A N 1
ATOM 4546 C CA . THR A 1 590 ? 29.125 4.342 -17.086 1.00 89.50 590 THR A CA 1
ATOM 4547 C C . THR A 1 590 ? 30.151 5.283 -16.484 1.00 89.50 590 THR A C 1
ATOM 4549 O O . THR A 1 590 ? 29.908 6.473 -16.282 1.00 89.50 590 THR A O 1
ATOM 4552 N N . ARG A 1 591 ? 31.317 4.712 -16.163 1.00 86.12 591 ARG A N 1
ATOM 4553 C CA . ARG A 1 591 ? 32.454 5.424 -15.558 1.00 86.12 591 ARG A CA 1
ATOM 4554 C C . ARG A 1 591 ? 33.629 5.522 -16.519 1.00 86.12 591 ARG A C 1
ATOM 4556 O O . ARG A 1 591 ? 34.079 6.603 -16.862 1.00 86.12 591 ARG A O 1
ATOM 4563 N N . SER A 1 592 ? 34.138 4.373 -16.966 1.00 86.94 592 SER A N 1
ATOM 4564 C CA . SER A 1 592 ? 35.276 4.317 -17.898 1.00 86.94 592 SER A CA 1
ATOM 4565 C C . SER A 1 592 ? 34.858 4.246 -19.362 1.00 86.94 592 SER A C 1
ATOM 4567 O O . SER A 1 592 ? 35.692 4.500 -20.221 1.00 86.94 592 SER A O 1
ATOM 4569 N N . GLY A 1 593 ? 33.617 3.849 -19.663 1.00 88.44 593 GLY A N 1
ATOM 4570 C CA . GLY A 1 593 ? 33.150 3.654 -21.035 1.00 88.44 593 GLY A CA 1
ATOM 4571 C C . GLY A 1 593 ? 33.574 2.351 -21.719 1.00 88.44 593 GLY A C 1
ATOM 4572 O O . GLY A 1 593 ? 32.972 1.981 -22.718 1.00 88.44 593 GLY A O 1
ATOM 4573 N N . GLY A 1 594 ? 34.556 1.620 -21.181 1.00 89.69 594 GLY A N 1
ATOM 4574 C CA . GLY A 1 594 ? 35.161 0.482 -21.883 1.00 89.69 594 GLY A CA 1
ATOM 4575 C C . GLY A 1 594 ? 34.198 -0.663 -22.221 1.00 89.69 594 GLY A C 1
ATOM 4576 O O . GLY A 1 594 ? 34.229 -1.159 -23.336 1.00 89.69 594 GLY A O 1
ATOM 4577 N N . THR A 1 595 ? 33.314 -1.071 -21.300 1.00 89.81 595 THR A N 1
ATOM 4578 C CA . THR A 1 595 ? 32.343 -2.155 -21.580 1.00 89.81 595 THR A CA 1
ATOM 4579 C C . THR A 1 595 ? 31.369 -1.753 -22.686 1.00 89.81 595 THR A C 1
ATOM 4581 O O . THR A 1 595 ? 31.083 -2.539 -23.583 1.00 89.81 595 THR A O 1
ATOM 4584 N N . LEU A 1 596 ? 30.903 -0.505 -22.631 1.00 93.19 596 LEU A N 1
ATOM 4585 C CA . LEU A 1 596 ? 29.990 0.062 -23.611 1.00 93.19 596 LEU A CA 1
ATOM 4586 C C . LEU A 1 596 ? 30.650 0.095 -24.994 1.00 93.19 596 LEU A C 1
ATOM 4588 O O . LEU A 1 596 ? 30.060 -0.371 -25.964 1.00 93.19 596 LEU A O 1
ATOM 4592 N N . TYR A 1 597 ? 31.899 0.570 -25.065 1.00 93.75 597 TYR A N 1
ATOM 4593 C CA . TYR A 1 597 ? 32.707 0.569 -26.285 1.00 93.75 597 TYR A CA 1
ATOM 4594 C C . TYR A 1 597 ? 32.902 -0.834 -26.862 1.00 93.75 597 TYR A C 1
ATOM 4596 O O . TYR A 1 597 ? 32.641 -1.033 -28.044 1.00 93.75 597 TYR A O 1
ATOM 4604 N N . GLU A 1 598 ? 33.315 -1.808 -26.047 1.00 93.75 598 GLU A N 1
ATOM 4605 C CA . GLU A 1 598 ? 33.514 -3.185 -26.513 1.00 93.75 598 GLU A CA 1
ATOM 4606 C C . GLU A 1 598 ? 32.214 -3.797 -27.044 1.00 93.75 598 GLU A C 1
ATOM 4608 O O . GLU A 1 598 ? 32.227 -4.438 -28.091 1.00 93.75 598 GLU A O 1
ATOM 4613 N N . CYS A 1 599 ? 31.081 -3.535 -26.386 1.00 95.25 599 CYS A N 1
ATOM 4614 C CA . CYS A 1 599 ? 29.766 -3.929 -26.889 1.00 95.25 599 CYS A CA 1
ATOM 4615 C C . CYS A 1 599 ? 29.486 -3.301 -28.265 1.00 95.25 599 CYS A C 1
ATOM 4617 O O . CYS A 1 599 ? 29.194 -4.013 -29.225 1.00 95.25 599 CYS A O 1
ATOM 4619 N N . GLY A 1 600 ? 29.667 -1.983 -28.402 1.00 95.69 600 GLY A N 1
ATOM 4620 C CA . GLY A 1 600 ? 29.508 -1.285 -29.680 1.00 95.69 600 GLY A CA 1
ATOM 4621 C C . GLY A 1 600 ? 30.434 -1.816 -30.783 1.00 95.69 600 GLY A C 1
ATOM 4622 O O . GLY A 1 600 ? 29.998 -1.981 -31.922 1.00 95.69 600 GLY A O 1
ATOM 4623 N N . ARG A 1 601 ? 31.693 -2.128 -30.455 1.00 95.56 601 ARG A N 1
ATOM 4624 C CA . ARG A 1 601 ? 32.680 -2.699 -31.385 1.00 95.56 601 ARG A CA 1
ATOM 4625 C C . ARG A 1 601 ? 32.235 -4.072 -31.886 1.00 95.56 601 ARG A C 1
ATOM 4627 O O . ARG A 1 601 ? 32.192 -4.287 -33.093 1.00 95.56 601 ARG A O 1
ATOM 4634 N N . VAL A 1 602 ? 31.842 -4.962 -30.976 1.00 95.38 602 VAL A N 1
ATOM 4635 C CA . VAL A 1 602 ? 31.369 -6.318 -31.300 1.00 95.38 602 VAL A CA 1
ATOM 4636 C C . VAL A 1 602 ? 30.108 -6.276 -32.164 1.00 95.38 602 VAL A C 1
ATOM 4638 O O . VAL A 1 602 ? 30.011 -7.018 -33.139 1.00 95.38 602 VAL A O 1
ATOM 4641 N N . LEU A 1 603 ? 29.166 -5.376 -31.866 1.00 96.94 603 LEU A N 1
ATOM 4642 C CA . LEU A 1 603 ? 27.963 -5.183 -32.682 1.00 96.94 603 LEU A CA 1
ATOM 4643 C C . LEU A 1 603 ? 28.312 -4.718 -34.104 1.00 96.94 603 LEU A C 1
ATOM 4645 O O . LEU A 1 603 ? 27.751 -5.229 -35.072 1.00 96.94 603 LEU A O 1
ATOM 4649 N N . ARG A 1 604 ? 29.268 -3.791 -34.253 1.00 96.31 604 ARG A N 1
ATOM 4650 C CA . ARG A 1 604 ? 29.748 -3.328 -35.568 1.00 96.31 604 ARG A CA 1
ATOM 4651 C C . ARG A 1 604 ? 30.425 -4.439 -36.363 1.00 96.31 604 ARG A C 1
ATOM 4653 O O . ARG A 1 604 ? 30.107 -4.612 -37.535 1.00 96.31 604 ARG A O 1
ATOM 4660 N N . GLU A 1 605 ? 31.315 -5.197 -35.732 1.00 95.94 605 GLU A N 1
ATOM 4661 C CA . GLU A 1 605 ? 32.002 -6.339 -36.353 1.00 95.94 605 GLU A CA 1
ATOM 4662 C C . GLU A 1 605 ? 31.031 -7.456 -36.755 1.00 95.94 605 GLU A C 1
ATOM 4664 O O . GLU A 1 605 ? 31.244 -8.124 -37.763 1.00 95.94 605 GLU A O 1
ATOM 4669 N N . SER A 1 606 ? 29.928 -7.606 -36.018 1.00 95.62 606 SER A N 1
ATOM 4670 C CA . SER A 1 606 ? 28.870 -8.586 -36.299 1.00 95.62 606 SER A CA 1
ATOM 4671 C C . SER A 1 606 ? 27.855 -8.110 -37.352 1.00 95.62 606 SER A C 1
ATOM 4673 O O . SER A 1 606 ? 26.920 -8.835 -37.681 1.00 95.62 606 SER A O 1
ATOM 4675 N N . GLY A 1 607 ? 28.046 -6.915 -37.926 1.00 95.69 607 GLY A N 1
ATOM 4676 C CA . GLY A 1 607 ? 27.278 -6.431 -39.075 1.00 95.69 607 GLY A CA 1
ATOM 4677 C C . GLY A 1 607 ? 26.233 -5.353 -38.781 1.00 95.69 607 GLY A C 1
ATOM 4678 O O . GLY A 1 607 ? 25.439 -5.050 -39.675 1.00 95.69 607 GLY A O 1
ATOM 4679 N N . ALA A 1 608 ? 26.209 -4.748 -37.588 1.00 97.12 608 ALA A N 1
ATOM 4680 C CA . ALA A 1 608 ? 25.347 -3.595 -37.311 1.00 97.12 608 ALA A CA 1
ATOM 4681 C C . ALA A 1 608 ? 25.672 -2.406 -38.232 1.00 97.12 608 ALA A C 1
ATOM 4683 O O . ALA A 1 608 ? 26.837 -2.023 -38.380 1.00 97.12 608 ALA A O 1
ATOM 4684 N N . ALA A 1 609 ? 24.649 -1.767 -38.808 1.00 95.31 609 ALA A N 1
ATOM 4685 C CA . ALA A 1 609 ? 24.792 -0.646 -39.743 1.00 95.31 609 ALA A CA 1
ATOM 4686 C C . ALA A 1 609 ? 25.372 0.616 -39.082 1.00 95.31 609 ALA A C 1
ATOM 4688 O O . ALA A 1 609 ? 26.185 1.317 -39.688 1.00 95.31 609 ALA A O 1
ATOM 4689 N N . SER A 1 610 ? 25.022 0.863 -37.818 1.00 95.00 610 SER A N 1
ATOM 4690 C CA . SER A 1 610 ? 25.687 1.811 -36.917 1.00 95.00 610 SER A CA 1
ATOM 4691 C C . SER A 1 610 ? 25.334 1.493 -35.465 1.00 95.00 610 SER A C 1
ATOM 4693 O O . SER A 1 610 ? 24.410 0.725 -35.202 1.00 95.00 610 SER A O 1
ATOM 4695 N N . VAL A 1 611 ? 26.058 2.084 -34.514 1.00 96.62 611 VAL A N 1
ATOM 4696 C CA . VAL A 1 611 ? 25.789 1.915 -33.080 1.00 96.62 611 VAL A CA 1
ATOM 4697 C C . VAL A 1 611 ? 25.646 3.268 -32.400 1.00 96.62 611 VAL A C 1
ATOM 4699 O O . VAL A 1 611 ? 26.409 4.182 -32.688 1.00 96.62 611 VAL A O 1
ATOM 4702 N N . SER A 1 612 ? 24.688 3.397 -31.494 1.00 96.12 612 SER A N 1
ATOM 4703 C CA . SER A 1 612 ? 24.533 4.516 -30.562 1.00 96.12 612 SER A CA 1
ATOM 4704 C C . SER A 1 612 ? 24.548 3.978 -29.135 1.00 96.12 612 SER A C 1
ATOM 4706 O O . SER A 1 612 ? 24.451 2.770 -28.929 1.00 96.12 612 SER A O 1
ATOM 4708 N N . ALA A 1 613 ? 24.684 4.850 -28.145 1.00 96.69 613 ALA A N 1
ATOM 4709 C CA . ALA A 1 613 ? 24.654 4.462 -26.741 1.00 96.69 613 ALA A CA 1
ATOM 4710 C C . ALA A 1 613 ? 23.661 5.309 -25.946 1.00 96.69 613 ALA A C 1
ATOM 4712 O O . ALA A 1 613 ? 23.477 6.484 -26.247 1.00 96.69 613 ALA A O 1
ATOM 4713 N N . PHE A 1 614 ? 23.065 4.722 -24.916 1.00 97.06 614 PHE A N 1
ATOM 4714 C CA . PHE A 1 614 ? 22.338 5.410 -23.865 1.00 97.06 614 PHE A CA 1
ATOM 4715 C C . PHE A 1 614 ? 22.794 4.900 -22.503 1.00 97.06 614 PHE A C 1
ATOM 4717 O O . PHE A 1 614 ? 22.899 3.693 -22.290 1.00 97.06 614 PHE A O 1
ATOM 4724 N N . VAL A 1 615 ? 23.001 5.830 -21.575 1.00 96.44 615 VAL A N 1
ATOM 4725 C CA . VAL A 1 615 ? 23.148 5.521 -20.150 1.00 96.44 615 VAL A CA 1
ATOM 4726 C C . VAL A 1 615 ? 22.264 6.444 -19.329 1.00 96.44 615 VAL A C 1
ATOM 4728 O O . VAL A 1 615 ? 22.296 7.660 -19.541 1.00 96.44 615 VAL A O 1
ATOM 4731 N N . ALA A 1 616 ? 21.506 5.902 -18.376 1.00 95.75 616 ALA A N 1
ATOM 4732 C CA . ALA A 1 616 ? 20.656 6.730 -17.520 1.00 95.75 616 ALA A CA 1
ATOM 4733 C C . ALA A 1 616 ? 21.491 7.783 -16.771 1.00 95.75 616 ALA A C 1
ATOM 4735 O O . ALA A 1 616 ? 21.143 8.966 -16.778 1.00 95.75 616 ALA A O 1
ATOM 4736 N N . HIS A 1 617 ? 22.645 7.374 -16.231 1.00 95.81 617 HIS A N 1
ATOM 4737 C CA . HIS A 1 617 ? 23.527 8.221 -15.432 1.00 95.81 617 HIS A CA 1
ATOM 4738 C C . HIS A 1 617 ? 24.942 8.331 -16.021 1.00 95.81 617 HIS A C 1
ATOM 4740 O O . HIS A 1 617 ? 25.745 7.392 -15.985 1.00 95.81 617 HIS A O 1
ATOM 4746 N N . ALA A 1 618 ? 25.303 9.519 -16.509 1.00 92.88 618 ALA A N 1
ATOM 4747 C CA . ALA A 1 618 ? 26.683 9.826 -16.873 1.00 92.88 618 ALA A CA 1
ATOM 4748 C C . ALA A 1 618 ? 27.547 9.995 -15.609 1.00 92.88 618 ALA A C 1
ATOM 4750 O O . ALA A 1 618 ? 27.379 10.952 -14.855 1.00 92.88 618 ALA A O 1
ATOM 4751 N N . ALA A 1 619 ? 28.497 9.084 -15.379 1.00 90.06 619 ALA A N 1
ATOM 4752 C CA . ALA A 1 619 ? 29.407 9.102 -14.225 1.00 90.06 619 ALA A CA 1
ATOM 4753 C C . ALA A 1 619 ? 30.890 9.111 -14.648 1.00 90.06 619 ALA A C 1
ATOM 4755 O O . ALA A 1 619 ? 31.774 8.615 -13.941 1.00 90.06 619 ALA A O 1
ATOM 4756 N N . PHE A 1 620 ? 31.163 9.641 -15.841 1.00 84.12 620 PHE A N 1
ATOM 4757 C CA . PHE A 1 620 ? 32.494 9.689 -16.430 1.00 84.12 620 PHE A CA 1
ATOM 4758 C C . PHE A 1 620 ? 33.398 10.727 -15.755 1.00 84.12 620 PHE A C 1
ATOM 4760 O O . PHE A 1 620 ? 32.982 11.870 -15.573 1.00 84.12 620 PHE A O 1
ATOM 4767 N N . PRO A 1 621 ? 34.679 10.407 -15.506 1.00 83.31 621 PRO A N 1
ATOM 4768 C CA . PRO A 1 621 ? 35.711 11.424 -15.345 1.00 83.31 621 PRO A CA 1
ATOM 4769 C C . PRO A 1 621 ? 35.900 12.216 -16.648 1.00 83.31 621 PRO A C 1
ATOM 4771 O O . PRO A 1 621 ? 35.751 11.660 -17.738 1.00 83.31 621 PRO A O 1
ATOM 4774 N N . ALA A 1 622 ? 36.345 13.472 -16.560 1.00 80.75 622 ALA A N 1
ATOM 4775 C CA . ALA A 1 622 ? 36.578 14.329 -17.732 1.00 80.75 622 ALA A CA 1
ATOM 4776 C C . ALA A 1 622 ? 37.488 13.682 -18.801 1.00 80.75 622 ALA A C 1
ATOM 4778 O O . ALA A 1 622 ? 37.262 13.828 -20.001 1.00 80.75 622 ALA A O 1
ATOM 4779 N N . ALA A 1 623 ? 38.488 12.898 -18.382 1.00 83.00 623 ALA A N 1
ATOM 4780 C CA . ALA A 1 623 ? 39.363 12.164 -19.297 1.00 83.00 623 ALA A CA 1
ATOM 4781 C C . ALA A 1 623 ? 38.632 11.067 -20.098 1.00 83.00 623 ALA A C 1
ATOM 4783 O O . ALA A 1 623 ? 39.010 10.779 -21.231 1.00 83.00 623 ALA A O 1
ATOM 4784 N N . ALA A 1 624 ? 37.585 10.455 -19.535 1.00 86.19 624 ALA A N 1
ATOM 4785 C CA . ALA A 1 624 ? 36.792 9.444 -20.228 1.00 86.19 624 ALA A CA 1
ATOM 4786 C C . ALA A 1 624 ? 35.842 10.072 -21.259 1.00 86.19 624 ALA A C 1
ATOM 4788 O O . ALA A 1 624 ? 35.664 9.487 -22.323 1.00 86.19 624 ALA A O 1
ATOM 4789 N N . VAL A 1 625 ? 35.315 11.277 -21.003 1.00 87.56 625 VAL A N 1
ATOM 4790 C CA . VAL A 1 625 ? 34.476 12.025 -21.963 1.00 87.56 625 VAL A CA 1
ATOM 4791 C C . VAL A 1 625 ? 35.212 12.218 -23.292 1.00 87.56 625 VAL A C 1
ATOM 4793 O O . VAL A 1 625 ? 34.673 11.884 -24.345 1.00 87.56 625 VAL A O 1
ATOM 4796 N N . LYS A 1 626 ? 36.489 12.630 -23.244 1.00 87.19 626 LYS A N 1
ATOM 4797 C CA . LYS A 1 626 ? 37.335 12.823 -24.438 1.00 87.19 626 LYS A CA 1
ATOM 4798 C C . LYS A 1 626 ? 37.466 11.577 -25.314 1.00 87.19 626 LYS A C 1
ATOM 4800 O O . LYS A 1 626 ? 37.701 11.699 -26.510 1.00 87.19 626 LYS A O 1
ATOM 4805 N N . LYS A 1 627 ? 37.321 10.375 -24.745 1.00 90.00 627 LYS A N 1
ATOM 4806 C CA . LYS A 1 627 ? 37.395 9.130 -25.519 1.00 90.00 627 LYS A CA 1
ATOM 4807 C C . LYS A 1 627 ? 36.190 8.956 -26.437 1.00 90.00 627 LYS A C 1
ATOM 4809 O O . LYS A 1 627 ? 36.335 8.309 -27.462 1.00 90.00 627 LYS A O 1
ATOM 4814 N N . PHE A 1 628 ? 35.033 9.512 -26.094 1.00 90.00 628 PHE A N 1
ATOM 4815 C CA . PHE A 1 628 ? 33.816 9.407 -26.902 1.00 90.00 628 PHE A CA 1
ATOM 4816 C C . PHE A 1 628 ? 33.683 10.523 -27.940 1.00 90.00 628 PHE A C 1
ATOM 4818 O O . PHE A 1 628 ? 33.014 10.324 -28.952 1.00 90.00 628 PHE A O 1
ATOM 4825 N N . CYS A 1 629 ? 34.312 11.677 -27.703 1.00 88.81 629 CYS A N 1
ATOM 4826 C CA . CYS A 1 629 ? 34.232 12.826 -28.598 1.00 88.81 629 CYS A CA 1
ATOM 4827 C C . CYS A 1 629 ? 34.824 12.525 -29.979 1.00 88.81 629 CYS A C 1
ATOM 4829 O O . CYS A 1 629 ? 35.868 11.878 -30.112 1.00 88.81 629 CYS A O 1
ATOM 4831 N N . ARG A 1 630 ? 34.182 13.060 -31.016 1.00 85.50 630 ARG A N 1
ATOM 4832 C CA . ARG A 1 630 ? 34.698 13.030 -32.391 1.00 85.50 630 ARG A CA 1
ATOM 4833 C C . ARG A 1 630 ? 35.717 14.123 -32.641 1.00 85.50 630 ARG A C 1
ATOM 4835 O O . ARG A 1 630 ? 36.591 13.962 -33.488 1.00 85.50 630 ARG A O 1
ATOM 4842 N N . THR A 1 631 ? 35.591 15.223 -31.909 1.00 72.88 631 THR A N 1
ATOM 4843 C CA . THR A 1 631 ? 36.450 16.398 -32.016 1.00 72.88 631 THR A CA 1
ATOM 4844 C C . THR A 1 631 ? 37.224 16.601 -30.711 1.00 72.88 631 THR A C 1
ATOM 4846 O O . THR A 1 631 ? 36.704 16.362 -29.623 1.00 72.88 631 THR A O 1
ATOM 4849 N N . GLY A 1 632 ? 38.498 17.003 -30.797 1.00 62.81 632 GLY A N 1
ATOM 4850 C CA . GLY A 1 632 ? 39.291 17.375 -29.613 1.00 62.81 632 GLY A CA 1
ATOM 4851 C C . GLY A 1 632 ? 39.974 16.236 -28.833 1.00 62.81 632 GLY A C 1
ATOM 4852 O O . GLY A 1 632 ? 40.302 16.428 -27.660 1.00 62.81 632 GLY A O 1
ATOM 4853 N N . GLY A 1 633 ? 40.213 15.069 -29.447 1.00 60.56 633 GLY A N 1
ATOM 4854 C CA . GLY A 1 633 ? 41.093 14.033 -28.883 1.00 60.56 633 GLY A CA 1
ATOM 4855 C C . GLY A 1 633 ? 42.585 14.403 -28.949 1.00 60.56 633 GLY A C 1
ATOM 4856 O O . GLY A 1 633 ? 42.960 15.454 -29.478 1.00 60.56 633 GLY A O 1
ATOM 4857 N N . GLU A 1 634 ? 43.462 13.548 -28.406 1.00 56.41 634 GLU A N 1
ATOM 4858 C CA . GLU A 1 634 ? 44.919 13.767 -28.442 1.00 56.41 634 GLU A CA 1
ATOM 4859 C C . GLU A 1 634 ? 45.414 13.968 -29.887 1.00 56.41 634 GLU A C 1
ATOM 4861 O O . GLU A 1 634 ? 45.204 13.129 -30.765 1.00 56.41 634 GLU A O 1
ATOM 4866 N N . GLY A 1 635 ? 46.041 15.120 -30.148 1.00 59.69 635 GLY A N 1
ATOM 4867 C CA . GLY A 1 635 ? 46.542 15.482 -31.477 1.00 59.69 635 GLY A CA 1
ATOM 4868 C C . GLY A 1 635 ? 45.463 15.781 -32.529 1.00 59.69 635 GLY A C 1
ATOM 4869 O O . GLY A 1 635 ? 45.755 15.688 -33.717 1.00 59.69 635 GLY A O 1
ATOM 4870 N N . GLY A 1 636 ? 44.223 16.102 -32.131 1.00 67.56 636 GLY A N 1
ATOM 4871 C CA . GLY A 1 636 ? 43.135 16.469 -33.054 1.00 67.56 636 GLY A CA 1
ATOM 4872 C C . GLY A 1 636 ? 42.416 15.285 -33.713 1.00 67.56 636 GLY A C 1
ATOM 4873 O O . GLY A 1 636 ? 41.563 15.490 -34.574 1.00 67.56 636 GLY A O 1
ATOM 4874 N N . LYS A 1 637 ? 42.736 14.049 -33.310 1.00 75.94 637 LYS A N 1
ATOM 4875 C CA . LYS A 1 637 ? 42.082 12.824 -33.792 1.00 75.94 637 LYS A CA 1
ATOM 4876 C C . LYS A 1 637 ? 40.792 12.527 -33.008 1.00 75.94 637 LYS A C 1
ATOM 4878 O O . LYS A 1 637 ? 40.666 12.979 -31.867 1.00 75.94 637 LYS A O 1
ATOM 4883 N N . PRO A 1 638 ? 39.854 11.743 -33.575 1.00 83.25 638 PRO A N 1
ATOM 4884 C CA . PRO A 1 638 ? 38.716 11.218 -32.826 1.00 83.25 638 PRO A CA 1
ATOM 4885 C C . PRO A 1 638 ? 39.169 10.414 -31.605 1.00 83.25 638 PRO A C 1
ATOM 4887 O O . PRO A 1 638 ? 40.204 9.742 -31.638 1.00 83.25 638 PRO A O 1
ATOM 4890 N N . GLY A 1 639 ? 38.387 10.472 -30.529 1.00 85.38 639 GLY A N 1
ATOM 4891 C CA . GLY A 1 639 ? 38.646 9.694 -29.327 1.00 85.38 639 GLY A CA 1
ATOM 4892 C C . GLY A 1 639 ? 38.584 8.183 -29.578 1.00 85.38 639 GLY A C 1
ATOM 4893 O O . GLY A 1 639 ? 37.947 7.704 -30.515 1.00 85.38 639 GLY A O 1
ATOM 4894 N N . GLN A 1 640 ? 39.228 7.406 -28.702 1.00 86.38 640 GLN A N 1
ATOM 4895 C CA . GLN A 1 640 ? 39.316 5.941 -28.807 1.00 86.38 640 GLN A CA 1
ATOM 4896 C C . GLN A 1 640 ? 37.949 5.242 -28.966 1.00 86.38 640 GLN A C 1
ATOM 4898 O O . GLN A 1 640 ? 37.850 4.199 -29.608 1.00 86.38 640 GLN A O 1
ATOM 4903 N N . TYR A 1 641 ? 36.899 5.804 -28.370 1.00 90.06 641 TYR A N 1
ATOM 4904 C CA . TYR A 1 641 ? 35.533 5.282 -28.350 1.00 90.06 641 TYR A CA 1
ATOM 4905 C C . TYR A 1 641 ? 34.590 6.040 -29.294 1.00 90.06 641 TYR A C 1
ATOM 4907 O O . TYR A 1 641 ? 33.372 5.899 -29.178 1.00 90.06 641 TYR A O 1
ATOM 4915 N N . ALA A 1 642 ? 35.120 6.806 -30.252 1.00 90.38 642 ALA A N 1
ATOM 4916 C CA . ALA A 1 642 ? 34.354 7.564 -31.246 1.00 90.38 642 ALA A CA 1
ATOM 4917 C C . ALA A 1 642 ? 33.703 6.672 -32.333 1.00 90.38 642 ALA A C 1
ATOM 4919 O O . ALA A 1 642 ? 33.703 7.004 -33.516 1.00 90.38 642 ALA A O 1
ATOM 4920 N N . ILE A 1 643 ? 33.146 5.523 -31.936 1.00 92.31 643 ILE A N 1
ATOM 4921 C CA . ILE A 1 643 ? 32.371 4.608 -32.792 1.00 92.31 643 ILE A CA 1
ATOM 4922 C C . ILE A 1 643 ? 30.866 4.887 -32.728 1.00 92.31 643 ILE A C 1
ATOM 4924 O O . ILE A 1 643 ? 30.121 4.462 -33.609 1.00 92.31 643 ILE A O 1
ATOM 4928 N N . PHE A 1 644 ? 30.413 5.577 -31.677 1.00 93.62 644 PHE A N 1
ATOM 4929 C CA . PHE A 1 644 ? 28.997 5.833 -31.447 1.00 93.62 644 PHE A CA 1
ATOM 4930 C C . PHE A 1 644 ? 28.490 6.970 -32.330 1.00 93.62 644 PHE A C 1
ATOM 4932 O O . PHE A 1 644 ? 29.109 8.035 -32.435 1.00 93.62 644 PHE A O 1
ATOM 4939 N N . ARG A 1 645 ? 27.334 6.755 -32.961 1.00 91.50 645 ARG A N 1
ATOM 4940 C CA . ARG A 1 645 ? 26.640 7.753 -33.774 1.00 91.50 645 ARG A CA 1
ATOM 4941 C C . ARG A 1 645 ? 26.002 8.831 -32.896 1.00 91.50 645 ARG A C 1
ATOM 4943 O O . ARG A 1 645 ? 26.113 10.015 -33.211 1.00 91.50 645 ARG A O 1
ATOM 4950 N N . ARG A 1 646 ? 25.376 8.434 -31.794 1.00 91.50 646 ARG A N 1
ATOM 4951 C CA . ARG A 1 646 ? 24.867 9.324 -30.747 1.00 91.50 646 ARG A CA 1
ATOM 4952 C C . ARG A 1 646 ? 25.102 8.689 -29.384 1.00 91.50 646 ARG A C 1
ATOM 4954 O O . ARG A 1 646 ? 25.149 7.465 -29.262 1.00 91.50 646 ARG A O 1
ATOM 4961 N N . PHE A 1 647 ? 25.262 9.532 -28.378 1.00 94.19 647 PHE A N 1
ATOM 4962 C CA . PHE A 1 647 ? 25.407 9.144 -26.987 1.00 94.19 647 PHE A CA 1
ATOM 4963 C C . PHE A 1 647 ? 24.351 9.883 -26.171 1.00 94.19 647 PHE A C 1
ATOM 4965 O O . PHE A 1 647 ? 24.512 11.056 -25.846 1.00 94.19 647 PHE A O 1
ATOM 4972 N N . TYR A 1 648 ? 23.271 9.201 -25.826 1.00 95.50 648 TYR A N 1
ATOM 4973 C CA . TYR A 1 648 ? 22.212 9.741 -24.992 1.00 95.50 648 TYR A CA 1
ATOM 4974 C C . TYR A 1 648 ? 22.536 9.541 -23.511 1.00 95.50 648 TYR A C 1
ATOM 4976 O O . TYR A 1 648 ? 23.067 8.513 -23.090 1.00 95.50 648 TYR A O 1
ATOM 4984 N N . THR A 1 649 ? 22.186 10.519 -22.693 1.00 96.88 649 THR A N 1
ATOM 4985 C CA . THR A 1 649 ? 22.168 10.372 -21.238 1.00 96.88 649 THR A CA 1
ATOM 4986 C C . THR A 1 649 ? 21.126 11.297 -20.635 1.00 96.88 649 THR A C 1
ATOM 4988 O O . THR A 1 649 ? 20.511 12.061 -21.372 1.00 96.88 649 THR A O 1
ATOM 4991 N N . THR A 1 650 ? 20.896 11.248 -19.325 1.00 97.38 650 THR A N 1
ATOM 4992 C CA . THR A 1 650 ? 19.998 12.194 -18.650 1.00 97.38 650 THR A CA 1
ATOM 4993 C C . THR A 1 650 ? 20.772 13.178 -17.788 1.00 97.38 650 THR A C 1
ATOM 4995 O O . THR A 1 650 ? 21.870 12.873 -17.327 1.00 97.38 650 THR A O 1
ATOM 4998 N N . ASN A 1 651 ? 20.184 14.338 -17.501 1.00 95.69 651 ASN A N 1
ATOM 4999 C CA . ASN A 1 651 ? 20.725 15.298 -16.530 1.00 95.69 651 ASN A CA 1
ATOM 5000 C C . ASN A 1 651 ? 20.546 14.858 -15.058 1.00 95.69 651 ASN A C 1
ATOM 5002 O O . ASN A 1 651 ? 20.518 15.699 -14.164 1.00 95.69 651 ASN A O 1
ATOM 5006 N N . SER A 1 652 ? 20.452 13.551 -14.774 1.00 96.12 652 SER A N 1
ATOM 5007 C CA . SER A 1 652 ? 20.421 13.018 -13.403 1.00 96.12 652 SER A CA 1
ATOM 5008 C C . SER A 1 652 ? 21.713 13.280 -12.617 1.00 96.12 652 SER A C 1
ATOM 5010 O O . SER A 1 652 ? 21.717 13.159 -11.397 1.00 96.12 652 SER A O 1
ATOM 5012 N N . ASN A 1 653 ? 22.822 13.557 -13.312 1.00 95.12 653 ASN A N 1
ATOM 5013 C CA . ASN A 1 653 ? 24.110 13.926 -12.724 1.00 95.12 653 ASN A CA 1
ATOM 5014 C C . ASN A 1 653 ? 24.624 15.236 -13.363 1.00 95.12 653 ASN A C 1
ATOM 5016 O O . ASN A 1 653 ? 25.507 15.186 -14.230 1.00 95.12 653 ASN A O 1
ATOM 5020 N N . PRO A 1 654 ? 24.065 16.396 -12.966 1.00 93.44 654 PRO A N 1
ATOM 5021 C CA . PRO A 1 654 ? 24.359 17.699 -13.572 1.00 93.44 654 PRO A CA 1
ATOM 5022 C C . PRO A 1 654 ? 25.853 18.042 -13.567 1.00 93.44 654 PRO A C 1
ATOM 5024 O O . PRO A 1 654 ? 26.359 18.543 -14.570 1.00 93.44 654 PRO A O 1
ATOM 5027 N N . VAL A 1 655 ? 26.584 17.642 -12.517 1.00 91.88 655 VAL A N 1
ATOM 5028 C CA . VAL A 1 655 ? 28.042 17.836 -12.380 1.00 91.88 655 VAL A CA 1
ATOM 5029 C C . VAL A 1 655 ? 28.817 17.323 -13.594 1.00 91.88 655 VAL A C 1
ATOM 5031 O O . VAL A 1 655 ? 29.799 17.931 -14.016 1.00 91.88 655 VAL A O 1
ATOM 5034 N N . VAL A 1 656 ? 28.387 16.197 -14.166 1.00 92.00 656 VAL A N 1
ATOM 5035 C CA . VAL A 1 656 ? 29.019 15.622 -15.359 1.00 92.00 656 VAL A CA 1
ATOM 5036 C C . VAL A 1 656 ? 28.344 16.134 -16.624 1.00 92.00 656 VAL A C 1
ATOM 5038 O O . VAL A 1 656 ? 29.034 16.499 -17.575 1.00 92.00 656 VAL A O 1
ATOM 5041 N N . THR A 1 657 ? 27.010 16.156 -16.668 1.00 93.00 657 THR A N 1
ATOM 5042 C CA . THR A 1 657 ? 26.287 16.414 -17.919 1.00 93.00 657 THR A CA 1
ATOM 5043 C C . THR A 1 657 ? 26.374 17.849 -18.411 1.00 93.00 657 THR A C 1
ATOM 5045 O O . THR A 1 657 ? 26.358 18.063 -19.620 1.00 93.00 657 THR A O 1
ATOM 5048 N N . GLU A 1 658 ? 26.507 18.830 -17.518 1.00 91.19 658 GLU A N 1
ATOM 5049 C CA . GLU A 1 658 ? 26.679 20.235 -17.910 1.00 91.19 658 GLU A CA 1
ATOM 5050 C C . GLU A 1 658 ? 28.048 20.504 -18.546 1.00 91.19 658 GLU A C 1
ATOM 5052 O O . GLU A 1 658 ? 28.179 21.389 -19.392 1.00 91.19 658 GLU A O 1
ATOM 5057 N N . ALA A 1 659 ? 29.055 19.703 -18.187 1.00 89.62 659 ALA A N 1
ATOM 5058 C CA . ALA A 1 659 ? 30.407 19.7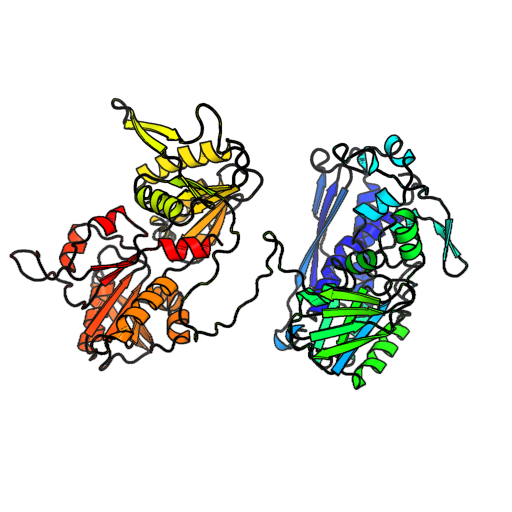84 -18.730 1.00 89.62 659 ALA A CA 1
ATOM 5059 C C . ALA A 1 659 ? 30.585 19.004 -20.048 1.00 89.62 659 ALA A C 1
ATOM 5061 O O . ALA A 1 659 ? 31.673 19.026 -20.632 1.00 89.62 659 ALA A O 1
ATOM 5062 N N . LEU A 1 660 ? 29.556 18.292 -20.526 1.00 91.00 660 LEU A N 1
ATOM 5063 C CA . LEU A 1 660 ? 29.647 17.551 -21.783 1.00 91.00 660 LEU A CA 1
ATOM 5064 C C . LEU A 1 660 ? 29.756 18.516 -22.981 1.00 91.00 660 LEU A 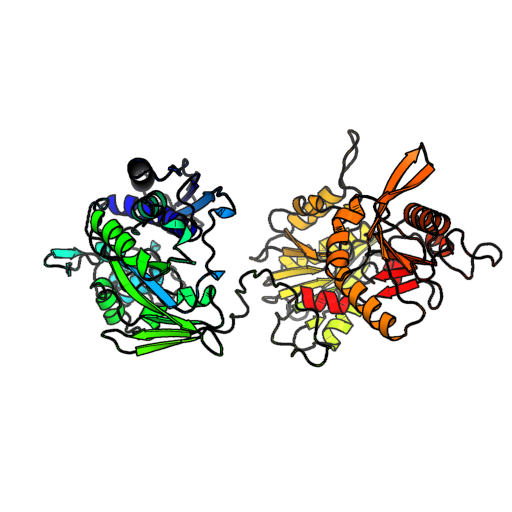C 1
ATOM 5066 O O . LEU A 1 660 ? 29.024 19.508 -23.044 1.00 91.00 660 LEU A O 1
ATOM 5070 N N . PRO A 1 661 ? 30.632 18.235 -23.967 1.00 88.00 661 PRO A N 1
ATOM 5071 C CA . PRO A 1 661 ? 30.765 19.071 -25.158 1.00 88.00 661 PRO A CA 1
ATOM 5072 C C . PRO A 1 661 ? 29.449 19.193 -25.935 1.00 88.00 661 PRO A C 1
ATOM 5074 O O . PRO A 1 661 ? 28.889 18.196 -26.395 1.00 88.00 661 PRO A O 1
ATOM 5077 N N . LYS A 1 662 ? 28.971 20.430 -26.115 1.00 84.62 662 LYS A N 1
ATOM 5078 C CA . LYS A 1 662 ? 27.784 20.727 -26.927 1.00 84.62 662 LYS A CA 1
ATOM 5079 C C . LYS A 1 662 ? 28.113 20.553 -28.411 1.00 84.62 662 LYS A C 1
ATOM 5081 O O . LYS A 1 662 ? 29.141 21.039 -28.872 1.00 84.62 662 LYS A O 1
ATOM 5086 N N . GLY A 1 663 ? 27.223 19.901 -29.158 1.00 74.69 663 GLY A N 1
ATOM 5087 C CA . GLY A 1 663 ? 27.363 19.735 -30.611 1.00 74.69 663 GLY A CA 1
ATOM 5088 C C . GLY A 1 663 ? 28.319 18.621 -31.067 1.00 74.69 663 GLY A C 1
ATOM 5089 O O . GLY A 1 663 ? 28.574 18.521 -32.263 1.00 74.69 663 GLY A O 1
ATOM 5090 N N . ASP A 1 664 ? 28.829 17.785 -30.154 1.00 87.12 664 ASP A N 1
ATOM 5091 C CA . ASP A 1 664 ? 29.529 16.531 -30.490 1.00 87.12 664 ASP A CA 1
ATOM 5092 C C . ASP A 1 664 ? 28.545 15.337 -30.365 1.00 87.12 664 ASP A C 1
ATOM 5094 O O . ASP A 1 664 ? 27.365 15.458 -30.691 1.00 87.12 664 ASP A O 1
ATOM 5098 N N . VAL A 1 665 ? 28.999 14.166 -29.913 1.00 90.50 665 VAL A N 1
ATOM 5099 C CA . VAL A 1 665 ? 28.213 12.924 -29.861 1.00 90.50 665 VAL A CA 1
ATOM 5100 C C . VAL A 1 665 ? 27.114 12.910 -28.787 1.00 90.50 665 VAL A C 1
ATOM 5102 O O . VAL A 1 665 ? 26.194 12.098 -28.878 1.00 90.50 665 VAL A O 1
ATOM 5105 N N . PHE A 1 666 ? 27.196 13.770 -27.768 1.00 93.00 666 PHE A N 1
ATOM 5106 C CA . PHE A 1 666 ? 26.340 13.702 -26.582 1.00 93.00 666 PHE A CA 1
ATOM 5107 C C . PHE A 1 666 ? 24.992 14.411 -26.756 1.00 93.00 666 PHE A C 1
ATOM 5109 O O . PHE A 1 666 ? 24.925 15.558 -27.190 1.00 93.00 666 PHE A O 1
ATOM 5116 N N . SER A 1 667 ? 23.926 13.743 -26.320 1.00 93.25 667 SER A N 1
ATOM 5117 C CA . SER A 1 667 ? 22.572 14.278 -26.196 1.00 93.25 667 SER A CA 1
ATOM 5118 C C . SER A 1 667 ? 22.083 14.080 -24.763 1.00 93.25 667 SER A C 1
ATOM 5120 O O . SER A 1 667 ? 21.956 12.950 -24.290 1.00 93.25 667 SER A O 1
ATOM 5122 N N . VAL A 1 668 ? 21.848 15.179 -24.045 1.00 95.44 668 VAL A N 1
ATOM 5123 C CA . VAL A 1 668 ? 21.377 15.144 -22.655 1.00 95.44 668 VAL A CA 1
ATOM 5124 C C . VAL A 1 668 ? 19.865 15.331 -22.645 1.00 95.44 668 VAL A C 1
ATOM 5126 O O . VAL A 1 668 ? 19.355 16.390 -23.004 1.00 95.44 668 VAL A O 1
ATOM 5129 N N . LEU A 1 669 ? 19.152 14.291 -22.229 1.00 96.25 669 LEU A N 1
ATOM 5130 C CA . LEU A 1 669 ? 17.712 14.291 -22.037 1.00 96.25 669 LEU A CA 1
ATOM 5131 C C . LEU A 1 669 ? 17.379 14.925 -20.684 1.00 96.25 669 LEU A C 1
ATOM 5133 O O . LEU A 1 669 ? 17.970 14.589 -19.656 1.00 96.25 669 LEU A O 1
ATOM 5137 N N . ASP A 1 670 ? 16.417 15.840 -20.684 1.00 95.69 670 ASP A N 1
ATOM 5138 C CA . ASP A 1 670 ? 15.971 16.504 -19.464 1.00 95.69 670 ASP A CA 1
ATOM 5139 C C . ASP A 1 670 ? 15.050 15.587 -18.651 1.00 95.69 670 ASP A C 1
ATOM 5141 O O . ASP A 1 670 ? 13.996 15.176 -19.131 1.00 95.69 670 ASP A O 1
ATOM 5145 N N . LEU A 1 671 ? 15.442 15.283 -17.415 1.00 96.50 671 LEU A N 1
ATOM 5146 C CA . LEU A 1 671 ? 14.712 14.430 -16.480 1.00 96.50 671 LEU A CA 1
ATOM 5147 C C . LEU A 1 671 ? 13.468 15.113 -15.908 1.00 96.50 671 LEU A C 1
ATOM 5149 O O . LEU A 1 671 ? 12.542 14.431 -15.472 1.00 96.50 671 LEU A O 1
ATOM 5153 N N . MET A 1 672 ? 13.418 16.448 -15.907 1.00 94.88 672 MET A N 1
ATOM 5154 C CA . MET A 1 672 ? 12.355 17.214 -15.251 1.00 94.88 672 MET A CA 1
ATOM 5155 C C . MET A 1 672 ? 10.926 16.781 -15.652 1.00 94.88 672 MET A C 1
ATOM 5157 O O . MET A 1 672 ? 10.103 16.624 -14.750 1.00 94.88 672 MET A O 1
ATOM 5161 N N . PRO A 1 673 ? 10.588 16.537 -16.938 1.00 91.94 673 PRO A N 1
ATOM 5162 C CA . PRO A 1 673 ? 9.260 16.051 -17.321 1.00 91.94 673 PRO A CA 1
ATOM 5163 C C . PRO A 1 673 ? 8.912 14.699 -16.693 1.00 91.94 673 PRO A C 1
ATOM 5165 O O . PRO A 1 673 ? 7.787 14.509 -16.243 1.00 91.94 673 PRO A O 1
ATOM 5168 N N . GLN A 1 674 ? 9.881 13.785 -16.617 1.00 94.19 674 GLN A N 1
ATOM 5169 C CA . GLN A 1 674 ? 9.689 12.475 -16.000 1.00 94.19 674 GLN A CA 1
ATOM 5170 C C . GLN A 1 674 ? 9.517 12.610 -14.479 1.00 94.19 674 GLN A C 1
ATOM 5172 O O . GLN A 1 674 ? 8.570 12.071 -13.915 1.00 94.19 674 GLN A O 1
ATOM 5177 N N . LEU A 1 675 ? 10.346 13.435 -13.829 1.00 94.19 675 LEU A N 1
ATOM 5178 C CA . LEU A 1 675 ? 10.208 13.760 -12.405 1.00 94.19 675 LEU A CA 1
ATOM 5179 C C . LEU A 1 675 ? 8.825 14.333 -12.065 1.00 94.19 675 LEU A C 1
ATOM 5181 O O . LEU A 1 675 ? 8.234 13.973 -11.051 1.00 94.19 675 LEU A O 1
ATOM 5185 N N . LEU A 1 676 ? 8.288 15.214 -12.909 1.00 91.56 676 LEU A N 1
ATOM 5186 C CA . LEU A 1 676 ? 6.966 15.817 -12.716 1.00 91.56 676 LEU A CA 1
ATOM 5187 C C . LEU A 1 676 ? 5.823 14.802 -12.730 1.00 91.56 676 LEU A C 1
ATOM 5189 O O . LEU A 1 676 ? 4.867 14.969 -11.962 1.00 91.56 676 LEU A O 1
ATOM 5193 N N . GLU A 1 677 ? 5.923 13.803 -13.605 1.00 89.88 677 GLU A N 1
ATOM 5194 C CA . GLU A 1 677 ? 4.984 12.684 -13.699 1.00 89.88 677 GLU A CA 1
ATOM 5195 C C . GLU A 1 677 ? 5.115 11.763 -12.483 1.00 89.88 677 GLU A C 1
ATOM 5197 O O . GLU A 1 677 ? 4.118 11.441 -11.845 1.00 89.88 677 GLU A O 1
ATOM 5202 N N . ASP A 1 678 ? 6.345 11.433 -12.091 1.00 92.69 678 ASP A N 1
ATOM 5203 C CA . ASP A 1 678 ? 6.650 10.529 -10.975 1.00 92.69 678 ASP A CA 1
ATOM 5204 C C . ASP A 1 678 ? 6.334 11.112 -9.581 1.00 92.69 678 ASP A C 1
ATOM 5206 O O . ASP A 1 678 ? 6.163 10.378 -8.596 1.00 92.69 678 ASP A O 1
ATOM 5210 N N . LEU A 1 679 ? 6.258 12.444 -9.485 1.00 89.81 679 LEU A N 1
ATOM 5211 C CA . LEU A 1 679 ? 5.775 13.184 -8.314 1.00 89.81 679 LEU A CA 1
ATOM 5212 C C . LEU A 1 679 ? 4.241 13.176 -8.179 1.00 89.81 679 LEU A C 1
ATOM 5214 O O . LEU A 1 679 ? 3.738 13.699 -7.177 1.00 89.81 679 LEU A O 1
ATOM 5218 N N . GLY A 1 680 ? 3.521 12.712 -9.209 1.00 71.44 680 GLY A N 1
ATOM 5219 C CA . GLY A 1 680 ? 2.057 12.631 -9.280 1.00 71.44 680 GLY A CA 1
ATOM 5220 C C . GLY A 1 680 ? 1.407 11.871 -8.134 1.00 71.44 680 GLY A C 1
ATOM 5221 O O . GLY A 1 680 ? 2.034 10.927 -7.597 1.00 71.44 680 GLY A O 1
#